Protein AF-A0A8S1NQS6-F1 (afdb_monomer_lite)

Structure (mmCIF, N/CA/C/O backbone):
data_AF-A0A8S1NQS6-F1
#
_entry.id   AF-A0A8S1NQS6-F1
#
loop_
_atom_site.group_PDB
_atom_site.id
_atom_site.type_symbol
_atom_site.label_atom_id
_atom_site.label_alt_id
_atom_site.label_comp_id
_atom_site.label_asym_id
_atom_site.label_entity_id
_atom_site.label_seq_id
_atom_site.pdbx_PDB_ins_code
_atom_site.Cartn_x
_atom_site.Cartn_y
_atom_site.Cartn_z
_atom_site.occupancy
_atom_site.B_iso_or_equiv
_atom_site.auth_seq_id
_atom_site.auth_comp_id
_atom_site.auth_asym_id
_atom_site.auth_atom_id
_atom_site.pdbx_PDB_model_num
ATOM 1 N N . MET A 1 1 ? -3.445 24.512 11.047 1.00 51.16 1 MET A N 1
ATOM 2 C CA . MET A 1 1 ? -3.676 23.359 11.941 1.00 51.16 1 MET A CA 1
ATOM 3 C C . MET A 1 1 ? -3.426 22.106 11.127 1.00 51.16 1 MET A C 1
ATOM 5 O O . MET A 1 1 ? -4.069 21.961 10.096 1.00 51.16 1 MET A O 1
ATOM 9 N N . GLN A 1 2 ? -2.456 21.276 11.514 1.00 58.16 2 GLN A N 1
ATOM 10 C CA . GLN A 1 2 ? -2.314 19.937 10.933 1.00 58.16 2 GLN A CA 1
ATOM 11 C C . GLN A 1 2 ? -3.456 19.075 11.474 1.00 58.16 2 GLN A C 1
ATOM 13 O O . GLN A 1 2 ? -3.671 19.050 12.680 1.00 58.16 2 GLN A O 1
ATOM 18 N N . GLN A 1 3 ? -4.219 18.439 10.588 1.00 77.38 3 GLN A N 1
ATOM 19 C CA . GLN A 1 3 ? -5.251 17.484 10.983 1.00 77.38 3 GLN A CA 1
ATOM 20 C C . GLN A 1 3 ? -4.590 16.130 11.262 1.00 77.38 3 GLN A C 1
ATOM 22 O O . GLN A 1 3 ? -3.810 15.653 10.440 1.00 77.38 3 GLN A O 1
ATOM 27 N N . ASN A 1 4 ? -4.904 15.526 12.410 1.00 88.19 4 ASN A N 1
ATOM 28 C CA . ASN A 1 4 ? -4.458 14.186 12.800 1.00 88.19 4 ASN A CA 1
ATOM 29 C C . ASN A 1 4 ? -5.649 13.205 12.783 1.00 88.19 4 ASN A C 1
ATOM 31 O O . ASN A 1 4 ? -6.770 13.566 13.165 1.00 88.19 4 ASN A O 1
ATOM 35 N N . TYR A 1 5 ? -5.408 11.960 12.362 1.00 89.25 5 TYR A N 1
ATOM 36 C CA . TYR A 1 5 ? -6.349 10.840 12.426 1.00 89.25 5 TYR A CA 1
ATOM 37 C C . TYR A 1 5 ? -6.937 10.645 13.827 1.00 89.25 5 TYR A C 1
ATOM 39 O O . TYR A 1 5 ? -8.148 10.484 13.957 1.00 89.25 5 TYR A O 1
ATOM 47 N N . ALA A 1 6 ? -6.123 10.709 14.879 1.00 87.44 6 ALA A N 1
ATOM 48 C CA . ALA A 1 6 ? -6.578 10.555 16.256 1.00 87.44 6 ALA A CA 1
ATOM 49 C C . ALA A 1 6 ? -7.594 11.625 16.686 1.00 87.44 6 ALA A C 1
ATOM 51 O O . ALA A 1 6 ? -8.517 11.326 17.440 1.00 87.44 6 ALA A O 1
ATOM 52 N N . GLU A 1 7 ? -7.457 12.857 16.193 1.00 84.50 7 GLU A N 1
ATOM 53 C CA . GLU A 1 7 ? -8.350 13.968 16.544 1.00 84.50 7 GLU A CA 1
ATOM 54 C C . GLU A 1 7 ? -9.615 13.988 15.681 1.00 84.50 7 GLU A C 1
ATOM 56 O O . GLU A 1 7 ? -10.697 14.316 16.163 1.00 84.50 7 GLU A O 1
ATOM 61 N N . SER A 1 8 ? -9.488 13.626 14.401 1.00 85.06 8 SER A N 1
ATOM 62 C CA . SER A 1 8 ? -10.548 13.832 13.403 1.00 85.06 8 SER A CA 1
ATOM 63 C C . SER A 1 8 ? -11.331 12.563 13.064 1.00 85.06 8 SER A C 1
ATOM 65 O O . SER A 1 8 ? -12.480 12.643 12.634 1.00 85.06 8 SER A O 1
ATOM 67 N N . LEU A 1 9 ? -10.724 11.385 13.238 1.00 88.19 9 LEU A N 1
ATOM 68 C CA . LEU A 1 9 ? -11.237 10.106 12.731 1.00 88.19 9 LEU A CA 1
ATOM 69 C C . LEU A 1 9 ? -11.443 9.051 13.822 1.00 88.19 9 LEU A C 1
ATOM 71 O O . LEU A 1 9 ? -11.680 7.887 13.506 1.00 88.19 9 LEU A O 1
ATOM 75 N N . PHE A 1 10 ? -11.439 9.447 15.097 1.00 84.31 10 PHE A N 1
ATOM 76 C CA . PHE A 1 10 ? -11.618 8.533 16.230 1.00 84.31 10 PHE A CA 1
ATOM 77 C C . PHE A 1 10 ? -12.867 7.639 16.103 1.00 84.31 10 PHE A C 1
ATOM 79 O O . PHE A 1 10 ? -12.816 6.444 16.375 1.00 84.31 10 PHE A O 1
ATOM 86 N N . SER A 1 11 ? -13.988 8.196 15.629 1.00 83.75 11 SER A N 1
ATOM 87 C CA . SER A 1 11 ? -15.249 7.451 15.429 1.00 83.75 11 SER A CA 1
ATOM 88 C C . SER A 1 11 ? -15.320 6.676 14.106 1.00 83.75 11 SER A C 1
ATOM 90 O O . SER A 1 11 ? -16.282 5.951 13.865 1.00 83.75 11 SER A O 1
ATOM 92 N N . TYR A 1 12 ? -14.320 6.825 13.238 1.00 88.00 12 TYR A N 1
ATOM 93 C CA . TYR A 1 12 ? -14.300 6.293 11.875 1.00 88.00 12 TYR A CA 1
ATOM 94 C C . TYR A 1 12 ? -13.198 5.246 11.674 1.00 88.00 12 TYR A C 1
ATOM 96 O O . TYR A 1 12 ? -12.777 4.991 10.545 1.00 88.00 12 TYR A O 1
ATOM 104 N N . PHE A 1 13 ? -12.759 4.588 12.752 1.00 88.62 13 PHE A N 1
ATOM 105 C CA . PHE A 1 13 ? -11.689 3.587 12.722 1.00 88.62 13 PHE A CA 1
ATOM 106 C C . PHE A 1 13 ? -11.869 2.531 11.619 1.00 88.62 13 PHE A C 1
ATOM 108 O O . PHE A 1 13 ? -10.928 2.233 10.890 1.00 88.62 13 PHE A O 1
ATOM 115 N N . SER A 1 14 ? -13.086 2.011 11.427 1.00 87.62 14 SER A N 1
ATOM 116 C CA . SER A 1 14 ? -13.368 1.021 10.375 1.00 87.62 14 SER A CA 1
ATOM 117 C C . SER A 1 14 ? -13.043 1.530 8.964 1.00 87.62 14 SER A C 1
ATOM 119 O O . SER A 1 14 ? -12.574 0.768 8.123 1.00 87.62 14 SER A O 1
ATOM 121 N N . GLN A 1 15 ? -13.265 2.819 8.695 1.00 89.00 15 GLN A N 1
ATOM 122 C CA . GLN A 1 15 ? -12.946 3.428 7.402 1.00 89.00 15 GLN A CA 1
ATOM 123 C C . GLN A 1 15 ? -11.433 3.579 7.235 1.00 89.00 15 GLN A C 1
ATOM 125 O O . GLN A 1 15 ? -10.905 3.225 6.184 1.00 89.00 15 GLN A O 1
ATOM 130 N N . VAL A 1 16 ? -10.736 4.015 8.291 1.00 89.38 16 VAL A N 1
ATOM 131 C CA . VAL A 1 16 ? -9.267 4.104 8.316 1.00 89.38 16 VAL A CA 1
ATOM 132 C C . VAL A 1 16 ? -8.646 2.725 8.089 1.00 89.38 16 VAL A C 1
ATOM 134 O O . VAL A 1 16 ? -7.800 2.567 7.216 1.00 89.38 16 VAL A O 1
ATOM 137 N N . ALA A 1 17 ? -9.122 1.700 8.796 1.00 88.94 17 ALA A N 1
ATOM 138 C CA . ALA A 1 17 ? -8.660 0.324 8.649 1.00 88.94 17 ALA A CA 1
ATOM 139 C C . ALA A 1 17 ? -8.848 -0.210 7.217 1.00 88.94 17 ALA A C 1
ATOM 141 O O . ALA A 1 17 ? -7.932 -0.821 6.664 1.00 88.94 17 ALA A O 1
ATOM 142 N N . ASN A 1 18 ? -10.004 0.050 6.597 1.00 87.88 18 ASN A N 1
ATOM 143 C CA . ASN A 1 18 ? -10.276 -0.358 5.216 1.00 87.88 18 ASN A CA 1
ATOM 144 C C . ASN A 1 18 ? -9.366 0.364 4.214 1.00 87.88 18 ASN A C 1
ATOM 146 O O . ASN A 1 18 ? -8.806 -0.279 3.327 1.00 87.88 18 ASN A O 1
ATOM 150 N N . GLN A 1 19 ? -9.182 1.678 4.372 1.00 86.75 19 GLN A N 1
ATOM 151 C CA . GLN A 1 19 ? -8.276 2.475 3.541 1.00 86.75 19 GLN A CA 1
ATOM 152 C C . GLN A 1 19 ? -6.847 1.928 3.616 1.00 86.75 19 GLN A C 1
ATOM 154 O O . GLN A 1 19 ? -6.178 1.757 2.597 1.00 86.75 19 GLN A O 1
ATOM 159 N N . LEU A 1 20 ? -6.394 1.590 4.823 1.00 85.69 20 LEU A N 1
ATOM 160 C CA . LEU A 1 20 ? -5.039 1.114 5.058 1.00 85.69 20 LEU A CA 1
ATOM 161 C C . LEU A 1 20 ? -4.792 -0.283 4.473 1.00 85.69 20 LEU A C 1
ATOM 163 O O . LEU A 1 20 ? -3.677 -0.574 4.054 1.00 85.69 20 LEU A O 1
ATOM 167 N N . GLN A 1 21 ? -5.833 -1.118 4.388 1.00 85.19 21 GLN A N 1
ATOM 168 C CA . GLN A 1 21 ? -5.794 -2.409 3.694 1.00 85.19 21 GLN A CA 1
ATOM 169 C C . GLN A 1 21 ? -5.918 -2.287 2.168 1.00 85.19 21 GLN A C 1
ATOM 171 O O . GLN A 1 21 ? -5.406 -3.142 1.446 1.00 85.19 21 GLN A O 1
ATOM 176 N N . ALA A 1 22 ? -6.608 -1.261 1.665 1.00 84.31 22 ALA A N 1
ATOM 177 C CA . ALA A 1 22 ? -6.798 -1.042 0.232 1.00 84.31 22 ALA A CA 1
ATOM 178 C C . ALA A 1 22 ? -5.591 -0.362 -0.428 1.00 84.31 22 ALA A C 1
ATOM 180 O O . ALA A 1 22 ? -5.202 -0.737 -1.529 1.00 84.31 22 ALA A O 1
ATOM 181 N N . GLY A 1 23 ? -4.973 0.606 0.249 1.00 79.31 23 GLY A N 1
ATOM 182 C CA . GLY A 1 23 ? -3.863 1.389 -0.293 1.00 79.31 23 GLY A CA 1
ATOM 183 C C . GLY A 1 23 ? -2.643 0.600 -0.797 1.00 79.31 23 GLY A C 1
ATOM 184 O O . GLY A 1 23 ? -2.103 0.978 -1.834 1.00 79.31 23 GLY A O 1
ATOM 185 N N . PRO A 1 24 ? -2.223 -0.508 -0.156 1.00 82.19 24 PRO A N 1
ATOM 186 C CA . PRO A 1 24 ? -1.184 -1.397 -0.673 1.00 82.19 24 PRO A CA 1
ATOM 187 C C . PRO A 1 24 ? -1.442 -1.877 -2.102 1.00 82.19 24 PRO A C 1
ATOM 189 O O . PRO A 1 24 ? -0.514 -1.878 -2.902 1.00 82.19 24 PRO A O 1
ATOM 192 N N . LYS A 1 25 ? -2.699 -2.191 -2.446 1.00 84.38 25 LYS A N 1
ATOM 193 C CA . LYS A 1 25 ? -3.064 -2.690 -3.780 1.00 84.38 25 LYS A CA 1
ATOM 194 C C . LYS A 1 25 ? -2.777 -1.674 -4.876 1.00 84.38 25 LYS A C 1
ATOM 196 O O . LYS A 1 25 ? -2.272 -2.038 -5.924 1.00 84.38 25 LYS A O 1
ATOM 201 N N . ILE A 1 26 ? -3.042 -0.394 -4.609 1.00 81.06 26 ILE A N 1
ATOM 202 C CA . ILE A 1 26 ? -2.771 0.686 -5.568 1.00 81.06 26 ILE A CA 1
ATOM 203 C C . ILE A 1 26 ? -1.270 0.758 -5.868 1.00 81.06 26 ILE A C 1
ATOM 205 O O . ILE A 1 26 ? -0.867 0.980 -7.004 1.00 81.06 26 ILE A O 1
ATOM 209 N N . ILE A 1 27 ? -0.424 0.567 -4.854 1.00 80.69 27 ILE A N 1
ATOM 210 C CA . ILE A 1 27 ? 1.027 0.615 -5.051 1.00 80.69 27 ILE A CA 1
ATOM 211 C C . ILE A 1 27 ? 1.532 -0.658 -5.718 1.00 80.69 27 ILE A C 1
ATOM 213 O O . ILE A 1 27 ? 2.402 -0.558 -6.573 1.00 80.69 27 ILE A O 1
ATOM 217 N N . GLU A 1 28 ? 0.986 -1.823 -5.373 1.00 82.81 28 GLU A N 1
ATOM 218 C CA . GLU A 1 28 ? 1.263 -3.081 -6.076 1.00 82.81 28 GLU A CA 1
ATOM 219 C C . GLU A 1 28 ? 0.940 -2.948 -7.572 1.00 82.81 28 GLU A C 1
ATOM 221 O O . GLU A 1 28 ? 1.820 -3.178 -8.393 1.00 82.81 28 GLU A O 1
ATOM 226 N N . GLU A 1 29 ? -0.240 -2.431 -7.929 1.00 84.81 29 GLU A N 1
ATOM 227 C CA . GLU A 1 29 ? -0.625 -2.166 -9.324 1.00 84.81 29 GLU A CA 1
ATOM 228 C C . GLU A 1 29 ? 0.352 -1.212 -10.030 1.00 84.81 29 GLU A C 1
ATOM 230 O O . GLU A 1 29 ? 0.718 -1.421 -11.187 1.00 84.81 29 GLU A O 1
ATOM 235 N N . VAL A 1 30 ? 0.818 -0.163 -9.345 1.00 81.62 30 VAL A N 1
ATOM 236 C CA . VAL A 1 30 ? 1.799 0.766 -9.925 1.00 81.62 30 VAL A CA 1
ATOM 237 C C . VAL A 1 30 ? 3.180 0.119 -10.074 1.00 81.62 30 VAL A C 1
ATOM 239 O O . VAL A 1 30 ? 3.869 0.371 -11.063 1.00 81.62 30 VAL A O 1
ATOM 242 N N . VAL A 1 31 ? 3.599 -0.717 -9.123 1.00 81.50 31 VAL A N 1
ATOM 243 C CA . VAL A 1 31 ? 4.850 -1.481 -9.223 1.00 81.50 31 VAL A CA 1
ATOM 244 C C . VAL A 1 31 ? 4.787 -2.446 -10.405 1.00 81.50 31 VAL A C 1
ATOM 246 O O . VAL A 1 31 ? 5.735 -2.471 -11.192 1.00 81.50 31 VAL A O 1
ATOM 249 N N . ASP A 1 32 ? 3.670 -3.152 -10.579 1.00 83.81 32 ASP A N 1
ATOM 250 C CA . ASP A 1 32 ? 3.443 -4.067 -11.699 1.00 83.81 32 ASP A CA 1
ATOM 251 C C . ASP A 1 32 ? 3.507 -3.318 -13.039 1.00 83.81 32 ASP A C 1
ATOM 253 O O . ASP A 1 32 ? 4.239 -3.720 -13.945 1.00 83.81 32 ASP A O 1
ATOM 257 N N . LEU A 1 33 ? 2.850 -2.155 -13.142 1.00 84.00 33 LEU A N 1
ATOM 258 C CA . LEU A 1 33 ? 2.935 -1.288 -14.325 1.00 84.00 33 LEU A CA 1
ATOM 259 C C . LEU A 1 33 ? 4.377 -0.853 -14.627 1.00 84.00 33 LEU A C 1
ATOM 261 O O . LEU A 1 33 ? 4.798 -0.820 -15.790 1.00 84.00 33 LEU A O 1
ATOM 265 N N . TYR A 1 34 ? 5.163 -0.518 -13.601 1.00 79.88 34 TYR A N 1
ATOM 266 C CA . TYR A 1 34 ? 6.568 -0.162 -13.790 1.00 79.88 34 TYR A CA 1
ATOM 267 C C . TYR A 1 34 ? 7.434 -1.349 -14.200 1.00 79.88 34 TYR A C 1
ATOM 269 O O . TYR A 1 34 ? 8.370 -1.169 -14.983 1.00 79.88 34 TYR A O 1
ATOM 277 N N . GLU A 1 35 ? 7.135 -2.547 -13.709 1.00 81.50 35 GLU A N 1
ATOM 278 C CA . GLU A 1 35 ? 7.819 -3.769 -14.114 1.00 81.50 35 GLU A CA 1
ATOM 279 C C . GLU A 1 35 ? 7.496 -4.138 -15.567 1.00 81.50 35 GLU A C 1
ATOM 281 O O . GLU A 1 35 ? 8.408 -4.417 -16.350 1.00 81.50 35 GLU A O 1
ATOM 286 N N . GLU A 1 36 ? 6.232 -4.036 -15.983 1.00 84.81 36 GLU A N 1
ATOM 287 C CA . GLU A 1 36 ? 5.833 -4.188 -17.384 1.00 84.81 36 GLU A CA 1
ATOM 288 C C . GLU A 1 36 ? 6.558 -3.186 -18.286 1.00 84.81 36 GLU A C 1
ATOM 290 O O . GLU A 1 36 ? 7.142 -3.564 -19.309 1.00 84.81 36 GLU A O 1
ATOM 295 N N . ARG A 1 37 ? 6.595 -1.909 -17.884 1.00 80.12 37 ARG A N 1
ATOM 296 C CA . ARG A 1 37 ? 7.315 -0.863 -18.618 1.00 80.12 37 ARG A CA 1
ATOM 297 C C . ARG A 1 37 ? 8.809 -1.166 -18.712 1.00 80.12 37 ARG A C 1
ATOM 299 O O . ARG A 1 37 ? 9.387 -1.014 -19.787 1.00 80.12 37 ARG A O 1
ATOM 306 N N . ALA A 1 38 ? 9.430 -1.613 -17.622 1.00 78.31 38 ALA A N 1
ATOM 307 C CA . ALA A 1 38 ? 10.837 -2.005 -17.595 1.00 78.31 38 ALA A CA 1
ATOM 308 C C . ALA A 1 38 ? 11.120 -3.183 -18.542 1.00 78.31 38 ALA A C 1
ATOM 310 O O . ALA A 1 38 ? 12.095 -3.153 -19.291 1.00 78.31 38 ALA A O 1
ATOM 311 N N . ASN A 1 39 ? 10.237 -4.183 -18.575 1.00 83.06 39 ASN A N 1
ATOM 312 C CA . ASN A 1 39 ? 10.346 -5.327 -19.478 1.00 83.06 39 ASN A CA 1
ATOM 313 C C . ASN A 1 39 ? 10.202 -4.923 -20.955 1.00 83.06 39 ASN A C 1
ATOM 315 O O . ASN A 1 39 ? 10.874 -5.491 -21.820 1.00 83.06 39 ASN A O 1
ATOM 319 N N . LEU A 1 40 ? 9.339 -3.949 -21.263 1.00 84.38 40 LEU A N 1
ATOM 320 C CA . LEU A 1 40 ? 9.225 -3.384 -22.610 1.00 84.38 40 LEU A CA 1
ATOM 321 C C . LEU A 1 40 ? 10.503 -2.653 -23.027 1.00 84.38 40 LEU A C 1
ATOM 323 O O . LEU A 1 40 ? 10.983 -2.875 -24.138 1.00 84.38 40 LEU A O 1
ATOM 327 N N . GLU A 1 41 ? 11.083 -1.847 -22.137 1.00 78.00 41 GLU A N 1
ATOM 328 C CA . GLU A 1 41 ? 12.357 -1.165 -22.397 1.00 78.00 41 GLU A CA 1
ATOM 329 C C . GLU A 1 41 ? 13.516 -2.149 -22.587 1.00 78.00 41 GLU A C 1
ATOM 331 O O . GLU A 1 41 ? 14.314 -1.999 -23.507 1.00 78.00 41 GLU A O 1
ATOM 336 N N . GLU A 1 42 ? 13.575 -3.225 -21.799 1.00 79.75 42 GLU A N 1
ATOM 337 C CA . GLU A 1 42 ? 14.586 -4.272 -21.975 1.00 79.75 42 GLU A CA 1
ATOM 338 C C . GLU A 1 42 ? 14.455 -4.966 -23.345 1.00 79.75 42 GLU A C 1
ATOM 340 O O . GLU A 1 42 ? 15.449 -5.222 -24.030 1.00 79.75 42 GLU A O 1
ATOM 345 N N . LYS A 1 43 ? 13.221 -5.250 -23.787 1.00 84.94 43 LYS A N 1
ATOM 346 C CA . LYS A 1 43 ? 12.956 -5.807 -25.126 1.00 84.94 43 LYS A CA 1
ATOM 347 C C . LYS A 1 43 ? 13.330 -4.826 -26.236 1.00 84.94 43 LYS A C 1
ATOM 349 O O . LYS A 1 43 ? 13.866 -5.257 -27.262 1.00 84.94 43 LYS A O 1
ATOM 354 N N . TYR A 1 44 ? 13.050 -3.539 -26.045 1.00 80.00 44 TYR A N 1
ATOM 355 C CA . TYR A 1 44 ? 13.410 -2.483 -26.985 1.00 80.00 44 TYR A CA 1
ATOM 356 C C . TYR A 1 44 ? 14.933 -2.357 -27.115 1.00 80.00 44 TYR A C 1
ATOM 358 O O . TYR A 1 44 ? 15.445 -2.477 -28.228 1.00 80.00 44 TYR A O 1
ATOM 366 N N . ALA A 1 45 ? 15.659 -2.266 -25.996 1.00 77.50 45 ALA A N 1
ATOM 367 C CA . ALA A 1 45 ? 17.122 -2.238 -25.958 1.00 77.50 45 ALA A CA 1
ATOM 368 C C . ALA A 1 45 ? 17.734 -3.436 -26.700 1.00 77.50 45 ALA A C 1
ATOM 370 O O . ALA A 1 45 ? 18.489 -3.270 -27.652 1.00 77.50 45 ALA A O 1
ATOM 371 N N . LYS A 1 46 ? 17.297 -4.659 -26.368 1.00 80.06 46 LYS A N 1
ATOM 372 C CA . LYS A 1 46 ? 17.749 -5.887 -27.047 1.00 80.06 46 LYS A CA 1
ATOM 373 C C . LYS A 1 46 ? 17.465 -5.889 -28.553 1.00 80.06 46 LYS A C 1
ATOM 375 O O . LYS A 1 46 ? 18.171 -6.552 -29.313 1.00 80.06 46 LYS A O 1
ATOM 380 N N . SER A 1 47 ? 16.406 -5.214 -28.997 1.00 79.38 47 SER A N 1
ATOM 381 C CA . SER A 1 47 ? 16.060 -5.108 -30.419 1.00 79.38 47 SER A CA 1
ATOM 382 C C . SER A 1 47 ? 16.929 -4.072 -31.134 1.00 79.38 47 SER A C 1
ATOM 384 O O . SER A 1 47 ? 17.402 -4.347 -32.239 1.00 79.38 47 SER A O 1
ATOM 386 N N . LEU A 1 48 ? 17.208 -2.933 -30.488 1.00 73.31 48 LEU A N 1
ATOM 387 C CA . LEU A 1 48 ? 18.189 -1.955 -30.962 1.00 73.31 48 LEU A CA 1
ATOM 388 C C . LEU A 1 48 ? 19.580 -2.579 -31.091 1.00 73.31 48 LEU A C 1
ATOM 390 O O . LEU A 1 48 ? 20.259 -2.333 -32.082 1.00 73.31 48 LEU A O 1
ATOM 394 N N . ASP A 1 49 ? 19.972 -3.457 -30.171 1.00 72.31 49 ASP A N 1
ATOM 395 C CA . ASP A 1 49 ? 21.271 -4.140 -30.220 1.00 72.31 49 ASP A CA 1
ATOM 396 C C . ASP A 1 49 ? 21.397 -5.050 -31.416 1.00 72.31 49 ASP A C 1
ATOM 398 O O . ASP A 1 49 ? 22.418 -5.053 -32.099 1.00 72.31 49 ASP A O 1
ATOM 402 N N . LYS A 1 50 ? 20.337 -5.799 -31.717 1.00 76.50 50 LYS A N 1
ATOM 403 C CA . LYS A 1 50 ? 20.294 -6.640 -32.912 1.00 76.50 50 LYS A CA 1
ATOM 404 C C . LYS A 1 50 ? 20.420 -5.799 -34.178 1.00 76.50 50 LYS A C 1
ATOM 406 O O . LYS A 1 50 ? 21.233 -6.141 -35.035 1.00 76.50 50 LYS A O 1
ATOM 411 N N . LEU A 1 51 ? 19.687 -4.687 -34.272 1.00 68.56 51 LEU A N 1
ATOM 412 C CA . LEU A 1 51 ? 19.824 -3.736 -35.382 1.00 68.56 51 LEU A CA 1
ATOM 413 C C . LEU A 1 51 ? 21.238 -3.160 -35.450 1.00 68.56 51 LEU A C 1
ATOM 415 O O . LEU A 1 51 ? 21.799 -3.017 -36.530 1.00 68.56 51 LEU A O 1
ATOM 419 N N . ASN A 1 52 ? 21.846 -2.893 -34.302 1.00 64.69 52 ASN A N 1
ATOM 420 C CA . ASN A 1 52 ? 23.189 -2.362 -34.204 1.00 64.69 52 ASN A CA 1
ATOM 421 C C . ASN A 1 52 ? 24.296 -3.393 -34.456 1.00 64.69 52 ASN A C 1
ATOM 423 O O . ASN A 1 52 ? 25.429 -3.007 -34.691 1.00 64.69 52 ASN A O 1
ATOM 427 N N . VAL A 1 53 ? 24.014 -4.692 -34.393 1.00 63.62 53 VAL A N 1
ATOM 428 C CA . VAL A 1 53 ? 24.951 -5.757 -34.784 1.00 63.62 53 VAL A CA 1
ATOM 429 C C . VAL A 1 53 ? 24.792 -6.090 -36.271 1.00 63.62 53 VAL A C 1
ATOM 431 O O . VAL A 1 53 ? 25.778 -6.386 -36.943 1.00 63.62 53 VAL A O 1
ATOM 434 N N . GLN A 1 54 ? 23.574 -5.987 -36.810 1.00 58.84 54 GLN A N 1
ATOM 435 C CA . GLN A 1 54 ? 23.279 -6.237 -38.225 1.00 58.84 54 GLN A CA 1
ATOM 436 C C . GLN A 1 54 ? 23.586 -5.028 -39.130 1.00 58.84 54 GLN A C 1
ATOM 438 O O . GLN A 1 54 ? 24.054 -5.201 -40.251 1.00 58.84 54 GLN A O 1
ATOM 443 N N . GLY A 1 55 ? 23.387 -3.803 -38.641 1.00 48.44 55 GLY A N 1
ATOM 444 C CA . GLY A 1 55 ? 23.616 -2.551 -39.371 1.00 48.44 55 GLY A CA 1
ATOM 445 C C . GLY A 1 55 ? 25.083 -2.267 -39.739 1.00 48.44 55 GLY A C 1
ATOM 446 O O . GLY A 1 55 ? 25.340 -1.852 -40.869 1.00 48.44 55 GLY A O 1
ATOM 447 N N . PRO A 1 56 ? 26.077 -2.536 -38.869 1.00 50.06 56 PRO A N 1
ATOM 448 C CA . PRO A 1 56 ? 27.501 -2.412 -39.191 1.00 50.06 56 PRO A CA 1
ATOM 449 C C . PRO A 1 56 ? 27.993 -3.368 -40.269 1.00 50.06 56 PRO A C 1
ATOM 451 O O . PRO A 1 56 ? 29.040 -3.111 -40.854 1.00 50.06 56 PRO A O 1
ATOM 454 N N . TYR A 1 57 ? 27.264 -4.456 -40.537 1.00 44.06 57 TYR A N 1
ATOM 455 C CA . TYR A 1 57 ? 27.558 -5.325 -41.677 1.00 44.06 57 TYR A CA 1
ATOM 456 C C . TYR A 1 57 ? 27.167 -4.678 -43.014 1.00 44.06 57 TYR A C 1
ATOM 458 O O . TYR A 1 57 ? 27.595 -5.151 -44.062 1.00 44.06 57 TYR A O 1
ATOM 466 N N . ILE A 1 58 ? 26.386 -3.591 -42.976 1.00 47.53 58 ILE A N 1
ATOM 467 C CA . ILE A 1 58 ? 25.946 -2.842 -44.153 1.00 47.53 58 ILE A CA 1
ATOM 468 C C . ILE A 1 58 ? 26.587 -1.446 -44.217 1.00 47.53 58 ILE A C 1
ATOM 470 O O . ILE A 1 58 ? 26.878 -1.028 -45.332 1.00 47.53 58 ILE A O 1
ATOM 474 N N . LEU A 1 59 ? 26.876 -0.737 -43.103 1.00 47.34 59 LEU A N 1
ATOM 475 C CA . LEU A 1 59 ? 27.390 0.649 -43.201 1.00 47.34 59 LEU A CA 1
ATOM 476 C C . LEU A 1 59 ? 28.578 1.105 -42.313 1.00 47.34 59 LEU A C 1
ATOM 478 O O . LEU A 1 59 ? 29.485 1.669 -42.900 1.00 47.34 59 LEU A O 1
ATOM 482 N N . PHE A 1 60 ? 28.701 0.921 -40.987 1.00 41.91 60 PHE A N 1
ATOM 483 C CA . PHE A 1 60 ? 29.872 1.480 -40.245 1.00 41.91 60 PHE A CA 1
ATOM 484 C C . PHE A 1 60 ? 30.209 0.768 -38.914 1.00 41.91 60 PHE A C 1
ATOM 486 O O . PHE A 1 60 ? 29.329 0.270 -38.215 1.00 41.91 60 PHE A O 1
ATOM 493 N N . LYS A 1 61 ? 31.505 0.743 -38.544 1.00 43.28 61 LYS A N 1
ATOM 494 C CA . LYS A 1 61 ? 32.086 0.122 -37.327 1.00 43.28 61 LYS A CA 1
ATOM 495 C C . LYS A 1 61 ? 31.637 0.797 -36.012 1.00 43.28 61 LYS A C 1
ATOM 497 O O . LYS A 1 61 ? 31.731 2.010 -35.894 1.00 43.28 61 LYS A O 1
ATOM 502 N N . LYS A 1 62 ? 31.305 -0.049 -35.016 1.00 47.91 62 LYS A N 1
ATOM 503 C CA . LYS A 1 62 ? 31.169 0.181 -33.550 1.00 47.91 62 LYS A CA 1
ATOM 504 C C . LYS A 1 62 ? 30.466 1.484 -33.144 1.00 47.91 62 LYS A C 1
ATOM 506 O O . LYS A 1 62 ? 31.097 2.521 -32.981 1.00 47.91 62 LYS A O 1
ATOM 511 N N . SER A 1 63 ? 29.156 1.394 -32.929 1.00 46.91 63 SER A N 1
ATOM 512 C CA . SER A 1 63 ? 28.303 2.556 -32.702 1.00 46.91 63 SER A CA 1
ATOM 513 C C . SER A 1 63 ? 28.089 2.922 -31.227 1.00 46.91 63 SER A C 1
ATOM 515 O O . SER A 1 63 ? 28.106 2.088 -30.317 1.00 46.91 63 SER A O 1
ATOM 517 N N . HIS A 1 64 ? 27.772 4.200 -31.054 1.00 52.81 64 HIS A N 1
ATOM 518 C CA . HIS A 1 64 ? 27.342 4.880 -29.839 1.00 52.81 64 HIS A CA 1
ATOM 519 C C . HIS A 1 64 ? 26.073 4.289 -29.192 1.00 52.81 64 HIS A C 1
ATOM 521 O O . HIS A 1 64 ? 25.834 4.528 -28.011 1.00 52.81 64 HIS A O 1
ATOM 527 N N . ASN A 1 65 ? 25.333 3.412 -29.886 1.00 53.69 65 ASN A N 1
ATOM 528 C CA . ASN A 1 65 ? 24.200 2.682 -29.303 1.00 53.69 65 ASN A CA 1
ATOM 529 C C . ASN A 1 65 ? 24.619 1.839 -28.088 1.00 53.69 65 ASN A C 1
ATOM 531 O O . ASN A 1 65 ? 23.808 1.584 -27.209 1.00 53.69 65 ASN A O 1
ATOM 535 N N . GLN A 1 66 ? 25.899 1.465 -27.977 1.00 56.22 66 GLN A N 1
ATOM 536 C CA . GLN A 1 66 ? 26.399 0.711 -26.828 1.00 56.22 66 GLN A CA 1
ATOM 537 C C . GLN A 1 66 ? 26.306 1.482 -25.498 1.00 56.22 66 GLN A C 1
ATOM 539 O O . GLN A 1 66 ? 26.121 0.876 -24.444 1.00 56.22 66 GLN A O 1
ATOM 544 N N . GLN A 1 67 ? 26.376 2.818 -25.537 1.00 55.59 67 GLN A N 1
ATOM 545 C CA . GLN A 1 67 ? 26.172 3.655 -24.350 1.00 55.59 67 GLN A CA 1
ATOM 546 C C . GLN A 1 67 ? 24.694 3.714 -23.944 1.00 55.59 67 GLN A C 1
ATOM 548 O O . GLN A 1 67 ? 24.402 3.714 -22.748 1.00 55.59 67 GLN A O 1
ATOM 553 N N . ILE A 1 68 ? 23.765 3.677 -24.907 1.00 54.44 68 ILE A N 1
ATOM 554 C CA . ILE A 1 68 ? 22.316 3.615 -24.650 1.00 54.44 68 ILE A CA 1
ATOM 555 C C . ILE A 1 68 ? 21.974 2.323 -23.899 1.00 54.44 68 ILE A C 1
ATOM 557 O O . ILE A 1 68 ? 21.283 2.373 -22.884 1.00 54.44 68 ILE A O 1
ATOM 561 N N . ILE A 1 69 ? 22.527 1.184 -24.326 1.00 55.47 69 ILE A N 1
ATOM 562 C CA . ILE A 1 69 ? 22.320 -0.122 -23.675 1.00 55.47 69 ILE A CA 1
ATOM 563 C C . ILE A 1 69 ? 22.807 -0.102 -22.234 1.00 55.47 69 ILE A C 1
ATOM 565 O O . ILE A 1 69 ? 22.045 -0.410 -21.326 1.00 55.47 69 ILE A O 1
ATOM 569 N N . LEU A 1 70 ? 24.064 0.299 -22.014 1.00 55.78 70 LEU A N 1
ATOM 570 C CA . LEU A 1 70 ? 24.667 0.315 -20.680 1.00 55.78 70 LEU A CA 1
ATOM 571 C C . LEU A 1 70 ? 23.917 1.269 -19.738 1.00 55.78 70 LEU A C 1
ATOM 573 O O . LEU A 1 70 ? 23.745 0.969 -18.556 1.00 55.78 70 LEU A O 1
ATOM 577 N N . SER A 1 71 ? 23.415 2.388 -20.270 1.00 53.31 71 SER A N 1
ATOM 578 C CA . SER A 1 71 ? 22.556 3.319 -19.531 1.00 53.31 71 SER A CA 1
ATOM 579 C C . SER A 1 71 ? 21.214 2.682 -19.157 1.00 53.31 71 SER A C 1
ATOM 581 O O . SER A 1 71 ? 20.750 2.847 -18.030 1.00 53.31 71 SER A O 1
ATOM 583 N N . LEU A 1 72 ? 20.595 1.928 -20.070 1.00 55.50 72 LEU A N 1
ATOM 584 C CA . LEU A 1 72 ? 19.344 1.212 -19.812 1.00 55.50 72 LEU A CA 1
ATOM 585 C C . LEU A 1 72 ? 19.549 0.066 -18.804 1.00 55.50 72 LEU A C 1
ATOM 587 O O . LEU A 1 72 ? 18.765 -0.052 -17.867 1.00 55.50 72 LEU A O 1
ATOM 591 N N . GLU A 1 73 ? 20.623 -0.720 -18.909 1.00 55.56 73 GLU A N 1
ATOM 592 C CA . GLU A 1 73 ? 20.933 -1.846 -18.009 1.00 55.56 73 GLU A CA 1
ATOM 593 C C . GLU A 1 73 ? 21.256 -1.411 -16.570 1.00 55.56 73 GLU A C 1
ATOM 595 O O . GLU A 1 73 ? 20.718 -1.976 -15.607 1.00 55.56 73 GLU A O 1
ATOM 600 N N . PHE A 1 74 ? 22.097 -0.382 -16.401 1.00 56.66 74 PHE A N 1
ATOM 601 C CA . PHE A 1 74 ? 22.403 0.186 -15.084 1.00 56.66 74 PHE A CA 1
ATOM 602 C C . PHE A 1 74 ? 21.131 0.706 -14.398 1.00 56.66 74 PHE A C 1
ATOM 604 O O . PHE A 1 74 ? 20.921 0.509 -13.198 1.00 56.66 74 PHE A O 1
ATOM 611 N N . MET A 1 75 ? 20.228 1.317 -15.165 1.00 55.97 75 MET A N 1
ATOM 612 C CA . MET A 1 75 ? 18.992 1.876 -14.624 1.00 55.97 75 MET A CA 1
ATOM 613 C C . MET A 1 75 ? 17.897 0.834 -14.382 1.00 55.97 75 MET A C 1
ATOM 615 O O . MET A 1 75 ? 17.194 0.943 -13.378 1.00 55.97 75 MET A O 1
ATOM 619 N N . LEU A 1 76 ? 17.778 -0.206 -15.214 1.00 58.88 76 LEU A N 1
ATOM 620 C CA . LEU A 1 76 ? 16.910 -1.360 -14.946 1.00 58.88 76 LEU A CA 1
ATOM 621 C C . LEU A 1 76 ? 17.308 -2.054 -13.634 1.00 58.88 76 LEU A C 1
ATOM 623 O O . LEU A 1 76 ? 16.436 -2.423 -12.845 1.00 58.88 76 LEU A O 1
ATOM 627 N N . SER A 1 77 ? 18.611 -2.152 -13.352 1.00 58.78 77 SER A N 1
ATOM 628 C CA . SER A 1 77 ? 19.114 -2.684 -12.077 1.00 58.78 77 SER A CA 1
ATOM 629 C C . SER A 1 77 ? 18.730 -1.799 -10.883 1.00 58.78 77 SER A C 1
ATOM 631 O O . SER A 1 77 ? 18.256 -2.313 -9.868 1.00 58.78 77 SER A O 1
ATOM 633 N N . ASN A 1 78 ? 18.826 -0.469 -11.014 1.00 57.22 78 ASN A N 1
ATOM 634 C CA . ASN A 1 78 ? 18.387 0.463 -9.967 1.00 57.22 78 ASN A CA 1
ATOM 635 C C . ASN A 1 78 ? 16.858 0.451 -9.757 1.00 57.22 78 ASN A C 1
ATOM 637 O O . ASN A 1 78 ? 16.402 0.506 -8.613 1.00 57.22 78 ASN A O 1
ATOM 641 N N . LYS A 1 79 ? 16.056 0.321 -10.827 1.00 58.41 79 LYS A N 1
ATOM 642 C CA . LYS A 1 79 ? 14.587 0.186 -10.737 1.00 58.41 79 LYS A CA 1
ATOM 643 C C . LYS A 1 79 ? 14.180 -1.093 -10.009 1.00 58.41 79 LYS A C 1
ATOM 645 O O . LYS A 1 79 ? 13.355 -1.035 -9.101 1.00 58.41 79 LYS A O 1
ATOM 650 N N . ARG A 1 80 ? 14.802 -2.231 -10.338 1.00 62.53 80 ARG A N 1
ATOM 651 C CA . ARG A 1 80 ? 14.549 -3.514 -9.656 1.00 62.53 80 ARG A CA 1
ATOM 652 C C . ARG A 1 80 ? 14.891 -3.446 -8.162 1.00 62.53 80 ARG A C 1
ATOM 654 O O . ARG A 1 80 ? 14.113 -3.926 -7.342 1.00 62.53 80 ARG A O 1
ATOM 661 N N . GLY A 1 81 ? 15.991 -2.781 -7.795 1.00 60.19 81 GLY A N 1
ATOM 662 C CA . GLY A 1 81 ? 16.351 -2.547 -6.390 1.00 60.19 81 GLY A CA 1
ATOM 663 C C . GLY A 1 81 ? 15.350 -1.661 -5.635 1.00 60.19 81 GLY A C 1
ATOM 664 O O . GLY A 1 81 ? 14.989 -1.966 -4.499 1.00 60.19 81 GLY A O 1
ATOM 665 N N . SER A 1 82 ? 14.850 -0.599 -6.277 1.00 61.81 82 SER A N 1
ATOM 666 C CA . SER A 1 82 ? 13.829 0.286 -5.696 1.00 61.81 82 SER A CA 1
ATOM 667 C C . SER A 1 82 ? 12.484 -0.424 -5.511 1.00 61.81 82 SER A C 1
ATOM 669 O O . SER A 1 82 ? 11.858 -0.279 -4.464 1.00 61.81 82 SER A O 1
ATOM 671 N N . ASN A 1 83 ? 12.058 -1.233 -6.487 1.00 67.81 83 ASN A N 1
ATOM 672 C CA . ASN A 1 83 ? 10.805 -1.990 -6.408 1.00 67.81 83 ASN A CA 1
ATOM 673 C C . ASN A 1 83 ? 10.837 -3.029 -5.280 1.00 67.81 83 ASN A C 1
ATOM 675 O O . ASN A 1 83 ? 9.860 -3.164 -4.547 1.00 67.81 83 ASN A O 1
ATOM 679 N N . TYR A 1 84 ? 11.976 -3.699 -5.079 1.00 71.31 84 TYR A N 1
ATOM 680 C CA . TYR A 1 84 ? 12.151 -4.650 -3.981 1.00 71.31 84 TYR A CA 1
ATOM 681 C C . TYR A 1 84 ? 12.011 -3.986 -2.601 1.00 71.31 84 TYR A C 1
ATOM 683 O O . TYR A 1 84 ? 11.326 -4.511 -1.723 1.00 71.31 84 TYR A O 1
ATOM 691 N N . LEU A 1 85 ? 12.604 -2.800 -2.416 1.00 69.81 85 LEU A N 1
ATOM 692 C CA . LEU A 1 85 ? 12.476 -2.040 -1.170 1.00 69.81 85 LEU A CA 1
ATOM 693 C C . LEU A 1 85 ? 11.019 -1.615 -0.917 1.00 69.81 85 LEU A C 1
ATOM 695 O O . LEU A 1 85 ? 10.522 -1.746 0.202 1.00 69.81 85 LEU A O 1
ATOM 699 N N . THR A 1 86 ? 10.316 -1.157 -1.955 1.00 72.75 86 THR A N 1
ATOM 700 C CA . THR A 1 86 ? 8.894 -0.792 -1.871 1.00 72.75 86 THR A CA 1
ATOM 701 C C . THR A 1 86 ? 8.024 -1.994 -1.498 1.00 72.75 86 THR A C 1
ATOM 703 O O . THR A 1 86 ? 7.216 -1.894 -0.575 1.00 72.75 86 THR A O 1
ATOM 706 N N . GLN A 1 87 ? 8.238 -3.155 -2.124 1.00 78.88 87 GLN A N 1
ATOM 707 C CA . GLN A 1 87 ? 7.519 -4.393 -1.800 1.00 78.88 87 GLN A CA 1
ATOM 708 C C . GLN A 1 87 ? 7.768 -4.857 -0.356 1.00 78.88 87 GLN A C 1
ATOM 710 O O . GLN A 1 87 ? 6.822 -5.230 0.340 1.00 78.88 87 GLN A O 1
ATOM 715 N N . GLN A 1 88 ? 9.011 -4.790 0.137 1.00 81.50 88 GLN A N 1
ATOM 716 C CA . GLN A 1 88 ? 9.316 -5.124 1.533 1.00 81.50 88 GLN A CA 1
ATOM 717 C C . GLN A 1 88 ? 8.588 -4.208 2.522 1.00 81.50 88 GLN A C 1
ATOM 719 O O . GLN A 1 88 ? 8.020 -4.688 3.507 1.00 81.50 88 GLN A O 1
ATOM 724 N N . VAL A 1 89 ? 8.567 -2.897 2.258 1.00 78.88 89 VAL A N 1
ATOM 725 C CA . VAL A 1 89 ? 7.853 -1.947 3.121 1.00 78.88 89 VAL A CA 1
ATOM 726 C C . VAL A 1 89 ? 6.350 -2.217 3.099 1.00 78.88 89 VAL A C 1
ATOM 728 O O . VAL A 1 89 ? 5.736 -2.224 4.165 1.00 78.88 89 VAL A O 1
ATOM 731 N N . ILE A 1 90 ? 5.764 -2.515 1.936 1.00 82.38 90 ILE A N 1
ATOM 732 C CA . ILE A 1 90 ? 4.342 -2.877 1.821 1.00 82.38 90 ILE A CA 1
ATOM 733 C C . ILE A 1 90 ? 4.022 -4.128 2.649 1.00 82.38 90 ILE A C 1
ATOM 735 O O . ILE A 1 90 ? 3.057 -4.135 3.416 1.00 82.38 90 ILE A O 1
ATOM 739 N N . GLN A 1 91 ? 4.843 -5.177 2.562 1.00 86.00 91 GLN A N 1
ATOM 740 C CA . GLN A 1 91 ? 4.645 -6.403 3.344 1.00 86.00 91 GLN A CA 1
ATOM 741 C C . GLN A 1 91 ? 4.741 -6.148 4.856 1.00 86.00 91 GLN A C 1
ATOM 743 O O . GLN A 1 91 ? 3.920 -6.651 5.636 1.00 86.00 91 GLN A O 1
ATOM 748 N N . GLN A 1 92 ? 5.714 -5.339 5.282 1.00 85.88 92 GLN A N 1
ATOM 749 C CA . GLN A 1 92 ? 5.871 -4.952 6.682 1.00 85.88 92 GLN A CA 1
ATOM 750 C C . GLN A 1 92 ? 4.679 -4.123 7.176 1.00 85.88 92 GLN A C 1
ATOM 752 O O . GLN A 1 92 ? 4.171 -4.375 8.275 1.00 85.88 92 GLN A O 1
ATOM 757 N N . GLN A 1 93 ? 4.208 -3.170 6.366 1.00 86.06 93 GLN A N 1
ATOM 758 C CA . GLN A 1 93 ? 3.018 -2.378 6.665 1.00 86.06 93 GLN A CA 1
ATOM 759 C C . GLN A 1 93 ? 1.805 -3.292 6.810 1.00 86.06 93 GLN A C 1
ATOM 761 O O . GLN A 1 93 ? 1.248 -3.348 7.897 1.00 86.06 93 GLN A O 1
ATOM 766 N N . ASN A 1 94 ? 1.496 -4.129 5.815 1.00 86.81 94 ASN A N 1
ATOM 767 C CA . ASN A 1 94 ? 0.378 -5.078 5.852 1.00 86.81 94 ASN A CA 1
ATOM 768 C C . ASN A 1 94 ? 0.352 -5.942 7.121 1.00 86.81 94 ASN A C 1
ATOM 770 O O . ASN A 1 94 ? -0.701 -6.156 7.727 1.00 86.81 94 ASN A O 1
ATOM 774 N N . THR A 1 95 ? 1.516 -6.439 7.539 1.00 89.12 95 THR A N 1
ATOM 775 C CA . THR A 1 95 ? 1.643 -7.248 8.758 1.00 89.12 95 THR A CA 1
ATOM 776 C C . THR A 1 95 ? 1.346 -6.424 10.009 1.00 89.12 95 THR A C 1
ATOM 778 O O . THR A 1 95 ? 0.645 -6.887 10.909 1.00 89.12 95 THR A O 1
ATOM 781 N N . THR A 1 96 ? 1.857 -5.196 10.066 1.00 89.19 96 THR A N 1
ATOM 782 C CA . THR A 1 96 ? 1.656 -4.288 11.200 1.00 89.19 96 THR A CA 1
ATOM 783 C C . THR A 1 96 ? 0.203 -3.820 11.278 1.00 89.19 96 THR A C 1
ATOM 785 O O . THR A 1 96 ? -0.406 -3.885 12.342 1.00 89.19 96 THR A O 1
ATOM 788 N N . SER A 1 97 ? -0.399 -3.446 10.151 1.00 88.81 97 SER A N 1
ATOM 789 C CA . SER A 1 97 ? -1.792 -3.004 10.061 1.00 88.81 97 SER A CA 1
ATOM 790 C C . SER A 1 97 ? -2.767 -4.091 10.501 1.00 88.81 97 SER A C 1
ATOM 792 O O . SER A 1 97 ? -3.704 -3.802 11.238 1.00 88.81 97 SER A O 1
ATOM 794 N N . LYS A 1 98 ? -2.533 -5.357 10.122 1.00 91.00 98 LYS A N 1
ATOM 795 C CA . LYS A 1 98 ? -3.347 -6.487 10.603 1.00 91.00 98 LYS A CA 1
ATOM 796 C C . LYS A 1 98 ? -3.330 -6.594 12.129 1.00 91.00 98 LYS A C 1
ATOM 798 O O . LYS A 1 98 ? -4.397 -6.699 12.724 1.00 91.00 98 LYS A O 1
ATOM 803 N N . LYS A 1 99 ? -2.150 -6.492 12.752 1.00 93.12 99 LYS A N 1
ATOM 804 C CA . LYS A 1 99 ? -2.011 -6.532 14.218 1.00 93.12 99 LYS A CA 1
ATOM 805 C C . LYS A 1 99 ? -2.760 -5.385 14.895 1.00 93.12 99 LYS A C 1
ATOM 807 O O . LYS A 1 99 ? -3.519 -5.629 15.826 1.00 93.12 99 LYS A O 1
ATOM 812 N N . LEU A 1 100 ? -2.602 -4.160 14.390 1.00 92.38 100 LEU A N 1
ATOM 813 C CA . LEU A 1 100 ? -3.295 -2.983 14.927 1.00 92.38 100 LEU A CA 1
ATOM 814 C C . LEU A 1 100 ? -4.823 -3.112 14.805 1.00 92.38 100 LEU A C 1
ATOM 816 O O . LEU A 1 100 ? -5.556 -2.761 15.726 1.00 92.38 100 LEU A O 1
ATOM 820 N N . ILE A 1 101 ? -5.314 -3.658 13.688 1.00 92.56 101 ILE A N 1
ATOM 821 C CA . ILE A 1 101 ? -6.749 -3.894 13.474 1.00 92.56 101 ILE A CA 1
ATOM 822 C C . ILE A 1 101 ? -7.292 -4.963 14.425 1.00 92.56 101 ILE A C 1
ATOM 824 O O . ILE A 1 101 ? -8.392 -4.811 14.956 1.00 92.56 101 ILE A O 1
ATOM 828 N N . GLU A 1 102 ? -6.551 -6.046 14.648 1.00 93.94 102 GLU A N 1
ATOM 829 C CA . GLU A 1 102 ? -6.933 -7.080 15.613 1.00 93.94 102 GLU A CA 1
ATOM 830 C C . GLU A 1 102 ? -6.966 -6.539 17.046 1.00 93.94 102 GLU A C 1
ATOM 832 O O . GLU A 1 102 ? -7.914 -6.821 17.783 1.00 93.94 102 GLU A O 1
ATOM 837 N N . GLU A 1 103 ? -5.985 -5.718 17.423 1.00 93.12 103 GLU A N 1
ATOM 838 C CA . GLU A 1 103 ? -5.944 -5.065 18.731 1.00 93.12 103 GLU A CA 1
ATOM 839 C C . GLU A 1 103 ? -7.132 -4.115 18.933 1.00 93.12 103 GLU A C 1
ATOM 841 O O . GLU A 1 103 ? -7.828 -4.206 19.945 1.00 93.12 103 GLU A O 1
ATOM 846 N N . ALA A 1 104 ? -7.439 -3.274 17.942 1.00 91.94 104 ALA A N 1
ATOM 847 C CA . ALA A 1 104 ? -8.602 -2.391 17.977 1.00 91.94 104 ALA A CA 1
ATOM 848 C C . ALA A 1 104 ? -9.922 -3.166 18.125 1.00 91.94 104 ALA A C 1
ATOM 850 O O . ALA A 1 104 ? -10.737 -2.842 18.989 1.00 91.94 104 ALA A O 1
ATOM 851 N N . LYS A 1 105 ? -10.108 -4.247 17.356 1.00 92.38 105 LYS A N 1
ATOM 852 C CA . LYS A 1 105 ? -11.299 -5.111 17.462 1.00 92.38 105 LYS A CA 1
ATOM 853 C C . LYS A 1 105 ? -11.419 -5.771 18.832 1.00 92.38 105 LYS A C 1
ATOM 855 O O . LYS A 1 105 ? -12.527 -5.926 19.349 1.00 92.38 105 LYS A O 1
ATOM 860 N N . LYS A 1 106 ? -10.295 -6.181 19.424 1.00 93.50 106 LYS A N 1
ATOM 861 C CA . LYS A 1 106 ? -10.274 -6.744 20.776 1.00 93.50 106 LYS A CA 1
ATOM 862 C C . LYS A 1 106 ? -10.745 -5.706 21.799 1.00 93.50 106 LYS A C 1
ATOM 864 O O . LYS A 1 106 ? -11.623 -6.023 22.598 1.00 93.50 106 LYS A O 1
ATOM 869 N N . MET A 1 107 ? -10.247 -4.473 21.714 1.00 92.88 107 MET A N 1
ATOM 870 C CA . MET A 1 107 ? -10.672 -3.378 22.595 1.00 92.88 107 MET A CA 1
ATOM 871 C C . MET A 1 107 ? -12.148 -3.005 22.413 1.00 92.88 107 MET A C 1
ATOM 873 O O . MET A 1 107 ? -12.856 -2.798 23.396 1.00 92.88 107 MET A O 1
ATOM 877 N N . GLU A 1 108 ? -12.651 -2.948 21.177 1.00 90.44 108 GLU A N 1
ATOM 878 C CA . GLU A 1 108 ? -14.079 -2.710 20.914 1.00 90.44 108 GLU A CA 1
ATOM 879 C C . GLU A 1 108 ? -14.957 -3.798 21.542 1.00 90.44 108 GLU A C 1
ATOM 881 O O . GLU A 1 108 ? -15.988 -3.499 22.148 1.00 90.44 108 GLU A O 1
ATOM 886 N N . LYS A 1 109 ? -14.529 -5.063 21.453 1.00 93.56 109 LYS A N 1
ATOM 887 C CA . LYS A 1 109 ? -15.233 -6.189 22.072 1.00 93.56 109 LYS A CA 1
ATOM 888 C C . LYS A 1 109 ? -15.236 -6.089 23.599 1.00 93.56 109 LYS A C 1
ATOM 890 O O . LYS A 1 109 ? -16.281 -6.304 24.205 1.00 93.56 109 LYS A O 1
ATOM 895 N N . GLU A 1 110 ? -14.103 -5.757 24.212 1.00 94.06 110 GLU A N 1
ATOM 896 C CA . GLU A 1 110 ? -13.990 -5.560 25.666 1.00 94.06 110 GLU A CA 1
ATOM 897 C C . GLU A 1 110 ? -14.881 -4.402 26.147 1.00 94.06 110 GLU A C 1
ATOM 899 O O . GLU A 1 110 ? -15.672 -4.577 27.076 1.00 94.06 110 GLU A O 1
ATOM 904 N N . ASN A 1 111 ? -14.862 -3.262 25.446 1.00 92.50 111 ASN A N 1
ATOM 905 C CA . ASN A 1 111 ? -15.763 -2.137 25.721 1.00 92.50 111 ASN A CA 1
ATOM 906 C C . ASN A 1 111 ? -17.238 -2.523 25.605 1.00 92.50 111 ASN A C 1
ATOM 908 O O . ASN A 1 111 ? -18.053 -2.102 26.426 1.00 92.50 111 ASN A O 1
ATOM 912 N N . LEU A 1 112 ? -17.601 -3.312 24.590 1.00 94.12 112 LEU A N 1
ATOM 913 C CA . LEU A 1 112 ? -18.978 -3.752 24.398 1.00 94.12 112 LEU A CA 1
ATOM 914 C C . LEU A 1 112 ? -19.458 -4.623 25.565 1.00 94.12 112 LEU A C 1
ATOM 916 O O . LEU A 1 112 ? -20.580 -4.428 26.032 1.00 94.12 112 LEU A O 1
ATOM 920 N N . VAL A 1 113 ? -18.618 -5.545 26.045 1.00 96.31 113 VAL A N 1
ATOM 921 C CA . VAL A 1 113 ? -18.933 -6.411 27.193 1.00 96.31 113 VAL A CA 1
ATOM 922 C C . VAL A 1 113 ? -19.145 -5.576 28.456 1.00 96.31 113 VAL A C 1
ATOM 924 O O . VAL A 1 113 ? -20.195 -5.695 29.087 1.00 96.31 113 VAL A O 1
ATOM 927 N N . LEU A 1 114 ? -18.219 -4.668 28.775 1.00 95.06 114 LEU A N 1
ATOM 928 C CA . LEU A 1 114 ? -18.338 -3.811 29.959 1.00 95.06 114 LEU A CA 1
ATOM 929 C C . LEU A 1 114 ? -19.540 -2.861 29.873 1.00 95.06 114 LEU A C 1
ATOM 931 O O . LEU A 1 114 ? -20.239 -2.663 30.861 1.00 95.06 114 LEU A O 1
ATOM 935 N N . ASN A 1 115 ? -19.848 -2.324 28.689 1.00 95.62 115 ASN A N 1
ATOM 936 C CA . ASN A 1 115 ? -21.042 -1.499 28.474 1.00 95.62 115 ASN A CA 1
ATOM 937 C C . ASN A 1 115 ? -22.336 -2.296 28.713 1.00 95.62 115 ASN A C 1
ATOM 939 O O . ASN A 1 115 ? -23.294 -1.784 29.295 1.00 95.62 115 ASN A O 1
ATOM 943 N N . GLN A 1 116 ? -22.386 -3.553 28.259 1.00 96.88 116 GLN A N 1
ATOM 944 C CA . GLN A 1 116 ? -23.528 -4.438 28.502 1.00 96.88 116 GLN A CA 1
ATOM 945 C C . GLN A 1 116 ? -23.686 -4.756 29.993 1.00 96.88 116 GLN A C 1
ATOM 947 O O . GLN A 1 116 ? -24.806 -4.696 30.503 1.00 96.88 116 GLN A O 1
ATOM 952 N N . GLU A 1 117 ? -22.588 -5.035 30.695 1.00 96.12 117 GLU A N 1
ATOM 953 C CA . GLU A 1 117 ? -22.586 -5.295 32.137 1.00 96.12 117 GLU A CA 1
ATOM 954 C C . GLU A 1 117 ? -23.024 -4.066 32.944 1.00 96.12 117 GLU A C 1
ATOM 956 O O . GLU A 1 117 ? -23.952 -4.157 33.749 1.00 96.12 117 GLU A O 1
ATOM 961 N N . PHE A 1 118 ? -22.455 -2.894 32.650 1.00 95.81 118 PHE A N 1
ATOM 962 C CA . PHE A 1 118 ? -22.872 -1.609 33.216 1.00 95.81 118 PHE A CA 1
ATOM 963 C C . PHE A 1 118 ? -24.377 -1.363 33.019 1.00 95.81 118 PHE A C 1
ATOM 965 O O . PHE A 1 118 ? -25.095 -1.053 33.975 1.00 95.81 118 PHE A O 1
ATOM 972 N N . LYS A 1 119 ? -24.892 -1.543 31.794 1.00 96.62 119 LYS A N 1
ATOM 973 C CA . LYS A 1 119 ? -26.320 -1.351 31.487 1.00 96.62 119 LYS A CA 1
ATOM 974 C C . LYS A 1 119 ? -27.211 -2.336 32.236 1.00 96.62 119 LYS A C 1
ATOM 976 O O . LYS A 1 119 ? -28.281 -1.940 32.697 1.00 96.62 119 LYS A O 1
ATOM 981 N N . LYS A 1 120 ? -26.784 -3.594 32.359 1.00 97.69 120 LYS A N 1
ATOM 982 C CA . LYS A 1 120 ? -27.502 -4.626 33.111 1.00 97.69 120 LYS A CA 1
ATOM 983 C C . LYS A 1 120 ? -27.569 -4.267 34.597 1.00 97.69 120 LYS A C 1
ATOM 985 O O . LYS A 1 120 ? -28.668 -4.174 35.142 1.00 97.69 120 LYS A O 1
ATOM 990 N N . ASN A 1 121 ? -26.429 -3.973 35.221 1.00 96.94 121 ASN A N 1
ATOM 991 C CA . ASN A 1 121 ? -26.357 -3.619 36.641 1.00 96.94 121 ASN A CA 1
ATOM 992 C C . ASN A 1 121 ? -27.159 -2.346 36.946 1.00 96.94 121 ASN A C 1
ATOM 994 O O . ASN A 1 121 ? -27.854 -2.275 37.959 1.00 9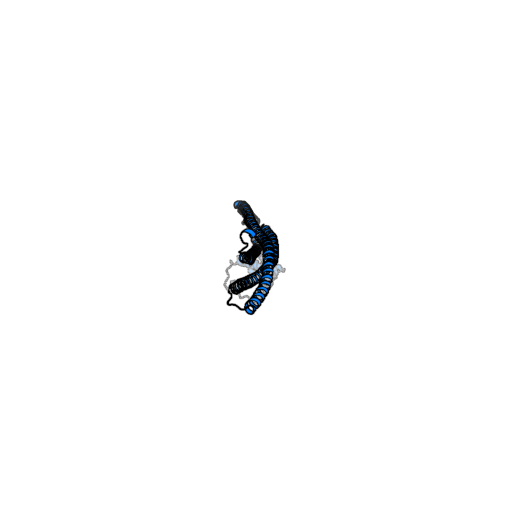6.94 121 ASN A O 1
ATOM 998 N N . PHE A 1 122 ? -27.143 -1.364 36.037 1.00 97.88 122 PHE A N 1
ATOM 999 C CA . PHE A 1 122 ? -27.976 -0.167 36.144 1.00 97.88 122 PHE A CA 1
ATOM 1000 C C . PHE A 1 122 ? -29.477 -0.489 36.149 1.00 97.88 122 PHE A C 1
ATOM 1002 O O . PHE A 1 122 ? -30.230 0.079 36.944 1.00 97.88 122 PHE A O 1
ATOM 1009 N N . GLN A 1 123 ? -29.933 -1.388 35.270 1.00 97.75 123 GLN A N 1
ATOM 1010 C CA . GLN A 1 123 ? -31.340 -1.791 35.205 1.00 97.75 123 GLN A CA 1
ATOM 1011 C C . GLN A 1 123 ? -31.779 -2.545 36.465 1.00 97.75 123 GLN A C 1
ATOM 1013 O O . GLN A 1 123 ? -32.828 -2.214 37.021 1.00 97.75 123 GLN A O 1
ATOM 1018 N N . GLU A 1 124 ? -30.969 -3.494 36.941 1.00 97.38 124 GLU A N 1
ATOM 1019 C CA . GLU A 1 124 ? -31.240 -4.266 38.161 1.00 97.38 124 GLU A CA 1
ATOM 1020 C C . GLU A 1 124 ? -31.308 -3.359 39.399 1.00 97.38 124 GLU A C 1
ATOM 1022 O O . GLU A 1 124 ? -32.299 -3.390 40.135 1.00 97.38 124 GLU A O 1
ATOM 1027 N N . TYR A 1 125 ? -30.317 -2.474 39.578 1.00 97.69 125 TYR A N 1
ATOM 1028 C CA . TYR A 1 125 ? -30.317 -1.462 40.641 1.00 97.69 125 TYR A CA 1
ATOM 1029 C C . TYR A 1 125 ? -31.570 -0.584 40.580 1.00 97.69 125 TYR A C 1
ATOM 1031 O O . TYR A 1 125 ? -32.282 -0.422 41.574 1.00 97.69 125 TYR A O 1
ATOM 1039 N N . LYS A 1 126 ? -31.884 -0.038 39.400 1.00 97.69 126 LYS A N 1
ATOM 1040 C CA . LYS A 1 126 ? -33.031 0.858 39.213 1.00 97.69 126 LYS A CA 1
ATOM 1041 C C . LYS A 1 126 ? -34.355 0.165 39.524 1.00 97.69 126 LYS A C 1
ATOM 1043 O O . LYS A 1 126 ? -35.246 0.792 40.099 1.00 97.69 126 LYS A O 1
ATOM 1048 N N . GLN A 1 127 ? -34.503 -1.103 39.141 1.00 97.69 127 GLN A N 1
ATOM 1049 C CA . GLN A 1 127 ? -35.689 -1.888 39.464 1.00 97.69 127 GLN A CA 1
ATOM 1050 C C . GLN A 1 127 ? -35.799 -2.110 40.974 1.00 97.69 127 GLN A C 1
ATOM 1052 O O . GLN A 1 127 ? -36.842 -1.801 41.553 1.00 97.69 127 GLN A O 1
ATOM 1057 N N . LYS A 1 128 ? -34.727 -2.569 41.631 1.00 97.56 128 LYS A N 1
ATOM 1058 C CA . LYS A 1 128 ? -34.769 -2.838 43.073 1.00 97.56 128 LYS A CA 1
ATOM 1059 C C . LYS A 1 128 ? -34.940 -1.597 43.929 1.00 97.56 128 LYS A C 1
ATOM 1061 O O . LYS A 1 128 ? -35.673 -1.643 44.913 1.00 97.56 128 LYS A O 1
ATOM 1066 N N . LYS A 1 129 ? -34.374 -0.466 43.515 1.00 97.31 129 LYS A N 1
ATOM 1067 C CA . LYS A 1 129 ? -34.621 0.828 44.156 1.00 97.31 129 LYS A CA 1
ATOM 1068 C C . LYS A 1 129 ? -36.100 1.223 44.113 1.00 97.31 129 LYS A C 1
ATOM 1070 O O . LYS A 1 129 ? -36.645 1.645 45.127 1.00 97.31 129 LYS A O 1
ATOM 1075 N N . ARG A 1 130 ? -36.779 1.025 42.977 1.00 97.44 130 ARG A N 1
ATOM 1076 C CA . ARG A 1 130 ? -38.230 1.268 42.874 1.00 97.44 130 ARG A CA 1
ATOM 1077 C C . ARG A 1 130 ? -39.036 0.325 43.761 1.00 97.44 130 ARG A C 1
ATOM 1079 O O . ARG A 1 130 ? -39.990 0.763 44.396 1.00 97.44 130 ARG A O 1
ATOM 1086 N N . GLU A 1 131 ? -38.665 -0.955 43.817 1.00 97.06 131 GLU A N 1
ATOM 1087 C CA . GLU A 1 131 ? -39.306 -1.912 44.728 1.00 97.06 131 GLU A CA 1
ATOM 1088 C C . GLU A 1 131 ? -39.144 -1.467 46.189 1.00 97.06 131 GLU A C 1
ATOM 1090 O O . GLU A 1 131 ? -40.126 -1.436 46.930 1.00 97.06 131 GLU A O 1
ATOM 1095 N N . TYR A 1 132 ? -37.939 -1.050 46.592 1.00 97.69 132 TYR A N 1
ATOM 1096 C CA . TYR A 1 132 ? -37.681 -0.489 47.919 1.00 97.69 132 TYR A CA 1
ATOM 1097 C C . TYR A 1 132 ? -38.589 0.713 48.214 1.00 97.69 132 TYR A C 1
ATOM 1099 O O . TYR A 1 132 ? -39.286 0.710 49.227 1.00 97.69 132 TYR A O 1
ATOM 1107 N N . GLU A 1 133 ? -38.640 1.701 47.316 1.00 96.25 133 GLU A N 1
ATOM 1108 C CA . GLU A 1 133 ? -39.476 2.901 47.466 1.00 96.25 133 GLU A CA 1
ATOM 1109 C C . GLU A 1 133 ? -40.965 2.544 47.638 1.00 96.25 133 GLU A C 1
ATOM 1111 O O . GLU A 1 133 ? -41.651 3.103 48.501 1.00 96.25 133 GLU A O 1
ATOM 1116 N N . GLN A 1 134 ? -41.462 1.560 46.881 1.00 97.19 134 GLN A N 1
ATOM 1117 C CA . GLN A 1 134 ? -42.840 1.073 46.987 1.00 97.19 134 GLN A CA 1
ATOM 1118 C C . GLN A 1 134 ? -43.112 0.412 48.345 1.00 97.19 134 GLN A C 1
ATOM 1120 O O . GLN A 1 134 ? -44.077 0.764 49.026 1.00 97.19 134 GLN A O 1
ATOM 1125 N N . TYR A 1 135 ? -42.262 -0.525 48.775 1.00 96.44 135 TYR A N 1
ATOM 1126 C CA . TYR A 1 135 ? -42.453 -1.231 50.045 1.00 96.44 135 TYR A CA 1
ATOM 1127 C C . TYR A 1 135 ? -42.224 -0.337 51.268 1.00 96.44 135 TYR A C 1
ATOM 1129 O O . TYR A 1 135 ? -42.924 -0.505 52.272 1.00 96.44 135 TYR A O 1
ATOM 1137 N N . ALA A 1 136 ? -41.300 0.622 51.189 1.00 95.75 136 ALA A N 1
ATOM 1138 C CA . ALA A 1 136 ? -41.093 1.637 52.217 1.00 95.75 136 ALA A CA 1
ATOM 1139 C C . ALA A 1 136 ? -42.335 2.530 52.357 1.00 95.75 136 ALA A C 1
ATOM 1141 O O . ALA A 1 136 ? -42.806 2.760 53.470 1.00 95.75 136 ALA A O 1
ATOM 1142 N N . THR A 1 137 ? -42.937 2.944 51.238 1.00 96.38 137 THR A N 1
ATOM 1143 C CA . THR A 1 137 ? -44.198 3.704 51.243 1.00 96.38 137 THR A CA 1
ATOM 1144 C C . THR A 1 137 ? -45.333 2.908 51.896 1.00 96.38 137 THR A C 1
ATOM 1146 O O . THR A 1 137 ? -46.033 3.428 52.764 1.00 96.38 137 THR A O 1
ATOM 1149 N N . ILE A 1 138 ? -45.488 1.623 51.552 1.00 95.12 138 ILE A N 1
ATOM 1150 C CA . ILE A 1 138 ? -46.494 0.743 52.177 1.00 95.12 138 ILE A CA 1
ATOM 1151 C C . ILE A 1 138 ? -46.262 0.618 53.689 1.00 95.12 138 ILE A C 1
ATOM 1153 O O . ILE A 1 138 ? -47.221 0.654 54.459 1.00 95.12 138 ILE A O 1
ATOM 1157 N N . LEU A 1 139 ? -45.006 0.498 54.134 1.00 95.50 139 LEU A N 1
ATOM 1158 C CA . LEU A 1 139 ? -44.675 0.433 55.559 1.00 95.50 139 LEU A CA 1
ATOM 1159 C C . LEU A 1 139 ? -45.099 1.710 56.299 1.00 95.50 139 LEU A C 1
ATOM 1161 O O . LEU A 1 139 ? -45.682 1.619 57.380 1.00 95.50 139 LEU A O 1
ATOM 1165 N N . VAL A 1 140 ? -44.857 2.885 55.709 1.00 95.31 140 VAL A N 1
ATOM 1166 C CA . VAL A 1 140 ? -45.320 4.170 56.258 1.00 95.31 140 VAL A CA 1
ATOM 1167 C C . VAL A 1 140 ? -46.844 4.173 56.398 1.00 95.31 140 VAL A C 1
ATOM 1169 O O . VAL A 1 140 ? -47.355 4.470 57.476 1.00 95.31 140 VAL A O 1
ATOM 1172 N N . VAL A 1 141 ? -47.576 3.754 55.360 1.00 94.62 141 VAL A N 1
ATOM 1173 C CA . VAL A 1 141 ? -49.048 3.657 55.395 1.00 94.62 141 VAL A CA 1
ATOM 1174 C C . VAL A 1 141 ? -49.527 2.705 56.498 1.00 94.62 141 VAL A C 1
ATOM 1176 O O . VAL A 1 141 ? -50.425 3.051 57.265 1.00 94.62 141 VAL A O 1
ATOM 1179 N N . TYR A 1 142 ? -48.910 1.528 56.630 1.00 94.31 142 TYR A N 1
ATOM 1180 C CA . TYR A 1 142 ? -49.264 0.547 57.663 1.00 94.31 142 TYR A CA 1
ATOM 1181 C C . TYR A 1 142 ? -49.025 1.064 59.083 1.00 94.31 142 TYR A C 1
ATOM 1183 O O . TYR A 1 142 ? -49.766 0.688 59.993 1.00 94.31 142 TYR A O 1
ATOM 1191 N N . ASN A 1 143 ? -48.008 1.906 59.280 1.00 91.56 143 ASN A N 1
ATOM 1192 C CA . ASN A 1 143 ? -47.708 2.520 60.571 1.00 91.56 143 ASN A CA 1
ATOM 1193 C C . ASN A 1 143 ? -48.658 3.679 60.911 1.00 91.56 143 ASN A C 1
ATOM 1195 O O . ASN A 1 143 ? -48.953 3.876 62.088 1.00 91.56 143 ASN A O 1
ATOM 1199 N N . LEU A 1 144 ? -49.156 4.411 59.908 1.00 94.06 144 LEU A N 1
ATOM 1200 C CA . LEU A 1 144 ? -50.079 5.536 60.097 1.00 94.06 144 LEU A CA 1
ATOM 1201 C C . LEU A 1 144 ? -51.532 5.098 60.333 1.00 94.06 144 LEU A C 1
ATOM 1203 O O . LEU A 1 144 ? -52.251 5.749 61.086 1.00 94.06 144 LEU A O 1
ATOM 1207 N N . LEU A 1 145 ? -51.975 4.004 59.708 1.00 92.25 145 LEU A N 1
ATOM 1208 C CA . LEU A 1 145 ? -53.364 3.543 59.783 1.00 92.25 145 LEU A CA 1
ATOM 1209 C C . LEU A 1 145 ? -53.550 2.473 60.873 1.00 92.25 145 LEU A C 1
ATOM 1211 O O . LEU A 1 145 ? -52.883 1.433 60.882 1.00 92.25 145 LEU A O 1
ATOM 1215 N N . SER A 1 146 ? -54.486 2.709 61.797 1.00 86.62 146 SER A N 1
ATOM 1216 C CA . SER A 1 146 ? -54.801 1.821 62.933 1.00 86.62 146 SER A CA 1
ATOM 1217 C C . SER A 1 146 ? -55.470 0.502 62.528 1.00 86.62 146 SER A C 1
ATOM 1219 O O . SER A 1 146 ? -55.449 -0.457 63.293 1.00 86.62 146 SER A O 1
ATOM 1221 N N . GLU A 1 147 ? -56.012 0.434 61.314 1.00 91.81 147 GLU A N 1
ATOM 1222 C CA . GLU A 1 147 ? -56.735 -0.719 60.763 1.00 91.81 147 GLU A CA 1
ATOM 1223 C C . GLU A 1 147 ? -55.830 -1.935 60.481 1.00 91.81 147 GLU A C 1
ATOM 1225 O O . GLU A 1 147 ? -56.303 -3.067 60.357 1.00 91.81 147 GLU A O 1
ATOM 1230 N N . TYR A 1 148 ? -54.512 -1.734 60.386 1.00 91.00 148 TYR A N 1
ATOM 1231 C CA . TYR A 1 148 ? -53.559 -2.811 60.118 1.00 91.00 148 TYR A CA 1
ATOM 1232 C C . TYR A 1 148 ? -53.037 -3.449 61.404 1.00 91.00 148 TYR A C 1
ATOM 1234 O O . TYR A 1 148 ? -52.514 -2.778 62.293 1.00 91.00 148 TYR A O 1
ATOM 1242 N N . SER A 1 149 ? -53.092 -4.783 61.466 1.00 92.94 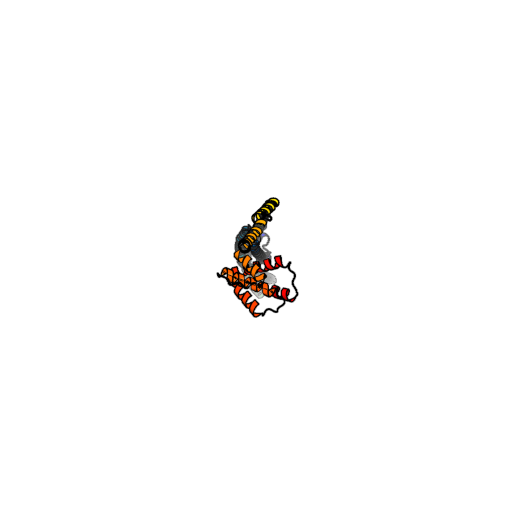149 SER A N 1
ATOM 1243 C CA . SER A 1 149 ? -52.584 -5.537 62.612 1.00 92.94 149 SER A CA 1
ATOM 1244 C C . SER A 1 149 ? -51.068 -5.402 62.784 1.00 92.94 149 SER A C 1
ATOM 1246 O O . SER A 1 149 ? -50.305 -5.305 61.818 1.00 92.94 149 SER A O 1
ATOM 1248 N N . GLN A 1 150 ? -50.606 -5.499 64.031 1.00 91.62 150 GLN A N 1
ATOM 1249 C CA . GLN A 1 150 ? -49.183 -5.414 64.371 1.00 91.62 150 GLN A CA 1
ATOM 1250 C C . GLN A 1 150 ? -48.338 -6.487 63.664 1.00 91.62 150 GLN A C 1
ATOM 1252 O O . GLN A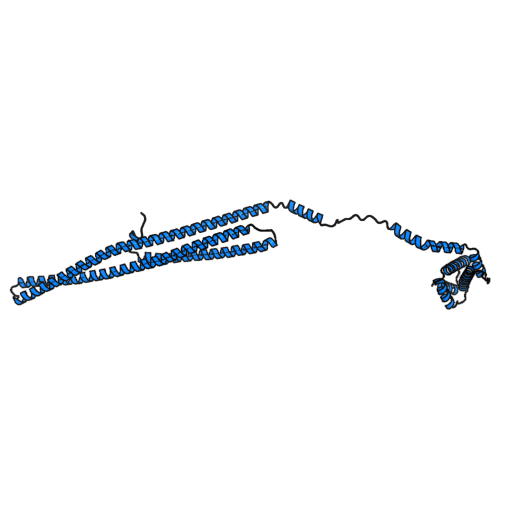 1 150 ? -47.228 -6.209 63.219 1.00 91.62 150 GLN A O 1
ATOM 1257 N N . LYS A 1 151 ? -48.902 -7.682 63.442 1.00 93.88 151 LYS A N 1
ATOM 1258 C CA . LYS A 1 151 ? -48.269 -8.745 62.646 1.00 93.88 151 LYS A CA 1
ATOM 1259 C C . LYS A 1 151 ? -48.005 -8.315 61.194 1.00 93.88 151 LYS A C 1
ATOM 1261 O O . LYS A 1 151 ? -46.927 -8.591 60.675 1.00 93.88 151 LYS A O 1
ATOM 1266 N N . LYS A 1 152 ? -48.948 -7.618 60.539 1.00 93.00 152 LYS A N 1
ATOM 1267 C CA . LYS A 1 152 ? -48.751 -7.096 59.170 1.00 93.00 152 LYS A CA 1
ATOM 1268 C C . LYS A 1 152 ? -47.652 -6.029 59.127 1.00 93.00 152 LYS A C 1
ATOM 1270 O O . LYS A 1 152 ? -46.842 -6.051 58.206 1.00 93.00 152 LYS A O 1
ATOM 1275 N N . ARG A 1 153 ? -47.587 -5.153 60.138 1.00 92.69 153 ARG A N 1
ATOM 1276 C CA . ARG A 1 153 ? -46.534 -4.125 60.265 1.00 92.69 153 ARG A CA 1
ATOM 1277 C C . ARG A 1 153 ? -45.145 -4.747 60.401 1.00 92.69 153 ARG A C 1
ATOM 1279 O O . ARG A 1 153 ? -44.247 -4.394 59.647 1.00 92.69 153 ARG A O 1
ATOM 1286 N N . ILE A 1 154 ? -44.996 -5.719 61.303 1.00 94.19 154 ILE A N 1
ATOM 1287 C CA . ILE A 1 154 ? -43.726 -6.424 61.537 1.00 94.19 154 ILE A CA 1
ATOM 1288 C C . ILE A 1 154 ? -43.266 -7.164 60.270 1.00 94.19 154 ILE A C 1
ATOM 1290 O O . ILE A 1 154 ? -42.115 -7.029 59.864 1.00 94.19 154 ILE A O 1
ATOM 1294 N N . ASN A 1 155 ? -44.162 -7.892 59.595 1.00 95.06 155 ASN A N 1
ATOM 1295 C CA . ASN A 1 155 ? -43.818 -8.590 58.350 1.00 95.06 155 ASN A CA 1
ATOM 1296 C C . ASN A 1 155 ? -43.369 -7.621 57.247 1.00 95.06 155 ASN A C 1
ATOM 1298 O O . ASN A 1 155 ? -42.404 -7.894 56.534 1.00 95.06 155 ASN A O 1
ATOM 1302 N N . GLN A 1 156 ? -44.058 -6.486 57.114 1.00 95.31 156 GLN A N 1
ATOM 1303 C CA . GLN A 1 156 ? -43.702 -5.464 56.136 1.00 95.31 156 GLN A CA 1
ATOM 1304 C C . GLN A 1 156 ? -42.355 -4.806 56.471 1.00 95.31 156 GLN A C 1
ATOM 1306 O O . GLN A 1 156 ? -41.562 -4.569 55.565 1.00 95.31 156 GLN A O 1
ATOM 1311 N N . TYR A 1 157 ? -42.062 -4.578 57.754 1.00 96.31 157 TYR A N 1
ATOM 1312 C CA . TYR A 1 157 ? -40.766 -4.076 58.218 1.00 96.31 157 TYR A CA 1
ATOM 1313 C C . TYR A 1 157 ? -39.612 -5.010 57.824 1.00 96.31 157 TYR A C 1
ATOM 1315 O O . TYR A 1 157 ? -38.643 -4.561 57.215 1.00 96.31 157 TYR A O 1
ATOM 1323 N N . TYR A 1 158 ? -39.740 -6.319 58.075 1.00 96.75 158 TYR A N 1
ATOM 1324 C CA . TYR A 1 158 ? -38.722 -7.291 57.655 1.00 96.75 158 TYR A CA 1
ATOM 1325 C C . TYR A 1 158 ? -38.525 -7.315 56.136 1.00 96.75 158 TYR A C 1
ATOM 1327 O O . TYR A 1 158 ? -37.390 -7.382 55.669 1.00 96.75 158 TYR A O 1
ATOM 1335 N N . LYS A 1 159 ? -39.610 -7.195 55.361 1.00 96.44 159 LYS A N 1
ATOM 1336 C CA . LYS A 1 159 ? -39.539 -7.140 53.897 1.00 96.44 159 LYS A CA 1
ATOM 1337 C C . LYS A 1 159 ? -38.823 -5.885 53.390 1.00 96.44 159 LYS A C 1
ATOM 1339 O O . LYS A 1 159 ? -38.026 -5.981 52.462 1.00 96.44 159 LYS A O 1
ATOM 1344 N N . VAL A 1 160 ? -39.078 -4.725 53.999 1.00 97.06 160 VAL A N 1
ATOM 1345 C CA . VAL A 1 160 ? -38.367 -3.477 53.671 1.00 97.06 160 VAL A CA 1
ATOM 1346 C C . VAL A 1 160 ? -36.880 -3.606 53.982 1.00 97.06 160 VAL A C 1
ATOM 1348 O O . VAL A 1 160 ? -36.075 -3.294 53.113 1.00 97.06 160 VAL A O 1
ATOM 1351 N N . ASN A 1 161 ? -36.511 -4.127 55.155 1.00 96.25 161 ASN A N 1
ATOM 1352 C CA . ASN A 1 161 ? -35.103 -4.321 55.518 1.00 96.25 161 ASN A CA 1
ATOM 1353 C C . ASN A 1 161 ? -34.380 -5.301 54.581 1.00 96.25 161 ASN A C 1
ATOM 1355 O O . ASN A 1 161 ? -33.234 -5.059 54.214 1.00 96.25 161 ASN A O 1
ATOM 1359 N N . GLN A 1 162 ? -35.042 -6.385 54.165 1.00 96.81 162 GLN A N 1
ATOM 1360 C CA . GLN A 1 162 ? -34.470 -7.324 53.198 1.00 96.81 162 GLN A CA 1
ATOM 1361 C C . GLN A 1 162 ? -34.199 -6.634 51.853 1.00 96.81 162 GLN A C 1
ATOM 1363 O O . GLN A 1 162 ? -33.090 -6.698 51.331 1.00 96.81 162 GLN A O 1
ATOM 1368 N N . ILE A 1 163 ? -35.194 -5.929 51.306 1.00 96.50 163 ILE A N 1
ATOM 1369 C CA . ILE A 1 163 ? -35.047 -5.230 50.021 1.00 96.50 163 ILE A CA 1
ATOM 1370 C C . ILE A 1 163 ? -34.049 -4.069 50.139 1.00 96.50 163 ILE A C 1
ATOM 1372 O O . ILE A 1 163 ? -33.365 -3.754 49.170 1.00 96.50 163 ILE A O 1
ATOM 1376 N N . GLN A 1 164 ? -33.928 -3.456 51.320 1.00 96.69 164 GLN A N 1
ATOM 1377 C CA . GLN A 1 164 ? -32.912 -2.449 51.610 1.00 96.69 164 GLN A CA 1
ATOM 1378 C C . GLN A 1 164 ? -31.494 -3.000 51.435 1.00 96.69 164 GLN A C 1
ATOM 1380 O O . GLN A 1 164 ? -30.669 -2.371 50.778 1.00 96.69 164 GLN A O 1
ATOM 1385 N N . GLN A 1 165 ? -31.227 -4.184 51.986 1.00 96.69 165 GLN A N 1
ATOM 1386 C CA . GLN A 1 165 ? -29.943 -4.862 51.808 1.00 96.69 165 GLN A CA 1
ATOM 1387 C C . GLN A 1 165 ? -29.720 -5.243 50.338 1.00 96.69 165 GLN A C 1
ATOM 1389 O O . GLN A 1 165 ? -28.689 -4.897 49.771 1.00 96.69 165 GLN A O 1
ATOM 1394 N N . GLU A 1 166 ? -30.720 -5.851 49.687 1.00 95.94 166 GLU A N 1
ATOM 1395 C CA . GLU A 1 166 ? -30.636 -6.233 48.268 1.00 95.94 166 GLU A CA 1
ATOM 1396 C C . GLU A 1 166 ? -30.362 -5.031 47.343 1.00 95.94 166 GLU A C 1
ATOM 1398 O O . GLU A 1 166 ? -29.551 -5.142 46.421 1.00 95.94 166 GLU A O 1
ATOM 1403 N N . TYR A 1 167 ? -31.018 -3.877 47.558 1.00 94.94 167 TYR A N 1
ATOM 1404 C CA . TYR A 1 167 ? -30.757 -2.695 46.728 1.00 94.94 167 TYR A CA 1
ATOM 1405 C C . TYR A 1 167 ? -29.359 -2.133 46.990 1.00 94.94 167 TYR A C 1
ATOM 1407 O O . TYR A 1 167 ? -28.723 -1.686 46.039 1.00 94.94 167 TYR A O 1
ATOM 1415 N N . PHE A 1 168 ? -28.887 -2.132 48.241 1.00 96.62 168 PHE A N 1
ATOM 1416 C CA . PHE A 1 168 ? -27.572 -1.592 48.591 1.00 96.62 168 PHE A CA 1
ATOM 1417 C C . PHE A 1 168 ? -26.446 -2.431 47.974 1.00 96.62 168 PHE A C 1
ATOM 1419 O O . PHE A 1 168 ? -25.509 -1.882 47.396 1.00 96.62 168 PHE A O 1
ATOM 1426 N N . ASP A 1 169 ? -26.588 -3.758 47.980 1.00 96.94 169 ASP A N 1
ATOM 1427 C CA . ASP A 1 169 ? -25.654 -4.663 47.303 1.00 96.94 169 ASP A CA 1
ATOM 1428 C C . ASP A 1 169 ? -25.624 -4.418 45.783 1.00 96.94 169 ASP A C 1
ATOM 1430 O O . ASP A 1 169 ? -24.560 -4.415 45.157 1.00 96.94 169 ASP A O 1
ATOM 1434 N N . LEU A 1 170 ? -26.788 -4.181 45.163 1.00 97.75 170 LEU A N 1
ATOM 1435 C CA . LEU A 1 170 ? -26.875 -3.832 43.740 1.00 97.75 170 LEU A CA 1
ATOM 1436 C C . LEU A 1 170 ? -26.324 -2.433 43.437 1.00 97.75 170 LEU A C 1
ATOM 1438 O O . LEU A 1 170 ? -25.751 -2.229 42.369 1.00 97.75 170 LEU A O 1
ATOM 1442 N N . GLU A 1 171 ? -26.465 -1.481 44.359 1.00 97.31 171 GLU A N 1
ATOM 1443 C CA . GLU A 1 171 ? -25.882 -0.143 44.241 1.00 97.31 171 GLU A CA 1
ATOM 1444 C C . GLU A 1 171 ? -24.356 -0.212 44.201 1.00 97.31 171 GLU A C 1
ATOM 1446 O O . GLU A 1 171 ? -23.744 0.392 43.320 1.00 97.31 171 GLU A O 1
ATOM 1451 N N . GLN A 1 172 ? -23.745 -1.012 45.080 1.00 97.44 172 GLN A N 1
ATOM 1452 C CA . GLN A 1 172 ? -22.299 -1.240 45.064 1.00 97.44 172 GLN A CA 1
ATOM 1453 C C . GLN A 1 172 ? -21.839 -1.911 43.764 1.00 97.44 172 GLN A C 1
ATOM 1455 O O . GLN A 1 172 ? -20.870 -1.462 43.152 1.00 97.44 172 GLN A O 1
ATOM 1460 N N . LYS A 1 173 ? -22.555 -2.940 43.287 1.00 96.69 173 LYS A N 1
ATOM 1461 C CA . LYS A 1 173 ? -22.250 -3.593 41.998 1.00 96.69 173 LYS A CA 1
ATOM 1462 C C . LYS A 1 173 ? -22.354 -2.629 40.820 1.00 96.69 173 LYS A C 1
ATOM 1464 O O . LYS A 1 173 ? -21.497 -2.634 39.938 1.00 96.69 173 LYS A O 1
ATOM 1469 N N . TYR A 1 174 ? -23.384 -1.786 40.806 1.00 97.75 174 TYR A N 1
ATOM 1470 C CA . TYR A 1 174 ? -23.540 -0.751 39.793 1.00 97.75 174 TYR A CA 1
ATOM 1471 C C . TYR A 1 174 ? -22.372 0.242 39.834 1.00 97.75 174 TYR A C 1
ATOM 1473 O O . TYR A 1 174 ? -21.741 0.462 38.801 1.00 97.75 174 TYR A O 1
ATOM 1481 N N . GLN A 1 175 ? -22.029 0.775 41.011 1.00 97.44 175 GLN A N 1
ATOM 1482 C CA . GLN A 1 175 ? -20.895 1.689 41.184 1.00 97.44 175 GLN A CA 1
ATOM 1483 C C . GLN A 1 175 ? -19.575 1.067 40.714 1.00 97.44 175 GLN A C 1
ATOM 1485 O O . GLN A 1 175 ? -18.822 1.719 39.992 1.00 97.44 175 GLN A O 1
ATOM 1490 N N . GLN A 1 176 ? -19.327 -0.201 41.050 1.00 97.31 176 GLN A N 1
ATOM 1491 C CA . GLN A 1 176 ? -18.150 -0.923 40.576 1.00 97.31 176 GLN A CA 1
ATOM 1492 C C . GLN A 1 176 ? -18.138 -1.028 39.046 1.00 97.31 176 GLN A C 1
ATOM 1494 O O . GLN A 1 176 ? -17.161 -0.632 38.420 1.00 97.31 176 GLN A O 1
ATOM 1499 N N . SER A 1 177 ? -19.251 -1.438 38.426 1.00 96.94 177 SER A N 1
ATOM 1500 C CA . SER A 1 177 ? -19.328 -1.540 36.960 1.00 96.94 177 SER A CA 1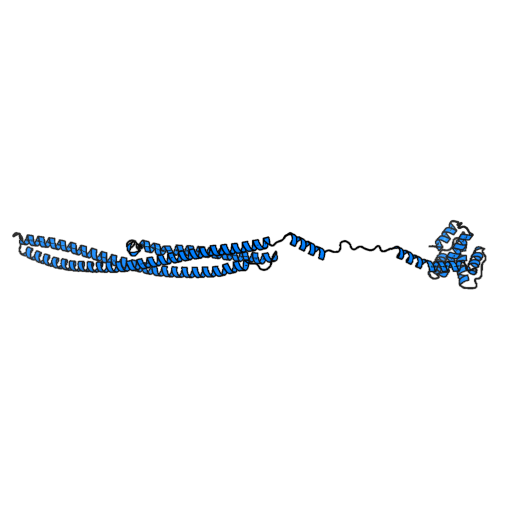
ATOM 1501 C C . SER A 1 177 ? -19.178 -0.199 36.234 1.00 96.94 177 SER A C 1
ATOM 1503 O O . SER A 1 177 ? -18.647 -0.160 35.128 1.00 96.94 177 SER A O 1
ATOM 1505 N N . VAL A 1 178 ? -19.602 0.913 36.851 1.00 97.25 178 VAL A N 1
ATOM 1506 C CA . VAL A 1 178 ? -19.353 2.269 36.331 1.00 97.25 178 VAL A CA 1
ATOM 1507 C C . VAL A 1 178 ? -17.863 2.590 36.366 1.00 97.25 178 VAL A C 1
ATOM 1509 O O . VAL A 1 178 ? -17.329 3.098 35.381 1.00 97.25 178 VAL A O 1
ATOM 1512 N N . ASN A 1 179 ? -17.190 2.290 37.479 1.00 96.81 179 ASN A N 1
ATOM 1513 C CA . ASN A 1 179 ? -15.753 2.514 37.615 1.00 96.81 179 ASN A CA 1
ATOM 1514 C C . ASN A 1 179 ? -14.968 1.683 36.596 1.00 96.81 179 ASN A C 1
ATOM 1516 O O . ASN A 1 179 ? -14.132 2.242 35.887 1.00 96.81 179 ASN A O 1
ATOM 1520 N N . ASP A 1 180 ? -15.288 0.395 36.469 1.00 95.88 180 ASP A N 1
ATOM 1521 C CA . ASP A 1 180 ? -14.630 -0.518 35.531 1.00 95.88 180 ASP A CA 1
ATOM 1522 C C . ASP A 1 180 ? -14.841 -0.067 34.076 1.00 95.88 180 ASP A C 1
ATOM 1524 O O . ASP A 1 180 ? -13.890 0.016 33.296 1.00 95.88 180 ASP A O 1
ATOM 1528 N N . TYR A 1 181 ? -16.075 0.309 33.712 1.00 96.56 181 TYR A N 1
ATOM 1529 C CA . TYR A 1 181 ? -16.385 0.819 32.376 1.00 96.56 181 TYR A CA 1
ATOM 1530 C C . TYR A 1 181 ? -15.642 2.127 32.064 1.00 96.56 181 TYR A C 1
ATOM 1532 O O . TYR A 1 181 ? -15.045 2.250 30.993 1.00 96.56 181 TYR A O 1
ATOM 1540 N N . ASN A 1 182 ? -15.632 3.090 32.991 1.00 95.62 182 ASN A N 1
ATOM 1541 C CA . ASN A 1 182 ? -14.953 4.374 32.799 1.00 95.62 182 ASN A CA 1
ATOM 1542 C C . ASN A 1 182 ? -13.430 4.217 32.696 1.00 95.62 182 ASN A C 1
ATOM 1544 O O . ASN A 1 182 ? -12.815 4.815 31.814 1.00 95.62 182 ASN A O 1
ATOM 1548 N N . GLN A 1 183 ? -12.822 3.386 33.549 1.00 95.88 183 GLN A N 1
ATOM 1549 C CA . GLN A 1 183 ? -11.392 3.076 33.459 1.00 95.88 183 GLN A CA 1
ATOM 1550 C C . GLN A 1 183 ? -11.055 2.447 32.105 1.00 95.88 183 GLN A C 1
ATOM 1552 O O . GLN A 1 183 ? -10.094 2.859 31.451 1.00 95.88 183 GLN A O 1
ATOM 1557 N N . ASN A 1 184 ? -11.876 1.503 31.637 1.00 94.75 184 ASN A N 1
ATOM 1558 C CA . ASN A 1 184 ? -11.656 0.876 30.340 1.00 94.75 184 ASN A CA 1
ATOM 1559 C C . ASN A 1 184 ? -11.853 1.846 29.168 1.00 94.75 184 ASN A C 1
ATOM 1561 O O . ASN A 1 184 ? -11.133 1.743 28.174 1.00 94.75 184 ASN A O 1
ATOM 1565 N N . CYS A 1 185 ? -12.777 2.805 29.276 1.00 92.88 185 CYS A N 1
ATOM 1566 C CA . CYS A 1 185 ? -12.967 3.849 28.269 1.00 92.88 185 CYS A CA 1
ATOM 1567 C C . CYS A 1 185 ? -11.714 4.723 28.118 1.00 92.88 185 CYS A C 1
ATOM 1569 O O . CYS A 1 185 ? -11.278 4.955 26.992 1.00 92.88 185 CYS A O 1
ATOM 1571 N N . GLU A 1 186 ? -11.097 5.155 29.220 1.00 94.44 186 GLU A N 1
ATOM 1572 C CA . GLU A 1 186 ? -9.866 5.961 29.184 1.00 94.44 186 GLU A CA 1
ATOM 1573 C C . GLU A 1 186 ? -8.668 5.179 28.622 1.00 94.44 186 GLU A C 1
ATOM 1575 O O . GLU A 1 186 ? -7.922 5.689 27.776 1.00 94.44 186 GLU A O 1
ATOM 1580 N N . ILE A 1 187 ? -8.522 3.908 29.018 1.00 93.62 187 ILE A N 1
ATOM 1581 C CA . ILE A 1 187 ? -7.487 3.017 28.470 1.00 93.62 187 ILE A CA 1
ATOM 1582 C C . ILE A 1 187 ? -7.698 2.825 26.965 1.00 93.62 187 ILE A C 1
ATOM 1584 O O . ILE A 1 187 ? -6.767 2.990 26.175 1.00 93.62 187 ILE A O 1
ATOM 1588 N N . SER A 1 188 ? -8.929 2.513 26.556 1.00 92.56 188 SER A N 1
ATOM 1589 C CA . SER A 1 188 ? -9.277 2.283 25.151 1.00 92.56 188 SER A CA 1
ATOM 1590 C C . SER A 1 188 ? -9.081 3.533 24.305 1.00 92.56 188 SER A C 1
ATOM 1592 O O . SER A 1 188 ? -8.613 3.438 23.175 1.00 92.56 188 SER A O 1
ATOM 1594 N N . LYS A 1 189 ? -9.405 4.711 24.847 1.00 92.06 189 LYS A N 1
ATOM 1595 C CA . LYS A 1 189 ? -9.215 5.993 24.170 1.00 92.06 189 LYS A CA 1
ATOM 1596 C C . LYS A 1 189 ? -7.741 6.273 23.906 1.00 92.06 189 LYS A C 1
ATOM 1598 O O . LYS A 1 189 ? -7.386 6.568 22.768 1.00 92.06 189 LYS A O 1
ATOM 1603 N N . THR A 1 190 ? -6.900 6.122 24.927 1.00 93.50 190 THR A N 1
ATOM 1604 C CA . THR A 1 190 ? -5.447 6.312 24.805 1.00 93.50 190 THR A CA 1
ATOM 1605 C C . THR A 1 190 ? -4.858 5.362 23.763 1.00 93.50 190 THR A C 1
ATOM 1607 O O . THR A 1 190 ? -4.199 5.798 22.822 1.00 93.50 190 THR A O 1
ATOM 1610 N N . LYS A 1 191 ? -5.181 4.068 23.851 1.00 92.81 191 LYS A N 1
ATOM 1611 C CA . LYS A 1 191 ? -4.689 3.069 22.894 1.00 92.81 191 LYS A CA 1
ATOM 1612 C C . LYS A 1 191 ? -5.198 3.287 21.474 1.00 92.81 191 LYS A C 1
ATOM 1614 O O . LYS A 1 191 ? -4.442 3.149 20.521 1.00 92.81 191 LYS A O 1
ATOM 1619 N N . MET A 1 192 ? -6.472 3.637 21.302 1.00 93.06 192 MET A N 1
ATOM 1620 C CA . MET A 1 192 ? -7.023 3.926 19.976 1.00 93.06 192 MET A CA 1
ATOM 1621 C C . MET A 1 192 ? -6.334 5.140 19.342 1.00 93.06 192 MET A C 1
ATOM 1623 O O . MET A 1 192 ? -6.058 5.135 18.146 1.00 93.06 192 MET A O 1
ATOM 1627 N N . GLN A 1 193 ? -6.002 6.157 20.139 1.00 93.50 193 GLN A N 1
ATOM 1628 C CA . GLN A 1 193 ? -5.216 7.300 19.681 1.00 93.50 193 GLN A CA 1
ATOM 1629 C C . GLN A 1 193 ? -3.807 6.882 19.229 1.00 93.50 193 GLN A C 1
ATOM 1631 O O . GLN A 1 193 ? -3.375 7.297 18.155 1.00 93.50 193 GLN A O 1
ATOM 1636 N N . GLU A 1 194 ? -3.119 6.019 19.978 1.00 94.06 194 GLU A N 1
ATOM 1637 C CA . GLU A 1 194 ? -1.821 5.455 19.568 1.00 94.06 194 GLU A CA 1
ATOM 1638 C C . GLU A 1 194 ? -1.922 4.658 18.257 1.00 94.06 194 GLU A C 1
ATOM 1640 O O . GLU A 1 194 ? -1.104 4.839 17.349 1.00 94.06 194 GLU A O 1
ATOM 1645 N N . ILE A 1 195 ? -2.958 3.821 18.119 1.00 93.69 195 ILE A N 1
ATOM 1646 C CA . ILE A 1 195 ? -3.229 3.055 16.896 1.00 93.69 195 ILE A CA 1
ATOM 1647 C C . ILE A 1 195 ? -3.449 3.994 15.706 1.00 93.69 195 ILE A C 1
ATOM 1649 O O . ILE A 1 195 ? -2.841 3.793 14.655 1.00 93.69 195 ILE A O 1
ATOM 1653 N N . LEU A 1 196 ? -4.288 5.022 15.858 1.00 93.31 196 LEU A N 1
ATOM 1654 C CA . LEU A 1 196 ? -4.596 5.970 14.785 1.00 93.31 196 LEU A CA 1
ATOM 1655 C C . LEU A 1 196 ? -3.376 6.799 14.374 1.00 93.31 196 LEU A C 1
ATOM 1657 O O . LEU A 1 196 ? -3.161 6.978 13.177 1.00 93.31 196 LEU A O 1
ATOM 1661 N N . ASN A 1 197 ? -2.550 7.233 15.328 1.00 93.62 197 ASN A N 1
ATOM 1662 C CA . ASN A 1 197 ? -1.283 7.909 15.034 1.00 93.62 197 ASN A CA 1
ATOM 1663 C C . ASN A 1 197 ? -0.344 6.992 14.239 1.00 93.62 197 ASN A C 1
ATOM 1665 O O . ASN A 1 197 ? 0.174 7.383 13.197 1.00 93.62 197 ASN A O 1
ATOM 1669 N N . THR A 1 198 ? -0.193 5.738 14.673 1.00 93.06 198 THR A N 1
ATOM 1670 C CA . THR A 1 198 ? 0.645 4.752 13.971 1.00 93.06 198 THR A CA 1
ATOM 1671 C C . THR A 1 198 ? 0.127 4.485 12.554 1.00 93.06 198 THR A C 1
ATOM 1673 O O . THR A 1 198 ? 0.904 4.346 11.610 1.00 93.06 198 THR A O 1
ATOM 1676 N N . MET A 1 199 ? -1.196 4.417 12.382 1.00 92.31 199 MET A N 1
ATOM 1677 C CA . MET A 1 199 ? -1.828 4.266 11.071 1.00 92.31 199 MET A CA 1
ATOM 1678 C C . MET A 1 199 ? -1.577 5.482 10.171 1.00 92.31 199 MET A C 1
ATOM 1680 O O . MET A 1 199 ? -1.260 5.304 8.996 1.00 92.31 199 MET A O 1
ATOM 1684 N N . GLN A 1 200 ? -1.658 6.699 10.711 1.00 92.81 200 GLN A N 1
ATOM 1685 C CA . GLN A 1 200 ? -1.328 7.914 9.970 1.00 92.81 200 GLN A CA 1
ATOM 1686 C C . GLN A 1 200 ? 0.140 7.928 9.532 1.00 92.81 200 GLN A C 1
ATOM 1688 O O . GLN A 1 200 ? 0.417 8.156 8.359 1.00 92.81 200 GLN A O 1
ATOM 1693 N N . GLU A 1 201 ? 1.079 7.620 10.428 1.00 91.81 201 GLU A N 1
ATOM 1694 C CA . GLU A 1 201 ? 2.509 7.559 10.094 1.00 91.81 201 GLU A CA 1
ATOM 1695 C C . GLU A 1 201 ? 2.796 6.540 8.979 1.00 91.81 201 GLU A C 1
ATOM 1697 O O . GLU A 1 201 ? 3.613 6.783 8.086 1.00 91.81 201 GLU A O 1
ATOM 1702 N N . GLN A 1 202 ? 2.108 5.393 8.995 1.00 89.38 202 GLN A N 1
ATOM 1703 C CA . GLN A 1 202 ? 2.212 4.394 7.929 1.00 89.38 202 GLN A CA 1
ATOM 1704 C C . GLN A 1 202 ? 1.698 4.931 6.591 1.00 89.38 202 GLN A C 1
ATOM 1706 O O . GLN A 1 202 ? 2.346 4.708 5.564 1.00 89.38 202 GLN A O 1
ATOM 1711 N N . GLU A 1 203 ? 0.571 5.640 6.603 1.00 87.94 203 GLU A N 1
ATOM 1712 C CA . GLU A 1 203 ? -0.013 6.266 5.419 1.00 87.94 203 GLU A CA 1
ATOM 1713 C C . GLU A 1 203 ? 0.909 7.347 4.842 1.00 87.94 203 GLU A C 1
ATOM 1715 O O . GLU A 1 203 ? 1.233 7.319 3.656 1.00 87.94 203 GLU A O 1
ATOM 1720 N N . GLU A 1 204 ? 1.396 8.259 5.681 1.00 90.50 204 GLU A N 1
ATOM 1721 C CA . GLU A 1 204 ? 2.302 9.340 5.285 1.00 90.50 204 GLU A CA 1
ATOM 1722 C C . GLU A 1 204 ? 3.609 8.792 4.713 1.00 90.50 204 GLU A C 1
ATOM 1724 O O . GLU A 1 204 ? 4.048 9.215 3.641 1.00 90.50 204 GLU A O 1
ATOM 1729 N N . LYS A 1 205 ? 4.202 7.788 5.372 1.00 88.00 205 LYS A N 1
ATOM 1730 C CA . LYS A 1 205 ? 5.397 7.105 4.866 1.00 88.00 205 LYS A CA 1
ATOM 1731 C C . LYS A 1 205 ? 5.135 6.465 3.506 1.00 88.00 205 LYS A C 1
ATOM 1733 O O . LYS A 1 205 ? 5.973 6.558 2.610 1.00 88.00 205 LYS A O 1
ATOM 1738 N N . ARG A 1 206 ? 3.977 5.824 3.343 1.00 84.69 206 ARG A N 1
ATOM 1739 C CA . ARG A 1 206 ? 3.588 5.166 2.096 1.00 84.69 206 ARG A CA 1
ATOM 1740 C C . ARG A 1 206 ? 3.424 6.176 0.958 1.00 84.69 206 ARG A C 1
ATOM 1742 O O . ARG A 1 206 ? 4.004 5.983 -0.109 1.00 84.69 206 ARG A O 1
ATOM 1749 N N . ILE A 1 207 ? 2.687 7.261 1.194 1.00 86.38 207 ILE A N 1
ATOM 1750 C CA . ILE A 1 207 ? 2.499 8.349 0.224 1.00 86.38 207 ILE A CA 1
ATOM 1751 C C . ILE A 1 207 ? 3.846 8.992 -0.126 1.00 86.38 207 ILE A C 1
ATOM 1753 O O . ILE A 1 207 ? 4.134 9.198 -1.303 1.00 86.38 207 ILE A O 1
ATOM 1757 N N . GLY A 1 208 ? 4.703 9.247 0.866 1.00 86.62 208 GLY A N 1
ATOM 1758 C CA . GLY A 1 208 ? 6.034 9.816 0.649 1.00 86.62 208 GLY A CA 1
ATOM 1759 C C . GLY A 1 208 ? 6.926 8.930 -0.225 1.00 86.62 208 GLY A C 1
ATOM 1760 O O . GLY A 1 208 ? 7.559 9.420 -1.158 1.00 86.62 208 GLY A O 1
ATOM 1761 N N . MET A 1 209 ? 6.933 7.615 0.013 1.00 83.31 209 MET A N 1
ATOM 1762 C CA . MET A 1 209 ? 7.662 6.659 -0.833 1.00 83.31 209 MET A CA 1
ATOM 1763 C C . MET A 1 209 ? 7.119 6.612 -2.263 1.00 83.31 209 MET A C 1
ATOM 1765 O O . MET A 1 209 ? 7.892 6.526 -3.221 1.00 83.31 209 MET A O 1
ATOM 1769 N N . PHE A 1 210 ? 5.797 6.679 -2.414 1.00 82.25 210 PHE A N 1
ATOM 1770 C CA . PHE A 1 210 ? 5.159 6.728 -3.722 1.00 82.25 210 PHE A CA 1
ATOM 1771 C C . PHE A 1 210 ? 5.559 7.996 -4.487 1.00 82.25 210 PHE A C 1
ATOM 1773 O O . PHE A 1 210 ? 5.997 7.917 -5.633 1.00 82.25 210 PHE A O 1
ATOM 1780 N N . GLN A 1 211 ? 5.507 9.155 -3.829 1.00 86.62 211 GLN A N 1
ATOM 1781 C CA . GLN A 1 211 ? 5.924 10.432 -4.401 1.00 86.62 211 GLN A CA 1
ATOM 1782 C C . GLN A 1 211 ? 7.400 10.424 -4.830 1.00 86.62 211 GLN A C 1
ATOM 1784 O O . GLN A 1 211 ? 7.710 10.834 -5.948 1.00 86.62 211 GLN A O 1
ATOM 1789 N N . ASP A 1 212 ? 8.306 9.935 -3.980 1.00 83.38 212 ASP A N 1
ATOM 1790 C CA . ASP A 1 212 ? 9.735 9.819 -4.303 1.00 83.38 212 ASP A CA 1
ATOM 1791 C C . ASP A 1 212 ? 9.973 8.896 -5.513 1.00 83.38 212 ASP A C 1
ATOM 1793 O O . ASP A 1 212 ? 10.758 9.214 -6.409 1.00 83.38 212 ASP A O 1
ATOM 1797 N N . SER A 1 213 ? 9.226 7.792 -5.599 1.00 79.88 213 SER A N 1
ATOM 1798 C CA . SER A 1 213 ? 9.285 6.868 -6.739 1.00 79.88 213 SER A CA 1
ATOM 1799 C C . SER A 1 213 ? 8.837 7.536 -8.046 1.00 79.88 213 SER A C 1
ATOM 1801 O O . SER A 1 213 ? 9.518 7.407 -9.066 1.00 79.88 213 SER A O 1
ATOM 1803 N N . LEU A 1 214 ? 7.746 8.312 -8.016 1.00 80.56 214 LEU A N 1
ATOM 1804 C CA . LEU A 1 214 ? 7.279 9.083 -9.175 1.00 80.56 214 LEU A CA 1
ATOM 1805 C C . LEU A 1 214 ? 8.308 10.132 -9.619 1.00 80.56 214 LEU A C 1
ATOM 1807 O O . LEU A 1 214 ? 8.586 10.262 -10.811 1.00 80.56 214 LEU A O 1
ATOM 1811 N N . ILE A 1 215 ? 8.910 10.862 -8.674 1.00 81.56 215 ILE A N 1
ATOM 1812 C CA . ILE A 1 215 ? 9.936 11.872 -8.974 1.00 81.56 215 ILE A CA 1
ATOM 1813 C C . ILE A 1 215 ? 11.154 11.221 -9.633 1.00 81.56 215 ILE A C 1
ATOM 1815 O O . ILE A 1 215 ? 11.619 11.699 -10.670 1.00 81.56 215 ILE A O 1
ATOM 1819 N N . LYS A 1 216 ? 11.646 10.105 -9.083 1.00 80.31 216 LYS A N 1
ATOM 1820 C CA . LYS A 1 216 ? 12.755 9.339 -9.672 1.00 80.31 216 LYS A CA 1
ATOM 1821 C C . LYS A 1 216 ? 12.443 8.888 -11.097 1.00 80.31 216 LYS A C 1
ATOM 1823 O O . LYS A 1 216 ? 13.313 8.968 -11.963 1.00 80.31 216 LYS A O 1
ATOM 1828 N N . GLN A 1 217 ? 11.204 8.474 -11.360 1.00 77.00 217 GLN A N 1
ATOM 1829 C CA . GLN A 1 217 ? 10.767 8.101 -12.701 1.00 77.00 217 GLN A CA 1
ATOM 1830 C C . GLN A 1 217 ? 10.747 9.300 -13.663 1.00 77.00 217 GLN A C 1
ATOM 1832 O O . GLN A 1 217 ? 11.204 9.174 -14.795 1.00 77.00 217 GLN A O 1
ATOM 1837 N N . ILE A 1 218 ? 10.285 10.474 -13.232 1.00 78.06 218 ILE A N 1
ATOM 1838 C CA . ILE A 1 218 ? 10.327 11.688 -14.066 1.00 78.06 218 ILE A CA 1
ATOM 1839 C C . ILE A 1 218 ? 11.777 12.077 -14.382 1.00 78.06 218 ILE A C 1
ATOM 1841 O O . ILE A 1 218 ? 12.106 12.349 -15.536 1.00 78.06 218 ILE A O 1
ATOM 1845 N N . ILE A 1 219 ? 12.660 12.065 -13.378 1.00 76.31 219 ILE A N 1
ATOM 1846 C CA . ILE A 1 219 ? 14.092 12.352 -13.561 1.00 76.31 219 ILE A CA 1
ATOM 1847 C C . ILE A 1 219 ? 14.707 11.383 -14.578 1.00 76.31 219 ILE A C 1
ATOM 1849 O O . ILE A 1 219 ? 15.491 11.807 -15.430 1.00 76.31 219 ILE A O 1
ATOM 1853 N N . PHE A 1 220 ? 14.324 10.105 -14.525 1.00 76.12 220 PHE A N 1
ATOM 1854 C CA . PHE A 1 220 ? 14.736 9.098 -15.497 1.00 76.12 220 PHE A CA 1
ATOM 1855 C C . PHE A 1 220 ? 14.308 9.466 -16.924 1.00 76.12 220 PHE A C 1
ATOM 1857 O O . PHE A 1 220 ? 15.163 9.524 -17.804 1.00 76.12 220 PHE A O 1
ATOM 1864 N N . GLU A 1 221 ? 13.024 9.752 -17.156 1.00 75.75 221 GLU A N 1
ATOM 1865 C CA . GLU A 1 221 ? 12.511 10.054 -18.504 1.00 75.75 221 GLU A CA 1
ATOM 1866 C C . GLU A 1 221 ? 13.164 11.318 -19.089 1.00 75.75 221 GLU A C 1
ATOM 1868 O O . GLU A 1 221 ? 13.530 11.362 -20.266 1.00 75.75 221 GLU A O 1
ATOM 1873 N N . VAL A 1 222 ? 13.392 12.334 -18.249 1.00 77.50 222 VAL A N 1
ATOM 1874 C CA . VAL A 1 222 ? 14.098 13.562 -18.646 1.00 77.50 222 VAL A CA 1
ATOM 1875 C C . VAL A 1 222 ? 15.559 13.273 -18.993 1.00 77.50 222 VAL A C 1
ATOM 1877 O O . VAL A 1 222 ? 16.055 13.759 -20.009 1.00 77.50 222 VAL A O 1
ATOM 1880 N N . SER A 1 223 ? 16.258 12.490 -18.169 1.00 76.00 223 SER A N 1
ATOM 1881 C CA . SER A 1 223 ? 17.653 12.104 -18.415 1.00 76.00 223 SER A CA 1
ATOM 1882 C C . SER A 1 223 ? 17.792 11.295 -19.707 1.00 76.00 223 SER A C 1
ATOM 1884 O O . SER A 1 223 ? 18.636 11.601 -20.549 1.00 76.00 223 SER A O 1
ATOM 1886 N N . HIS A 1 224 ? 16.906 10.318 -19.915 1.00 76.12 224 HIS A N 1
ATOM 1887 C CA . HIS A 1 224 ? 16.863 9.518 -21.134 1.00 76.12 224 HIS A CA 1
ATOM 1888 C C . HIS A 1 224 ? 16.626 10.389 -22.376 1.00 76.12 224 HIS A C 1
ATOM 1890 O O . HIS A 1 224 ? 17.377 10.287 -23.345 1.00 76.12 224 HIS A O 1
ATOM 1896 N N . SER A 1 225 ? 15.657 11.308 -22.318 1.00 75.94 225 SER A N 1
ATOM 1897 C CA . SER A 1 225 ? 15.360 12.233 -23.421 1.00 75.94 225 SER A CA 1
ATOM 1898 C C . SER A 1 225 ? 16.558 13.116 -23.782 1.00 75.94 225 SER A C 1
ATOM 1900 O O . SER A 1 225 ? 16.841 13.318 -24.961 1.00 75.94 225 SER A O 1
ATOM 1902 N N . LYS A 1 226 ? 17.306 13.604 -22.781 1.00 75.25 226 LYS A N 1
ATOM 1903 C CA . LYS A 1 226 ? 18.536 14.381 -23.011 1.00 75.25 226 LYS A CA 1
ATOM 1904 C C . LYS A 1 226 ? 19.624 13.559 -23.693 1.00 75.25 226 LYS A C 1
ATOM 1906 O O . LYS A 1 226 ? 20.267 14.061 -24.605 1.00 75.25 226 LYS A O 1
ATOM 1911 N N . ASN A 1 227 ? 19.818 12.306 -23.284 1.00 73.81 227 ASN A N 1
ATOM 1912 C CA . ASN A 1 227 ? 20.800 11.428 -23.926 1.00 73.81 227 ASN A CA 1
ATOM 1913 C C . ASN A 1 227 ? 20.456 11.194 -25.402 1.00 73.81 227 ASN A C 1
ATOM 1915 O O . ASN A 1 227 ? 21.323 11.345 -26.257 1.00 73.81 227 ASN A O 1
ATOM 1919 N N . VAL A 1 228 ? 19.180 10.932 -25.708 1.00 74.38 228 VAL A N 1
ATOM 1920 C CA . VAL A 1 228 ? 18.709 10.802 -27.097 1.00 74.38 228 VAL A CA 1
ATOM 1921 C C . VAL A 1 228 ? 18.949 12.090 -27.887 1.00 74.38 228 VAL A C 1
ATOM 1923 O O . VAL A 1 228 ? 19.401 12.031 -29.027 1.00 74.38 228 VAL A O 1
ATOM 1926 N N . GLN A 1 229 ? 18.692 13.257 -27.289 1.00 74.81 229 GLN A N 1
ATOM 1927 C CA . GLN A 1 229 ? 18.976 14.541 -27.929 1.00 74.81 229 GLN A CA 1
ATOM 1928 C C . GLN A 1 229 ? 20.469 14.699 -28.258 1.00 74.81 229 GLN A C 1
ATOM 1930 O O . GLN A 1 229 ? 20.797 15.040 -29.393 1.00 74.81 229 GLN A O 1
ATOM 1935 N N . TYR A 1 230 ? 21.369 14.403 -27.314 1.00 74.25 230 TYR A N 1
ATOM 1936 C CA . TYR A 1 230 ? 22.814 14.470 -27.556 1.00 74.25 230 TYR A CA 1
ATOM 1937 C C . TYR A 1 230 ? 23.271 13.525 -28.675 1.00 74.25 230 TYR A C 1
ATOM 1939 O O . TYR A 1 230 ? 24.144 13.880 -29.467 1.00 74.25 230 TYR A O 1
ATOM 1947 N N . ASP A 1 231 ? 22.685 12.331 -28.767 1.00 69.50 231 ASP A N 1
ATOM 1948 C CA . ASP A 1 231 ? 23.003 11.389 -29.841 1.00 69.50 231 ASP A CA 1
ATOM 1949 C C . ASP A 1 231 ? 22.513 11.896 -31.208 1.00 69.50 231 ASP A C 1
ATOM 1951 O O . ASP A 1 231 ? 23.237 11.789 -32.200 1.00 69.50 231 ASP A O 1
ATOM 1955 N N . LEU A 1 232 ? 21.325 12.511 -31.270 1.00 69.88 232 LEU A N 1
ATOM 1956 C CA . LEU A 1 232 ? 20.806 13.139 -32.492 1.00 69.88 232 LEU A CA 1
ATOM 1957 C C . LEU A 1 232 ? 21.662 14.327 -32.948 1.00 69.88 232 LEU A C 1
ATOM 1959 O O . LEU A 1 232 ? 21.912 14.476 -34.147 1.00 69.88 232 LEU A O 1
ATOM 1963 N N . GLU A 1 233 ? 22.127 15.155 -32.013 1.00 74.06 233 GLU A N 1
ATOM 1964 C CA . GLU A 1 233 ? 23.031 16.275 -32.298 1.00 74.06 233 GLU A CA 1
ATOM 1965 C C . GLU A 1 233 ? 24.344 15.767 -32.914 1.00 74.06 233 GLU A C 1
ATOM 1967 O O . GLU A 1 233 ? 24.728 16.226 -33.988 1.00 74.06 233 GLU A O 1
ATOM 1972 N N . LYS A 1 234 ? 24.959 14.723 -32.342 1.00 71.25 234 LYS A N 1
ATOM 1973 C CA . LYS A 1 234 ? 26.165 14.091 -32.911 1.00 71.25 234 LYS A CA 1
ATOM 1974 C C . LYS A 1 234 ? 25.938 13.469 -34.288 1.00 71.25 234 LYS A C 1
ATOM 1976 O O . LYS A 1 234 ? 26.792 13.585 -35.162 1.00 71.25 234 LYS A O 1
ATOM 1981 N N . ILE A 1 235 ? 24.807 12.791 -34.508 1.00 68.31 235 ILE A N 1
ATOM 1982 C CA . ILE A 1 235 ? 24.467 12.253 -35.838 1.00 68.31 235 ILE A CA 1
ATOM 1983 C C . ILE A 1 235 ? 24.357 13.398 -36.849 1.00 68.31 235 ILE A C 1
ATOM 1985 O O . ILE A 1 235 ? 24.842 13.278 -37.972 1.00 68.31 235 ILE A O 1
ATOM 1989 N N . THR A 1 236 ? 23.753 14.514 -36.443 1.00 68.69 236 THR A N 1
ATOM 1990 C CA . THR A 1 236 ? 23.615 15.709 -37.280 1.00 68.69 236 THR A CA 1
ATOM 1991 C C . THR A 1 236 ? 24.977 16.318 -37.614 1.00 68.69 236 THR A C 1
ATOM 1993 O O . THR A 1 236 ? 25.207 16.660 -38.771 1.00 68.69 236 THR A O 1
ATOM 1996 N N . GLU A 1 237 ? 25.899 16.397 -36.649 1.00 71.81 237 GLU A N 1
ATOM 1997 C CA . GLU A 1 237 ? 27.291 16.813 -36.887 1.00 71.81 237 GLU A CA 1
ATOM 1998 C C . GLU A 1 237 ? 27.969 15.918 -37.934 1.00 71.81 237 GLU A C 1
ATOM 2000 O O . GLU A 1 237 ? 28.448 16.420 -38.947 1.00 71.81 237 GLU A O 1
ATOM 2005 N N . VAL A 1 238 ? 27.905 14.591 -37.766 1.00 71.94 238 VAL A N 1
ATOM 2006 C CA . VAL A 1 238 ? 28.501 13.634 -38.717 1.00 71.94 238 VAL A CA 1
ATOM 2007 C C . VAL A 1 238 ? 27.895 13.760 -40.116 1.00 71.94 238 VAL A C 1
ATOM 2009 O O . VAL A 1 238 ? 28.620 13.665 -41.101 1.00 71.94 238 VAL A O 1
ATOM 2012 N N . ILE A 1 239 ? 26.580 13.966 -40.228 1.00 67.75 239 ILE A N 1
ATOM 2013 C CA . ILE A 1 239 ? 25.914 14.173 -41.524 1.00 67.75 239 ILE A CA 1
ATOM 2014 C C . ILE A 1 239 ? 26.388 15.476 -42.173 1.00 67.75 239 ILE A C 1
ATOM 2016 O O . ILE A 1 239 ? 26.644 15.499 -43.377 1.00 67.75 239 ILE A O 1
ATOM 2020 N N . ASN A 1 240 ? 26.513 16.548 -41.390 1.00 73.50 240 ASN A N 1
ATOM 2021 C CA . ASN A 1 240 ? 26.951 17.851 -41.883 1.00 73.50 240 ASN A CA 1
ATOM 2022 C C . ASN A 1 240 ? 28.425 17.854 -42.319 1.00 73.50 240 ASN A C 1
ATOM 2024 O O . ASN A 1 240 ? 28.780 18.609 -43.224 1.00 73.50 240 ASN A O 1
ATOM 2028 N N . ASP A 1 241 ? 29.256 16.983 -41.743 1.00 74.94 241 ASP A N 1
ATOM 2029 C CA . ASP A 1 241 ? 30.654 16.789 -42.146 1.00 74.94 241 ASP A CA 1
ATOM 2030 C C . ASP A 1 241 ? 30.805 16.068 -43.505 1.00 74.94 241 ASP A C 1
ATOM 2032 O O . ASP A 1 241 ? 31.898 16.038 -44.080 1.00 74.94 241 ASP A O 1
ATOM 2036 N N . ILE A 1 242 ? 29.729 15.499 -44.069 1.00 72.69 242 ILE A N 1
ATOM 2037 C CA . ILE A 1 242 ? 29.770 14.832 -45.379 1.00 72.69 242 ILE A CA 1
ATOM 2038 C C . ILE A 1 242 ? 29.825 15.876 -46.501 1.00 72.69 242 ILE A C 1
ATOM 2040 O O . ILE A 1 242 ? 28.812 16.389 -46.985 1.00 72.69 242 ILE A O 1
ATOM 2044 N N . ILE A 1 243 ? 31.031 16.128 -47.006 1.00 79.50 243 ILE A N 1
ATOM 2045 C CA . ILE A 1 243 ? 31.254 16.972 -48.183 1.00 79.50 243 ILE A CA 1
ATOM 2046 C C . ILE A 1 243 ? 31.100 16.121 -49.449 1.00 79.50 243 ILE A C 1
ATOM 2048 O O . ILE A 1 243 ? 32.020 15.442 -49.901 1.00 79.50 243 ILE A O 1
ATOM 2052 N N . THR A 1 244 ? 29.924 16.189 -50.075 1.00 76.31 244 THR A N 1
ATOM 2053 C CA . THR A 1 244 ? 29.575 15.390 -51.270 1.00 76.31 244 THR A CA 1
ATOM 2054 C C . THR A 1 244 ? 30.575 15.526 -52.421 1.00 76.31 244 THR A C 1
ATOM 2056 O O . THR A 1 244 ? 30.848 14.549 -53.116 1.00 76.31 244 THR A O 1
ATOM 2059 N N . LYS A 1 245 ? 31.143 16.720 -52.632 1.00 78.88 245 LYS A N 1
ATOM 2060 C CA . LYS A 1 245 ? 32.141 16.952 -53.691 1.00 78.88 245 LYS A CA 1
ATOM 2061 C C . LYS A 1 245 ? 33.430 16.158 -53.464 1.00 78.88 245 LYS A C 1
ATOM 2063 O O . LYS A 1 245 ? 33.987 15.638 -54.430 1.00 78.88 245 LYS A O 1
ATOM 2068 N N . ASP A 1 246 ? 33.864 16.035 -52.213 1.00 78.00 246 ASP A N 1
ATOM 2069 C CA . ASP A 1 246 ? 35.094 15.329 -51.856 1.00 78.00 246 ASP A CA 1
ATOM 2070 C C . ASP A 1 246 ? 34.921 13.820 -52.029 1.00 78.00 246 ASP A C 1
ATOM 2072 O O . ASP A 1 246 ? 35.806 13.153 -52.560 1.00 78.00 246 ASP A O 1
ATOM 2076 N N . GLU A 1 247 ? 33.754 13.284 -51.673 1.00 72.94 247 GLU A N 1
ATOM 2077 C CA . GLU A 1 247 ? 33.437 11.866 -51.876 1.00 72.94 247 GLU A CA 1
ATOM 2078 C C . GLU A 1 247 ? 33.388 11.488 -53.366 1.00 72.94 247 GLU A C 1
ATOM 2080 O O . GLU A 1 247 ? 33.963 10.476 -53.772 1.00 72.94 247 GLU A O 1
ATOM 2085 N N . VAL A 1 248 ? 32.801 12.336 -54.219 1.00 76.31 248 VAL A N 1
ATOM 2086 C CA . VAL A 1 248 ? 32.812 12.125 -55.680 1.00 76.31 248 VAL A CA 1
ATOM 2087 C C . VAL A 1 248 ? 34.237 12.192 -56.241 1.00 76.31 248 VAL A C 1
ATOM 2089 O O . VAL A 1 248 ? 34.609 11.372 -57.083 1.00 76.31 248 VAL A O 1
ATOM 2092 N N . ALA A 1 249 ? 35.063 13.128 -55.766 1.00 75.75 249 ALA A N 1
ATOM 2093 C CA . ALA A 1 249 ? 36.467 13.218 -56.163 1.00 75.75 249 ALA A CA 1
ATOM 2094 C C . ALA A 1 249 ? 37.272 11.971 -55.755 1.00 75.75 249 ALA A C 1
ATOM 2096 O O . ALA A 1 249 ? 38.012 11.436 -56.585 1.00 75.75 249 ALA A O 1
ATOM 2097 N N . LYS A 1 250 ? 37.092 11.468 -54.524 1.00 77.50 250 LYS A N 1
ATOM 2098 C CA . LYS A 1 250 ? 37.709 10.214 -54.052 1.00 77.50 250 LYS A CA 1
ATOM 2099 C C . LYS A 1 250 ? 37.282 9.021 -54.904 1.00 77.50 250 LYS A C 1
ATOM 2101 O O . LYS A 1 250 ? 38.124 8.222 -55.306 1.00 77.50 250 LYS A O 1
ATOM 2106 N N . PHE A 1 251 ? 35.996 8.926 -55.238 1.00 76.25 251 PHE A N 1
ATOM 2107 C CA . PHE A 1 251 ? 35.475 7.868 -56.102 1.00 76.25 251 PHE A CA 1
ATOM 2108 C C . PHE A 1 251 ? 36.107 7.890 -57.503 1.00 76.25 251 PHE A C 1
ATOM 2110 O O . PHE A 1 251 ? 36.595 6.865 -57.979 1.00 76.25 251 PHE A O 1
ATOM 2117 N N . ILE A 1 252 ? 36.170 9.063 -58.147 1.00 78.06 252 ILE A N 1
ATOM 2118 C CA . ILE A 1 252 ? 36.820 9.227 -59.459 1.00 78.06 252 ILE A CA 1
ATOM 2119 C C . ILE A 1 252 ? 38.307 8.861 -59.382 1.00 78.06 252 ILE A C 1
ATOM 2121 O O . ILE A 1 252 ? 38.825 8.223 -60.300 1.00 78.06 252 ILE A O 1
ATOM 2125 N N . ALA A 1 253 ? 38.998 9.264 -58.313 1.00 77.00 253 ALA A N 1
ATOM 2126 C CA . ALA A 1 253 ? 40.409 8.950 -58.114 1.00 77.00 253 ALA A CA 1
ATOM 2127 C C . ALA A 1 253 ? 40.649 7.436 -57.993 1.00 77.00 253 ALA A C 1
ATOM 2129 O O . ALA A 1 253 ? 41.539 6.921 -58.667 1.00 77.00 253 ALA A O 1
ATOM 2130 N N . ASN A 1 254 ? 39.820 6.723 -57.224 1.00 75.56 254 ASN A N 1
ATOM 2131 C CA . ASN A 1 254 ? 39.921 5.268 -57.076 1.00 75.56 254 ASN A CA 1
ATOM 2132 C C . ASN A 1 254 ? 39.671 4.535 -58.405 1.00 75.56 254 ASN A C 1
ATOM 2134 O O . ASN A 1 254 ? 40.453 3.669 -58.784 1.00 75.56 254 ASN A O 1
ATOM 2138 N N . ILE A 1 255 ? 38.657 4.937 -59.180 1.00 73.25 255 ILE A N 1
ATOM 2139 C CA . ILE A 1 255 ? 38.389 4.327 -60.497 1.00 73.25 255 ILE A CA 1
ATOM 2140 C C . ILE A 1 255 ? 39.513 4.611 -61.499 1.00 73.25 255 ILE A C 1
ATOM 2142 O O . ILE A 1 255 ? 39.867 3.744 -62.296 1.00 73.25 255 ILE A O 1
ATOM 2146 N N . LYS A 1 256 ? 40.106 5.810 -61.471 1.00 67.06 256 LYS A N 1
ATOM 2147 C CA . LYS A 1 256 ? 41.247 6.145 -62.337 1.00 67.06 256 LYS A CA 1
ATOM 2148 C C . LYS A 1 256 ? 42.518 5.365 -61.993 1.00 67.06 256 LYS A C 1
ATOM 2150 O O . LYS A 1 256 ? 43.361 5.226 -62.871 1.00 67.06 256 LYS A O 1
ATOM 2155 N N . GLN A 1 257 ? 42.670 4.891 -60.756 1.00 62.25 257 GLN A N 1
ATOM 2156 C CA . GLN A 1 257 ? 43.806 4.054 -60.356 1.00 62.25 257 GLN A CA 1
ATOM 2157 C C . GLN A 1 257 ? 43.652 2.589 -60.794 1.00 62.25 257 GLN A C 1
ATOM 2159 O O . GLN A 1 257 ? 44.661 1.934 -61.035 1.00 62.25 257 GLN A O 1
ATOM 2164 N N . GLU A 1 258 ? 42.421 2.085 -60.930 1.00 57.72 258 GLU A N 1
ATOM 2165 C CA . GLU A 1 258 ? 42.143 0.681 -61.283 1.00 57.72 258 GLU A CA 1
ATOM 2166 C C . GLU A 1 258 ? 41.737 0.462 -62.753 1.00 57.72 258 GLU A C 1
ATOM 2168 O O . GLU A 1 258 ? 41.732 -0.670 -63.238 1.00 57.72 258 GLU A O 1
ATOM 2173 N N . GLY A 1 259 ? 41.389 1.521 -63.487 1.00 55.78 259 GLY A N 1
ATOM 2174 C CA . GLY A 1 259 ? 40.976 1.417 -64.886 1.00 55.78 259 GLY A CA 1
ATOM 2175 C C . GLY A 1 259 ? 42.148 1.108 -65.833 1.00 55.78 259 GLY A C 1
ATOM 2176 O O . GLY A 1 259 ? 43.192 1.755 -65.731 1.00 55.78 259 GLY A O 1
ATOM 2177 N N . PRO A 1 260 ? 42.002 0.181 -66.802 1.00 60.28 260 PRO A N 1
ATOM 2178 C CA . PRO A 1 260 ? 43.011 -0.007 -67.840 1.00 60.28 260 PRO A CA 1
ATOM 2179 C C . PRO A 1 260 ? 43.147 1.274 -68.671 1.00 60.28 260 PRO A C 1
ATOM 2181 O O . PRO A 1 260 ? 42.152 1.950 -68.953 1.00 60.28 260 PRO A O 1
ATOM 2184 N N . ASN A 1 261 ? 44.370 1.598 -69.101 1.00 60.84 261 ASN A N 1
ATOM 2185 C CA . ASN A 1 261 ? 44.598 2.671 -70.064 1.00 60.84 261 ASN A CA 1
ATOM 2186 C C . ASN A 1 261 ? 43.783 2.367 -71.331 1.00 60.84 261 ASN A C 1
ATOM 2188 O O . ASN A 1 261 ? 44.134 1.485 -72.108 1.00 60.84 261 ASN A O 1
ATOM 2192 N N . LEU A 1 262 ? 42.680 3.095 -71.530 1.00 60.16 262 LEU A N 1
ATOM 2193 C CA . LEU A 1 262 ? 41.728 2.869 -72.628 1.00 60.16 262 LEU A CA 1
ATOM 2194 C C . LEU A 1 262 ? 42.367 3.013 -74.021 1.00 60.16 262 LEU A C 1
ATOM 2196 O O . LEU A 1 262 ? 41.808 2.533 -75.003 1.00 60.16 262 LEU A O 1
ATOM 2200 N N . PHE A 1 263 ? 43.535 3.657 -74.106 1.00 58.25 263 PHE A N 1
ATOM 2201 C CA . PHE A 1 263 ? 44.274 3.867 -75.343 1.00 58.25 263 PHE A CA 1
ATOM 2202 C C . PHE A 1 263 ? 45.780 3.723 -75.095 1.00 58.25 263 PHE A C 1
ATOM 2204 O O . PHE A 1 263 ? 46.465 4.702 -74.799 1.00 58.25 263 PHE A O 1
ATOM 2211 N N . GLU A 1 264 ? 46.317 2.513 -75.245 1.00 59.31 264 GLU A N 1
ATOM 2212 C CA . GLU A 1 264 ? 47.745 2.356 -75.527 1.00 59.31 264 GLU A CA 1
ATOM 2213 C C . GLU A 1 264 ? 47.968 2.574 -77.022 1.00 59.31 264 GLU A C 1
ATOM 2215 O O . GLU A 1 264 ? 47.418 1.877 -77.879 1.00 59.31 264 GLU A O 1
ATOM 2220 N N . LYS A 1 265 ? 48.749 3.603 -77.346 1.00 54.22 265 LYS A N 1
ATOM 2221 C CA . LYS A 1 265 ? 49.112 3.933 -78.720 1.00 54.22 265 LYS A CA 1
ATOM 2222 C C . LYS A 1 265 ? 49.981 2.794 -79.261 1.00 54.22 265 LYS A C 1
ATOM 2224 O O . LYS A 1 265 ? 51.147 2.685 -78.905 1.00 54.22 265 LYS A O 1
ATOM 2229 N N . SER A 1 266 ? 49.397 1.926 -80.080 1.00 56.06 266 SER A N 1
ATOM 2230 C CA . SER A 1 266 ? 50.145 0.879 -80.776 1.00 56.06 266 SER A CA 1
ATOM 2231 C C . SER A 1 266 ? 50.887 1.506 -81.953 1.00 56.06 266 SER A C 1
ATOM 2233 O O . SER A 1 266 ? 50.259 2.088 -82.841 1.00 56.06 266 SER A O 1
ATOM 2235 N N . ASP A 1 267 ? 52.214 1.416 -81.951 1.00 57.59 267 ASP A N 1
ATOM 2236 C CA . ASP A 1 267 ? 53.028 1.884 -83.069 1.00 57.59 267 ASP A CA 1
ATOM 2237 C C . ASP A 1 267 ? 52.758 1.046 -84.327 1.00 57.59 267 ASP A C 1
ATOM 2239 O O . ASP A 1 267 ? 52.530 -0.165 -84.273 1.00 57.59 267 ASP A O 1
ATOM 2243 N N . VAL A 1 268 ? 52.780 1.703 -85.489 1.00 53.69 268 VAL A N 1
ATOM 2244 C CA . VAL A 1 268 ? 52.577 1.048 -86.784 1.00 53.69 268 VAL A CA 1
ATOM 2245 C C . VAL A 1 268 ? 53.753 0.108 -87.057 1.00 53.69 268 VAL A C 1
ATOM 2247 O O . VAL A 1 268 ? 54.848 0.545 -87.407 1.00 53.69 268 VAL A O 1
ATOM 2250 N N . ILE A 1 269 ? 53.523 -1.201 -86.943 1.00 56.53 269 ILE A N 1
ATOM 2251 C CA . ILE A 1 269 ? 54.480 -2.214 -87.395 1.00 56.53 269 ILE A CA 1
ATOM 2252 C C . ILE A 1 269 ? 54.477 -2.211 -88.931 1.00 56.53 269 ILE A C 1
ATOM 2254 O O . ILE A 1 269 ? 53.517 -2.645 -89.570 1.00 56.53 269 ILE A O 1
ATOM 2258 N N . HIS A 1 270 ? 55.556 -1.721 -89.542 1.00 48.38 270 HIS A N 1
ATOM 2259 C CA . HIS A 1 270 ? 55.755 -1.768 -90.993 1.00 48.38 270 HIS A CA 1
ATOM 2260 C C . HIS A 1 270 ? 55.925 -3.226 -91.475 1.00 48.38 270 HIS A C 1
ATOM 2262 O O . HIS A 1 270 ? 57.018 -3.790 -91.455 1.00 48.38 270 HIS A O 1
ATOM 2268 N N . LEU A 1 271 ? 54.834 -3.836 -91.951 1.00 48.66 271 LEU A N 1
ATOM 2269 C CA . LEU A 1 271 ? 54.766 -5.209 -92.489 1.00 48.66 271 LEU A CA 1
ATOM 2270 C C . LEU A 1 271 ? 55.537 -5.428 -93.811 1.00 48.66 271 LEU A C 1
ATOM 2272 O O . LEU A 1 271 ? 55.624 -6.553 -94.304 1.00 48.66 271 LEU A O 1
ATOM 2276 N N . THR A 1 272 ? 56.134 -4.384 -94.390 1.00 49.12 272 THR A N 1
ATOM 2277 C CA . THR A 1 272 ? 56.878 -4.443 -95.660 1.00 49.12 272 THR A CA 1
ATOM 2278 C C . THR A 1 272 ? 58.195 -5.228 -95.584 1.00 49.12 272 THR A C 1
ATOM 2280 O O . THR A 1 272 ? 58.698 -5.655 -96.621 1.00 49.12 272 THR A O 1
ATOM 2283 N N . SER A 1 273 ? 58.757 -5.478 -94.395 1.00 50.00 273 SER A N 1
ATOM 2284 C CA . SER A 1 273 ? 60.059 -6.158 -94.263 1.00 50.00 273 SER A CA 1
ATOM 2285 C C . SER A 1 273 ? 59.983 -7.692 -94.222 1.00 50.00 273 SER A C 1
ATOM 2287 O O . SER A 1 273 ? 60.981 -8.361 -94.500 1.00 50.00 273 SER A O 1
ATOM 2289 N N . PHE A 1 274 ? 58.819 -8.277 -93.916 1.00 48.00 274 PHE A N 1
ATOM 2290 C CA . PHE A 1 274 ? 58.706 -9.723 -93.678 1.00 48.00 274 PHE A CA 1
ATOM 2291 C C . PHE A 1 274 ? 58.448 -10.532 -94.960 1.00 48.00 274 PHE A C 1
ATOM 2293 O O . PHE A 1 274 ? 59.051 -11.587 -95.172 1.00 48.00 274 PHE A O 1
ATOM 2300 N N . ILE A 1 275 ? 57.603 -10.015 -95.858 1.00 53.16 275 ILE A N 1
ATOM 2301 C CA . ILE A 1 275 ? 57.272 -10.681 -97.131 1.00 53.16 275 ILE A CA 1
ATOM 2302 C C . ILE A 1 275 ? 58.458 -10.611 -98.104 1.00 53.16 275 ILE A C 1
ATOM 2304 O O . ILE A 1 275 ? 58.802 -11.611 -98.734 1.00 53.16 275 ILE A O 1
ATOM 2308 N N . SER A 1 276 ? 59.140 -9.461 -98.160 1.00 52.06 276 SER A N 1
ATOM 2309 C CA . SER A 1 276 ? 60.275 -9.247 -99.067 1.00 52.06 276 SER A CA 1
ATOM 2310 C C . SER A 1 276 ? 61.464 -10.162 -98.735 1.00 52.06 276 SER A C 1
ATOM 2312 O O . SER A 1 276 ? 62.012 -10.822 -99.614 1.00 52.06 276 SER A O 1
ATOM 2314 N N . ASN A 1 277 ? 61.798 -10.310 -97.448 1.00 54.09 277 ASN A N 1
ATOM 2315 C CA . ASN A 1 277 ? 62.912 -11.162 -97.015 1.00 54.09 277 ASN A CA 1
ATOM 2316 C C . ASN A 1 277 ? 62.636 -12.669 -97.143 1.00 54.09 277 ASN A C 1
ATOM 2318 O O . ASN A 1 277 ? 63.578 -13.456 -97.253 1.00 54.09 277 ASN A O 1
ATOM 2322 N N . SER A 1 278 ? 61.366 -13.081 -97.132 1.00 53.47 278 SER A N 1
ATOM 2323 C CA . SER A 1 278 ? 60.990 -14.498 -97.228 1.00 53.47 278 SER A CA 1
ATOM 2324 C C . SER A 1 278 ? 60.946 -14.987 -98.680 1.00 53.47 278 SER A C 1
ATOM 2326 O O . SER A 1 278 ? 61.409 -16.088 -98.965 1.00 53.47 278 SER A O 1
ATOM 2328 N N . LEU A 1 279 ? 60.465 -14.158 -99.616 1.00 53.72 279 LEU A N 1
ATOM 2329 C CA . LEU A 1 279 ? 60.424 -14.503 -101.044 1.00 53.72 279 LEU A CA 1
ATOM 2330 C C . LEU A 1 279 ? 61.813 -14.481 -101.694 1.00 53.72 279 LEU A C 1
ATOM 2332 O O . LEU A 1 279 ? 62.124 -15.343 -102.513 1.00 53.72 279 LEU A O 1
ATOM 2336 N N . GLN A 1 280 ? 62.683 -13.554 -101.292 1.00 55.81 280 GLN A N 1
ATOM 2337 C CA . GLN A 1 280 ? 64.023 -13.427 -101.871 1.00 55.81 280 GLN A CA 1
ATOM 2338 C C . GLN A 1 280 ? 64.938 -14.613 -101.515 1.00 55.81 280 GLN A C 1
ATOM 2340 O O . GLN A 1 280 ? 65.746 -15.035 -102.334 1.00 55.81 280 GLN A O 1
ATOM 2345 N N . LYS A 1 281 ? 64.760 -15.227 -100.337 1.00 56.81 281 LYS A N 1
ATOM 2346 C CA . LYS A 1 281 ? 65.530 -16.414 -99.925 1.00 56.81 281 LYS A CA 1
ATOM 2347 C C . LYS A 1 281 ? 65.091 -17.716 -100.600 1.00 56.81 281 LYS A C 1
ATOM 2349 O O . LYS A 1 281 ? 65.905 -18.629 -100.692 1.00 56.81 281 LYS A O 1
ATOM 2354 N N . PHE A 1 282 ? 63.842 -17.817 -101.061 1.00 55.25 282 PHE A N 1
ATOM 2355 C CA . PHE A 1 282 ? 63.315 -19.061 -101.636 1.00 55.25 282 PHE A CA 1
ATOM 2356 C C . PHE A 1 282 ? 63.714 -19.270 -103.107 1.00 55.25 282 PHE A C 1
ATOM 2358 O O . PHE A 1 282 ? 63.916 -20.408 -103.510 1.00 55.25 282 PHE A O 1
ATOM 2365 N N . PHE A 1 283 ? 63.886 -18.203 -103.898 1.00 61.81 283 PHE A N 1
ATOM 2366 C CA . PHE A 1 283 ? 64.086 -18.320 -105.355 1.00 61.81 283 PHE A CA 1
ATOM 2367 C C . PHE A 1 283 ? 65.531 -18.142 -105.848 1.00 61.81 283 PHE A C 1
ATOM 2369 O O . PHE A 1 283 ? 65.812 -18.411 -107.012 1.00 61.81 283 PHE A O 1
ATOM 2376 N N . GLN A 1 284 ? 66.463 -17.700 -105.001 1.00 63.31 284 GLN A N 1
ATOM 2377 C CA . GLN A 1 284 ? 67.786 -17.265 -105.469 1.00 63.31 284 GLN A CA 1
ATOM 2378 C C . GLN A 1 284 ? 68.722 -18.434 -105.827 1.00 63.31 284 GLN A C 1
ATOM 2380 O O . GLN A 1 284 ? 69.372 -18.404 -106.865 1.00 63.31 284 GLN A O 1
ATOM 2385 N N . LYS A 1 285 ? 68.728 -19.515 -105.034 1.00 67.88 285 LYS A N 1
ATOM 2386 C CA . LYS A 1 285 ? 69.597 -20.679 -105.288 1.00 67.88 285 LYS A CA 1
ATOM 2387 C C . LYS A 1 285 ? 69.165 -21.490 -106.516 1.00 67.88 285 LYS A C 1
ATOM 2389 O O . LYS A 1 285 ? 70.005 -21.944 -107.284 1.00 67.88 285 LYS A O 1
ATOM 2394 N N . GLU A 1 286 ? 67.859 -21.665 -106.706 1.00 69.38 286 GLU A N 1
ATOM 2395 C CA . GLU A 1 286 ? 67.330 -22.446 -107.830 1.00 69.38 286 GLU A CA 1
ATOM 2396 C C . GLU A 1 286 ? 67.520 -21.708 -109.164 1.00 69.38 286 GLU A C 1
ATOM 2398 O O . GLU A 1 286 ? 67.841 -22.319 -110.181 1.00 69.38 286 GLU A O 1
ATOM 2403 N N . PHE A 1 287 ? 67.388 -20.380 -109.164 1.00 71.25 287 PHE A N 1
ATOM 2404 C CA . PHE A 1 287 ? 67.560 -19.579 -110.373 1.00 71.25 287 PHE A CA 1
ATOM 2405 C C . PHE A 1 287 ? 69.014 -19.564 -110.873 1.00 71.25 287 PHE A C 1
ATOM 2407 O O . PHE A 1 287 ? 69.248 -19.736 -112.071 1.00 71.25 287 PHE A O 1
ATOM 2414 N N . ASP A 1 288 ? 69.990 -19.433 -109.968 1.00 75.31 288 ASP A N 1
ATOM 2415 C CA . ASP A 1 288 ? 71.414 -19.385 -110.327 1.00 75.31 288 ASP A CA 1
ATOM 2416 C C . ASP A 1 288 ? 71.907 -20.707 -110.954 1.00 75.31 288 ASP A C 1
ATOM 2418 O O . ASP A 1 288 ? 72.689 -20.692 -111.912 1.00 75.31 288 ASP A O 1
ATOM 2422 N N . GLU A 1 289 ? 71.406 -21.854 -110.476 1.00 77.38 289 GLU A N 1
ATOM 2423 C CA . GLU A 1 289 ? 71.742 -23.185 -111.010 1.00 77.38 289 GLU A CA 1
ATOM 2424 C C . GLU A 1 289 ? 71.120 -23.446 -112.401 1.00 77.38 289 GLU A C 1
ATOM 2426 O O . GLU A 1 289 ? 71.766 -24.046 -113.265 1.00 77.38 289 GLU A O 1
ATOM 2431 N N . LEU A 1 290 ? 69.900 -22.949 -112.675 1.00 77.31 290 LEU A N 1
ATOM 2432 C CA . LEU A 1 290 ? 69.326 -22.987 -114.034 1.00 77.31 290 LEU A CA 1
ATOM 2433 C C . LEU A 1 290 ? 70.162 -22.156 -115.007 1.00 77.31 290 LEU A C 1
ATOM 2435 O O . LEU A 1 290 ? 70.425 -22.592 -116.130 1.00 77.31 290 LEU A O 1
ATOM 2439 N N . LEU A 1 291 ? 70.583 -20.963 -114.576 1.00 77.94 291 LEU A N 1
ATOM 2440 C CA . LEU A 1 291 ? 71.363 -20.055 -115.409 1.00 77.94 291 LEU A CA 1
ATOM 2441 C C . LEU A 1 291 ? 72.719 -20.665 -115.787 1.00 77.94 291 LEU A C 1
ATOM 2443 O O . LEU A 1 291 ? 73.164 -20.525 -116.925 1.00 77.94 291 LEU A O 1
ATOM 2447 N N . THR A 1 292 ? 73.361 -21.380 -114.857 1.00 83.19 292 THR A N 1
ATOM 2448 C CA . THR A 1 292 ? 74.640 -22.057 -115.122 1.00 83.19 292 THR A CA 1
ATOM 2449 C C . THR A 1 292 ? 74.491 -23.222 -116.095 1.00 83.19 292 THR A C 1
ATOM 2451 O O . THR A 1 292 ? 75.334 -23.373 -116.974 1.00 83.19 292 THR A O 1
ATOM 2454 N N . LEU A 1 293 ? 73.427 -24.027 -115.989 1.00 82.19 293 LEU A N 1
ATOM 2455 C CA . LEU A 1 293 ? 73.186 -25.138 -116.920 1.00 82.19 293 LEU A CA 1
ATOM 2456 C C . LEU A 1 293 ? 72.812 -24.664 -118.329 1.00 82.19 293 LEU A C 1
ATOM 2458 O O . LEU A 1 293 ? 73.249 -25.272 -119.302 1.00 82.19 293 LEU A O 1
ATOM 2462 N N . ASN A 1 294 ? 72.038 -23.583 -118.448 1.00 80.56 294 ASN A N 1
ATOM 2463 C CA . ASN A 1 294 ? 71.639 -23.028 -119.745 1.00 80.56 294 ASN A CA 1
ATOM 2464 C C . ASN A 1 294 ? 72.816 -22.388 -120.508 1.00 80.56 294 ASN A C 1
ATOM 2466 O O . ASN A 1 294 ? 72.811 -22.342 -121.734 1.00 80.56 294 ASN A O 1
ATOM 2470 N N . ASN A 1 295 ? 73.835 -21.920 -119.783 1.00 81.00 295 ASN A N 1
ATOM 2471 C CA . ASN A 1 295 ? 75.058 -21.354 -120.356 1.00 81.00 295 ASN A CA 1
ATOM 2472 C C . ASN A 1 295 ? 76.184 -22.393 -120.540 1.00 81.00 295 ASN A C 1
ATOM 2474 O O . ASN A 1 295 ? 77.266 -22.039 -121.005 1.00 81.00 295 ASN A O 1
ATOM 2478 N N . ASP A 1 296 ? 75.969 -23.660 -120.170 1.00 85.44 296 ASP A N 1
ATOM 2479 C CA . ASP A 1 296 ? 76.955 -24.727 -120.359 1.00 85.44 296 ASP A CA 1
ATOM 2480 C C . ASP A 1 296 ? 76.919 -25.227 -121.813 1.00 85.44 296 ASP A C 1
ATOM 2482 O O . ASP A 1 296 ? 75.984 -25.912 -122.241 1.00 85.44 296 ASP A O 1
ATOM 2486 N N . GLU A 1 297 ? 77.962 -24.897 -122.578 1.00 82.81 297 GLU A N 1
ATOM 2487 C CA . GLU A 1 297 ? 78.085 -25.259 -123.994 1.00 82.81 297 GLU A CA 1
ATOM 2488 C C . GLU A 1 297 ? 77.951 -26.767 -124.240 1.00 82.81 297 GLU A C 1
ATOM 2490 O O . GLU A 1 297 ? 77.372 -27.176 -125.247 1.00 82.81 297 GLU A O 1
ATOM 2495 N N . LYS A 1 298 ? 78.433 -27.623 -123.326 1.00 84.56 298 LYS A N 1
ATOM 2496 C CA . LYS A 1 298 ? 78.337 -29.082 -123.498 1.00 84.56 298 LYS A CA 1
ATOM 2497 C C . LYS A 1 298 ? 76.895 -29.560 -123.371 1.00 84.56 298 LYS A C 1
ATOM 2499 O O . LYS A 1 298 ? 76.462 -30.415 -124.143 1.00 84.56 298 LYS A O 1
ATOM 2504 N N . VAL A 1 299 ? 76.151 -28.988 -122.423 1.00 85.38 299 VAL A N 1
ATOM 2505 C CA . VAL A 1 299 ? 74.731 -29.297 -122.204 1.00 85.38 299 VAL A CA 1
ATOM 2506 C C . VAL A 1 299 ? 73.912 -28.867 -123.420 1.00 85.38 299 VAL A C 1
ATOM 2508 O O . VAL A 1 299 ? 73.149 -29.662 -123.973 1.00 85.38 299 VAL A O 1
ATOM 2511 N N . MET A 1 300 ? 74.128 -27.640 -123.894 1.00 85.19 300 MET A N 1
ATOM 2512 C CA . MET A 1 300 ? 73.399 -27.091 -125.038 1.00 85.19 300 MET A CA 1
ATOM 2513 C C . MET A 1 300 ? 73.745 -27.795 -126.354 1.00 85.19 300 MET A C 1
ATOM 2515 O O . MET A 1 300 ? 72.847 -28.036 -127.163 1.00 85.19 300 MET A O 1
ATOM 2519 N N . ASN A 1 301 ? 75.001 -28.210 -126.549 1.00 85.81 301 ASN A N 1
ATOM 2520 C CA . ASN A 1 301 ? 75.400 -29.007 -127.711 1.00 85.81 301 ASN A CA 1
ATOM 2521 C C . ASN A 1 301 ? 74.689 -30.364 -127.745 1.00 85.81 301 ASN A C 1
ATOM 2523 O O . ASN A 1 301 ? 74.212 -30.775 -128.802 1.00 85.81 301 ASN A O 1
ATOM 2527 N N . ILE A 1 302 ? 74.565 -31.054 -126.606 1.00 86.12 302 ILE A N 1
ATOM 2528 C CA . ILE A 1 302 ? 73.829 -32.326 -126.540 1.00 86.12 302 ILE A CA 1
ATOM 2529 C C . ILE A 1 302 ? 72.349 -32.108 -126.848 1.00 86.12 302 ILE A C 1
ATOM 2531 O O . ILE A 1 302 ? 71.807 -32.822 -127.689 1.00 86.12 302 ILE A O 1
ATOM 2535 N N . ILE A 1 303 ? 71.709 -31.115 -126.220 1.00 86.19 303 ILE A N 1
ATOM 2536 C CA . ILE A 1 303 ? 70.290 -30.808 -126.461 1.00 86.19 303 ILE A CA 1
ATOM 2537 C C . ILE A 1 303 ? 70.052 -30.518 -127.949 1.00 86.19 303 ILE A C 1
ATOM 2539 O O . ILE A 1 303 ? 69.179 -31.129 -128.561 1.00 86.19 303 ILE A O 1
ATOM 2543 N N . THR A 1 304 ? 70.879 -29.666 -128.558 1.00 84.88 304 THR A N 1
ATOM 2544 C CA . THR A 1 304 ? 70.748 -29.278 -129.972 1.00 84.88 304 THR A CA 1
ATOM 2545 C C . THR A 1 304 ? 70.961 -30.463 -130.920 1.00 84.88 304 THR A C 1
ATOM 2547 O O . THR A 1 304 ? 70.210 -30.640 -131.878 1.00 84.88 304 THR A O 1
ATOM 2550 N N . ASN A 1 305 ? 71.945 -31.322 -130.644 1.00 85.12 305 ASN A N 1
ATOM 2551 C CA . ASN A 1 305 ? 72.218 -32.504 -131.465 1.00 85.12 305 ASN A CA 1
ATOM 2552 C C . ASN A 1 305 ? 71.103 -33.556 -131.369 1.00 85.12 305 ASN A C 1
ATOM 2554 O O . ASN A 1 305 ? 70.711 -34.125 -132.390 1.00 85.12 305 ASN A O 1
ATOM 2558 N N . VAL A 1 306 ? 70.554 -33.775 -130.169 1.00 86.00 306 VAL A N 1
ATOM 2559 C CA . VAL A 1 306 ? 69.390 -34.652 -129.973 1.00 86.00 306 VAL A CA 1
ATOM 2560 C C . VAL A 1 306 ? 68.169 -34.090 -130.700 1.00 86.00 306 VAL A C 1
ATOM 2562 O O . VAL A 1 306 ? 67.438 -34.842 -131.343 1.00 86.00 306 VAL A O 1
ATOM 2565 N N . GLU A 1 307 ? 67.966 -32.770 -130.673 1.00 81.75 307 GLU A N 1
ATOM 2566 C CA . GLU A 1 307 ? 66.889 -32.125 -131.427 1.00 81.75 307 GLU A CA 1
ATOM 2567 C C . GLU A 1 307 ? 67.023 -32.279 -132.944 1.00 81.75 307 GLU A C 1
ATOM 2569 O O . GLU A 1 307 ? 66.004 -32.430 -133.624 1.00 81.75 307 GLU A O 1
ATOM 2574 N N . ALA A 1 308 ? 68.250 -32.277 -133.466 1.00 80.88 308 ALA A N 1
ATOM 2575 C CA . ALA A 1 308 ? 68.543 -32.533 -134.874 1.00 80.88 308 ALA A CA 1
ATOM 2576 C C . ALA A 1 308 ? 68.430 -34.024 -135.263 1.00 80.88 308 ALA A C 1
ATOM 2578 O O . ALA A 1 308 ? 68.547 -34.359 -136.441 1.00 80.88 308 ALA A O 1
ATOM 2579 N N . GLY A 1 309 ? 68.154 -34.914 -134.302 1.00 77.75 309 GLY A N 1
ATOM 2580 C CA . GLY A 1 309 ? 67.937 -36.343 -134.532 1.00 77.75 309 GLY A CA 1
ATOM 2581 C C . GLY A 1 309 ? 69.210 -37.192 -134.533 1.00 77.75 309 GLY A C 1
ATOM 2582 O O . GLY A 1 309 ? 69.152 -38.353 -134.935 1.00 77.75 309 GLY A O 1
ATOM 2583 N N . PHE A 1 310 ? 70.345 -36.649 -134.084 1.00 81.06 310 PHE A N 1
ATOM 2584 C CA . PHE A 1 310 ? 71.584 -37.413 -133.941 1.00 81.06 310 PHE A CA 1
ATOM 2585 C C . PHE A 1 310 ? 71.591 -38.202 -132.625 1.00 81.06 310 PHE A C 1
ATOM 2587 O O . PHE A 1 310 ? 71.331 -37.647 -131.556 1.00 81.06 310 PHE A O 1
ATOM 2594 N N . ASP A 1 311 ? 71.946 -39.487 -132.687 1.00 76.31 311 ASP A N 1
ATOM 2595 C CA . ASP A 1 311 ? 72.232 -40.279 -131.489 1.00 76.31 311 ASP A CA 1
ATOM 2596 C C . ASP A 1 311 ? 73.698 -40.067 -131.080 1.00 76.31 311 ASP A C 1
ATOM 2598 O O . ASP A 1 311 ? 74.633 -40.364 -131.827 1.00 76.31 311 ASP A O 1
ATOM 2602 N N . LEU A 1 312 ? 73.895 -39.541 -129.872 1.00 79.56 312 LEU A N 1
ATOM 2603 C CA . LEU A 1 312 ? 75.208 -39.279 -129.286 1.00 79.56 312 LEU A CA 1
ATOM 2604 C C . LEU A 1 312 ? 75.543 -40.339 -128.234 1.00 79.56 312 LEU A C 1
ATOM 2606 O O . LEU A 1 312 ? 74.664 -40.808 -127.512 1.00 79.56 312 LEU A O 1
ATOM 2610 N N . LYS A 1 313 ? 76.830 -40.685 -128.105 1.00 76.12 313 LYS A N 1
ATOM 2611 C CA . LYS A 1 313 ? 77.343 -41.482 -126.981 1.00 76.12 313 LYS A CA 1
ATOM 2612 C C . LYS A 1 313 ? 77.877 -40.526 -125.908 1.00 76.12 313 LYS A C 1
ATOM 2614 O O . LYS A 1 313 ? 78.903 -39.901 -126.160 1.00 76.12 313 LYS A O 1
ATOM 2619 N N . PRO A 1 314 ? 77.207 -40.376 -124.752 1.00 81.56 314 PRO A N 1
ATOM 2620 C CA . PRO A 1 314 ? 77.637 -39.426 -123.732 1.00 81.56 314 PRO A CA 1
ATOM 2621 C C . PRO A 1 314 ? 78.892 -39.928 -123.002 1.00 81.56 314 PRO A C 1
ATOM 2623 O O . PRO A 1 314 ? 78.975 -41.113 -122.669 1.00 81.56 314 PRO A O 1
ATOM 2626 N N . GLU A 1 315 ? 79.848 -39.036 -122.732 1.00 79.31 315 GLU A N 1
ATOM 2627 C CA . GLU A 1 315 ? 81.160 -39.397 -122.161 1.00 79.31 315 GLU A CA 1
ATOM 2628 C C . GLU A 1 315 ? 81.188 -39.389 -120.624 1.00 79.31 315 GLU A C 1
ATOM 2630 O O . GLU A 1 315 ? 81.975 -40.111 -120.013 1.00 79.31 315 GLU A O 1
ATOM 2635 N N . ASP A 1 316 ? 80.315 -38.603 -119.987 1.00 84.69 316 ASP A N 1
ATOM 2636 C CA . ASP A 1 316 ? 80.236 -38.453 -118.531 1.00 84.69 316 ASP A CA 1
ATOM 2637 C C . ASP A 1 316 ? 78.784 -38.524 -118.016 1.00 84.69 316 ASP A C 1
ATOM 2639 O O . ASP A 1 316 ? 77.825 -38.470 -118.790 1.00 84.69 316 ASP A O 1
ATOM 2643 N N . GLN A 1 317 ? 78.603 -38.649 -116.697 1.00 83.06 317 GLN A N 1
ATOM 2644 C CA . GLN A 1 317 ? 77.276 -38.784 -116.083 1.00 83.06 317 GLN A CA 1
ATOM 2645 C C . GLN A 1 317 ? 76.369 -37.567 -116.349 1.00 83.06 317 GLN A C 1
ATOM 2647 O O . GLN A 1 317 ? 75.177 -37.735 -116.602 1.00 83.06 317 GLN A O 1
ATOM 2652 N N . LYS A 1 318 ? 76.912 -36.342 -116.356 1.00 83.69 318 LYS A N 1
ATOM 2653 C CA . LYS A 1 318 ? 76.135 -35.120 -116.624 1.00 83.69 318 LYS A CA 1
ATOM 2654 C C . LYS A 1 318 ? 75.637 -35.105 -118.069 1.00 83.69 318 LYS A C 1
ATOM 2656 O O . LYS A 1 318 ? 74.494 -34.731 -118.323 1.00 83.69 318 LYS A O 1
ATOM 2661 N N . GLN A 1 319 ? 76.459 -35.551 -119.012 1.00 84.75 319 GLN A N 1
ATOM 2662 C CA . GLN A 1 319 ? 76.096 -35.714 -120.414 1.00 84.75 319 GLN A CA 1
ATOM 2663 C C . GLN A 1 319 ? 75.093 -36.854 -120.610 1.00 84.75 319 GLN A C 1
ATOM 2665 O O . GLN A 1 319 ? 74.184 -36.710 -121.422 1.00 84.75 319 GLN A O 1
ATOM 2670 N N . GLN A 1 320 ? 75.199 -37.955 -119.856 1.00 84.88 320 GLN A N 1
ATOM 2671 C CA . GLN A 1 320 ? 74.205 -39.037 -119.875 1.00 84.88 320 GLN A CA 1
ATOM 2672 C C . GLN A 1 320 ? 72.835 -38.543 -119.407 1.00 84.88 320 GLN A C 1
ATOM 2674 O O . GLN A 1 320 ? 71.829 -38.797 -120.067 1.00 84.88 320 GLN A O 1
ATOM 2679 N N . GLU A 1 321 ? 72.798 -37.792 -118.308 1.00 86.88 321 GLU A N 1
ATOM 2680 C CA . GLU A 1 321 ? 71.568 -37.199 -117.779 1.00 86.88 321 GLU A CA 1
ATOM 2681 C C . GLU A 1 321 ? 71.008 -36.121 -118.715 1.00 86.88 321 GLU A C 1
ATOM 2683 O O . GLU A 1 321 ? 69.798 -36.067 -118.932 1.00 86.88 321 GLU A O 1
ATOM 2688 N N . THR A 1 322 ? 71.877 -35.321 -119.340 1.00 87.50 322 THR A N 1
ATOM 2689 C CA . THR A 1 322 ? 71.478 -34.322 -120.344 1.00 87.50 322 THR A CA 1
ATOM 2690 C C . THR A 1 322 ? 70.901 -34.989 -121.587 1.00 87.50 322 THR A C 1
ATOM 2692 O O . THR A 1 322 ? 69.845 -34.585 -122.061 1.00 87.50 322 THR A O 1
ATOM 2695 N N . TYR A 1 323 ? 71.558 -36.031 -122.099 1.00 88.06 323 TYR A N 1
ATOM 2696 C CA . TYR A 1 323 ? 71.083 -36.793 -123.250 1.00 88.06 323 TYR A CA 1
ATOM 2697 C C . TYR A 1 323 ? 69.741 -37.457 -122.945 1.00 88.06 323 TYR A C 1
ATOM 2699 O O . TYR A 1 323 ? 68.814 -37.348 -123.740 1.00 88.06 323 TYR A O 1
ATOM 2707 N N . TYR A 1 324 ? 69.601 -38.077 -121.770 1.00 88.06 324 TYR A N 1
ATOM 2708 C CA . TYR A 1 324 ? 68.338 -38.658 -121.318 1.00 88.06 324 TYR A CA 1
ATOM 2709 C C . TYR A 1 324 ? 67.221 -37.605 -121.242 1.00 88.06 324 TYR A C 1
ATOM 2711 O O . TYR A 1 324 ? 66.140 -37.825 -121.786 1.00 88.06 324 TYR A O 1
ATOM 2719 N N . ALA A 1 325 ? 67.482 -36.448 -120.623 1.00 87.31 325 ALA A N 1
ATOM 2720 C CA . ALA A 1 325 ? 66.516 -35.355 -120.518 1.00 87.31 325 ALA A CA 1
ATOM 2721 C C . ALA A 1 325 ? 66.123 -34.795 -121.895 1.00 87.31 325 ALA A C 1
ATOM 2723 O O . ALA A 1 325 ? 64.938 -34.649 -122.188 1.00 87.31 325 ALA A O 1
ATOM 2724 N N . ALA A 1 326 ? 67.103 -34.533 -122.762 1.00 87.12 326 ALA A N 1
ATOM 2725 C CA . ALA A 1 326 ? 66.880 -34.027 -124.111 1.00 87.12 326 ALA A CA 1
ATOM 2726 C C . ALA A 1 326 ? 66.111 -35.029 -124.980 1.00 87.12 326 ALA A C 1
ATOM 2728 O O . ALA A 1 326 ? 65.172 -34.641 -125.670 1.00 87.12 326 ALA A O 1
ATOM 2729 N N . LYS A 1 327 ? 66.469 -36.320 -124.921 1.00 86.19 327 LYS A N 1
ATOM 2730 C CA . LYS A 1 327 ? 65.823 -37.385 -125.699 1.00 86.19 327 LYS A CA 1
ATOM 2731 C C . LYS A 1 327 ? 64.381 -37.583 -125.259 1.00 86.19 327 LYS A C 1
ATOM 2733 O O . LYS A 1 327 ? 63.498 -37.626 -126.103 1.00 86.19 327 LYS A O 1
ATOM 2738 N N . LEU A 1 328 ? 64.133 -37.591 -123.950 1.00 86.06 328 LEU A N 1
ATOM 2739 C CA . LEU A 1 328 ? 62.786 -37.646 -123.391 1.00 86.06 328 LEU A CA 1
ATOM 2740 C C . LEU A 1 328 ? 61.917 -36.480 -123.880 1.00 86.06 328 LEU A C 1
ATOM 2742 O O . LEU A 1 328 ? 60.793 -36.697 -124.328 1.00 86.06 328 LEU A O 1
ATOM 2746 N N . VAL A 1 329 ? 62.424 -35.246 -123.790 1.00 85.50 329 VAL A N 1
ATOM 2747 C CA . VAL A 1 329 ? 61.694 -34.051 -124.244 1.00 85.50 329 VAL A CA 1
ATOM 2748 C C . VAL A 1 329 ? 61.463 -34.101 -125.752 1.00 85.50 329 VAL A C 1
ATOM 2750 O O . VAL A 1 329 ? 60.365 -33.796 -126.214 1.00 85.50 329 VAL A O 1
ATOM 2753 N N . TYR A 1 330 ? 62.469 -34.527 -126.516 1.00 85.25 330 TYR A N 1
ATOM 2754 C CA . TYR A 1 330 ? 62.375 -34.707 -127.959 1.00 85.25 330 TYR A CA 1
ATOM 2755 C C . TYR A 1 330 ? 61.306 -35.733 -128.344 1.00 85.25 330 TYR A C 1
ATOM 2757 O O . TYR A 1 330 ? 60.462 -35.435 -129.188 1.00 85.25 330 TYR A O 1
ATOM 2765 N N . ASP A 1 331 ? 61.292 -36.897 -127.694 1.00 83.62 331 ASP A N 1
ATOM 2766 C CA . ASP A 1 331 ? 60.305 -37.944 -127.937 1.00 83.62 331 ASP A CA 1
ATOM 2767 C C . ASP A 1 331 ? 58.902 -37.478 -127.518 1.00 83.62 331 ASP A C 1
ATOM 2769 O O . ASP A 1 331 ? 57.948 -37.696 -128.261 1.00 83.62 331 ASP A O 1
ATOM 2773 N N . CYS A 1 332 ? 58.759 -36.735 -126.408 1.00 82.69 332 CYS A N 1
ATOM 2774 C CA . CYS A 1 332 ? 57.477 -36.126 -126.005 1.00 82.69 332 CYS A CA 1
ATOM 2775 C C . CYS A 1 332 ? 56.931 -35.136 -127.037 1.00 82.69 332 CYS A C 1
ATOM 2777 O O . CYS A 1 332 ? 55.721 -34.920 -127.106 1.00 82.69 332 CYS A O 1
ATOM 2779 N N . TRP A 1 333 ? 57.814 -34.545 -127.841 1.00 83.56 333 TRP A N 1
ATOM 2780 C CA . TRP A 1 333 ? 57.452 -33.651 -128.933 1.00 83.56 333 TRP A CA 1
ATOM 2781 C C . TRP A 1 333 ? 57.063 -34.378 -130.227 1.00 83.56 333 TRP A C 1
ATOM 2783 O O . TRP A 1 333 ? 56.563 -33.722 -131.144 1.00 83.56 333 TRP A O 1
ATOM 2793 N N . LYS A 1 334 ? 57.274 -35.697 -130.328 1.00 78.44 334 LYS A N 1
ATOM 2794 C CA . LYS A 1 334 ? 56.816 -36.501 -131.469 1.00 78.44 334 LYS A CA 1
ATOM 2795 C C . LYS A 1 334 ? 55.326 -36.828 -131.355 1.00 78.44 334 LYS A C 1
ATOM 2797 O O . LYS A 1 334 ? 54.754 -36.894 -130.270 1.00 78.44 334 LYS A O 1
ATOM 2802 N N . GLU A 1 335 ? 54.694 -37.070 -132.499 1.00 69.94 335 GLU A N 1
ATOM 2803 C CA . GLU A 1 335 ? 53.290 -37.507 -132.611 1.00 69.94 335 GLU A CA 1
ATOM 2804 C C . GLU A 1 335 ? 53.121 -39.015 -132.373 1.00 69.94 335 GLU A C 1
ATOM 2806 O O . GLU A 1 335 ? 52.320 -39.676 -133.027 1.00 69.94 335 GLU A O 1
ATOM 2811 N N . GLU A 1 336 ? 53.886 -39.566 -131.438 1.00 77.69 336 GLU A N 1
ATOM 2812 C CA . GLU A 1 336 ? 53.827 -40.972 -131.059 1.00 77.69 336 GLU A CA 1
ATOM 2813 C C . GLU A 1 336 ? 53.371 -41.075 -129.602 1.00 77.69 336 GLU A C 1
ATOM 2815 O O . GLU A 1 336 ? 53.716 -40.244 -128.755 1.00 77.69 336 GLU A O 1
ATOM 2820 N N . ASP A 1 337 ? 52.545 -42.078 -129.306 1.00 71.31 337 ASP A N 1
ATOM 2821 C CA . ASP A 1 337 ? 52.070 -42.308 -127.946 1.00 71.31 337 ASP A CA 1
ATOM 2822 C C . ASP A 1 337 ? 53.211 -42.871 -127.094 1.00 71.31 337 ASP A C 1
ATOM 2824 O O . ASP A 1 337 ? 53.723 -43.968 -127.335 1.00 71.31 337 ASP A O 1
ATOM 2828 N N . ILE A 1 338 ? 53.610 -42.118 -126.072 1.00 78.06 338 ILE A N 1
ATOM 2829 C CA . ILE A 1 338 ? 54.653 -42.546 -125.144 1.00 78.06 338 ILE A CA 1
ATOM 2830 C C . ILE A 1 338 ? 54.029 -43.405 -124.048 1.00 78.06 338 ILE A C 1
ATOM 2832 O O . ILE A 1 338 ? 53.051 -43.020 -123.399 1.00 78.06 338 ILE A O 1
ATOM 2836 N N . GLN A 1 339 ? 54.632 -44.569 -123.801 1.00 79.06 339 GLN A N 1
ATOM 2837 C CA . GLN A 1 339 ? 54.183 -45.500 -122.769 1.00 79.06 339 GLN A CA 1
ATOM 2838 C C . GLN A 1 339 ? 54.180 -44.838 -121.380 1.00 79.06 339 GLN A C 1
ATOM 2840 O O . GLN A 1 339 ? 55.170 -44.240 -120.958 1.00 79.06 339 GLN A O 1
ATOM 2845 N N . GLN A 1 340 ? 53.090 -45.008 -120.619 1.00 77.56 340 GLN A N 1
ATOM 2846 C CA . GLN A 1 340 ? 52.941 -44.456 -119.259 1.00 77.56 340 GLN A CA 1
ATOM 2847 C C . GLN A 1 340 ? 54.097 -44.816 -118.309 1.00 77.56 340 GLN A C 1
ATOM 2849 O O . GLN A 1 340 ? 54.422 -44.029 -117.420 1.00 77.56 340 GLN A O 1
ATOM 2854 N N . GLN A 1 341 ? 54.733 -45.976 -118.501 1.00 79.94 341 GLN A N 1
ATOM 2855 C CA . GLN A 1 341 ? 55.877 -46.421 -117.700 1.00 79.94 341 GLN A CA 1
ATOM 2856 C C . GLN A 1 341 ? 57.068 -45.456 -117.793 1.00 79.94 341 GLN A C 1
ATOM 2858 O O . GLN A 1 341 ? 57.720 -45.206 -116.782 1.00 79.94 341 GLN A O 1
ATOM 2863 N N . MET A 1 342 ? 57.292 -44.838 -118.958 1.00 79.94 342 MET A N 1
ATOM 2864 C CA . MET A 1 342 ? 58.366 -43.861 -119.148 1.00 79.94 342 MET A CA 1
ATOM 2865 C C . MET A 1 342 ? 58.141 -42.617 -118.273 1.00 79.94 342 MET A C 1
ATOM 2867 O O . MET A 1 342 ? 59.051 -42.173 -117.579 1.00 79.94 342 MET A O 1
ATOM 2871 N N . PHE A 1 343 ? 56.909 -42.097 -118.210 1.00 81.00 343 PHE A N 1
ATOM 2872 C CA . PHE A 1 343 ? 56.575 -40.949 -117.355 1.00 81.00 343 PHE A CA 1
ATOM 2873 C C . PHE A 1 343 ? 56.689 -41.277 -115.860 1.00 81.00 343 PHE A C 1
ATOM 2875 O O . PHE A 1 343 ? 57.150 -40.446 -115.078 1.00 81.00 343 PHE A O 1
ATOM 2882 N N . GLN A 1 344 ? 56.325 -42.496 -115.448 1.00 81.31 344 GLN A N 1
ATOM 2883 C CA . GLN A 1 344 ? 56.520 -42.948 -114.065 1.00 81.31 344 GLN A CA 1
ATOM 2884 C C . GLN A 1 344 ? 58.007 -43.057 -113.702 1.00 81.31 344 GLN A C 1
ATOM 2886 O O . GLN A 1 344 ? 58.403 -42.660 -112.604 1.00 81.31 344 GLN A O 1
ATOM 2891 N N . GLU A 1 345 ? 58.839 -43.547 -114.623 1.00 81.88 345 GLU A N 1
ATOM 2892 C CA . GLU A 1 345 ? 60.287 -43.625 -114.434 1.00 81.88 345 GLU A CA 1
ATOM 2893 C C . GLU A 1 345 ? 60.917 -42.232 -114.333 1.00 81.88 345 GLU A C 1
ATOM 2895 O O . GLU A 1 345 ? 61.720 -41.982 -113.433 1.00 81.88 345 GLU A O 1
ATOM 2900 N N . VAL A 1 346 ? 60.499 -41.294 -115.187 1.00 82.38 346 VAL A N 1
ATOM 2901 C CA . VAL A 1 346 ? 60.920 -39.888 -115.122 1.00 82.38 346 VAL A CA 1
ATOM 2902 C C . VAL A 1 346 ? 60.514 -39.267 -113.796 1.00 82.38 346 VAL A C 1
ATOM 2904 O O . VAL A 1 346 ? 61.362 -38.688 -113.126 1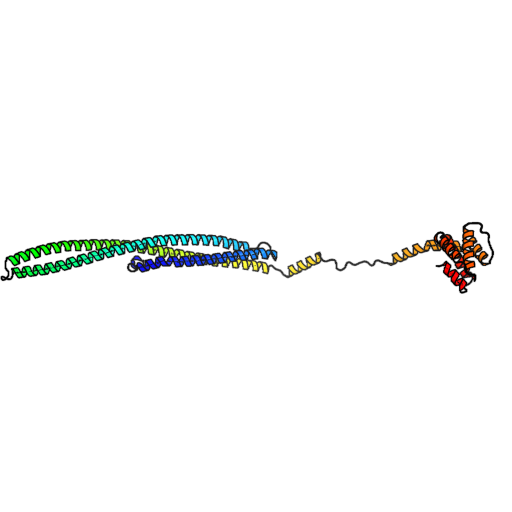.00 82.38 346 VAL A O 1
ATOM 2907 N N . LYS A 1 347 ? 59.257 -39.434 -113.369 1.00 81.00 347 LYS A N 1
ATOM 2908 C CA . LYS A 1 347 ? 58.759 -38.918 -112.086 1.00 81.00 347 LYS A CA 1
ATOM 2909 C C . LYS A 1 347 ? 59.541 -39.476 -110.898 1.00 81.00 347 LYS A C 1
ATOM 2911 O O . LYS A 1 347 ? 59.808 -38.748 -109.947 1.00 81.00 347 LYS A O 1
ATOM 2916 N N . LYS A 1 348 ? 59.946 -40.749 -110.952 1.00 82.88 348 LYS A N 1
ATOM 2917 C CA . LYS A 1 348 ? 60.808 -41.362 -109.934 1.00 82.88 348 LYS A CA 1
ATOM 2918 C C . LYS A 1 348 ? 62.220 -40.769 -109.967 1.00 82.88 348 LYS A C 1
ATOM 2920 O O . LYS A 1 348 ? 62.717 -40.344 -108.931 1.00 82.88 348 LYS A O 1
ATOM 2925 N N . LYS A 1 349 ? 62.846 -40.687 -111.146 1.00 82.12 349 LYS A N 1
ATOM 2926 C CA . LYS A 1 349 ? 64.213 -40.166 -111.309 1.00 82.12 349 LYS A CA 1
ATOM 2927 C C . LYS A 1 349 ? 64.326 -38.683 -110.940 1.00 82.12 349 LYS A C 1
ATOM 2929 O O . LYS A 1 349 ? 65.291 -38.298 -110.293 1.00 82.12 349 LYS A O 1
ATOM 2934 N N . THR A 1 350 ? 63.343 -37.853 -111.287 1.00 81.19 350 THR A N 1
ATOM 2935 C CA . THR A 1 350 ? 63.356 -36.405 -111.000 1.00 81.19 350 THR A CA 1
ATOM 2936 C C . THR A 1 350 ? 62.937 -36.055 -109.578 1.00 81.19 350 THR A C 1
ATOM 2938 O O . THR A 1 350 ? 63.190 -34.932 -109.135 1.00 81.19 350 THR A O 1
ATOM 2941 N N . LYS A 1 351 ? 62.294 -36.975 -108.844 1.00 79.50 351 LYS A N 1
ATOM 2942 C CA . LYS A 1 351 ? 61.981 -36.783 -107.422 1.00 79.50 351 LYS A CA 1
ATOM 2943 C C . LYS A 1 351 ? 63.258 -36.713 -106.584 1.00 79.50 351 LYS A C 1
ATOM 2945 O O . LYS A 1 351 ? 63.362 -35.819 -105.749 1.00 79.50 351 LYS A O 1
ATOM 2950 N N . ASP A 1 352 ? 64.213 -37.594 -106.879 1.00 76.19 352 ASP A N 1
ATOM 2951 C CA . ASP A 1 352 ? 65.423 -37.786 -106.075 1.00 76.19 352 ASP A CA 1
ATOM 2952 C C . ASP A 1 352 ? 66.688 -37.181 -106.726 1.00 76.19 352 ASP A C 1
ATOM 2954 O O . ASP A 1 352 ? 67.665 -36.919 -106.028 1.00 76.19 352 ASP A O 1
ATOM 2958 N N . ASN A 1 353 ? 66.676 -36.896 -108.038 1.00 83.00 353 ASN A N 1
ATOM 2959 C CA . ASN A 1 353 ? 67.754 -36.188 -108.740 1.00 83.00 353 ASN A CA 1
ATOM 2960 C C . ASN A 1 353 ? 67.302 -34.774 -109.155 1.00 83.00 353 ASN A C 1
ATOM 2962 O O . ASN A 1 353 ? 66.636 -34.573 -110.177 1.00 83.00 353 ASN A O 1
ATOM 2966 N N . TYR A 1 354 ? 67.688 -33.786 -108.342 1.00 82.00 354 TYR A N 1
ATOM 2967 C CA . TYR A 1 354 ? 67.394 -32.371 -108.574 1.00 82.00 354 TYR A CA 1
ATOM 2968 C C . TYR A 1 354 ? 68.034 -31.843 -109.870 1.00 82.00 354 TYR A C 1
ATOM 2970 O O . TYR A 1 354 ? 67.378 -31.146 -110.641 1.00 82.00 354 TYR A O 1
ATOM 2978 N N . GLN A 1 355 ? 69.274 -32.233 -110.169 1.00 83.00 355 GLN A N 1
ATOM 2979 C CA . GLN A 1 355 ? 69.992 -31.787 -111.365 1.00 83.00 355 GLN A CA 1
ATOM 2980 C C . GLN A 1 355 ? 69.309 -32.265 -112.655 1.00 83.00 355 GLN A C 1
ATOM 2982 O O . GLN A 1 355 ? 69.156 -31.492 -113.601 1.00 83.00 355 GLN A O 1
ATOM 2987 N N . LEU A 1 356 ? 68.806 -33.502 -112.675 1.00 84.12 356 LEU A N 1
ATOM 2988 C CA . LEU A 1 356 ? 68.042 -34.027 -113.805 1.00 84.12 356 LEU A CA 1
ATOM 2989 C C . LEU A 1 356 ? 66.744 -33.240 -114.046 1.00 84.12 356 LEU A C 1
ATOM 2991 O O . LEU A 1 356 ? 66.371 -33.000 -115.194 1.00 84.12 356 LEU A O 1
ATOM 2995 N N . ARG A 1 357 ? 66.064 -32.799 -112.980 1.00 82.50 357 ARG A N 1
ATOM 2996 C CA . ARG A 1 357 ? 64.866 -31.950 -113.096 1.00 82.50 357 ARG A CA 1
ATOM 2997 C C . ARG A 1 357 ? 65.192 -30.632 -113.799 1.00 82.50 357 ARG A C 1
ATOM 2999 O O . ARG A 1 357 ? 64.453 -30.211 -114.685 1.00 82.50 357 ARG A O 1
ATOM 3006 N N . MET A 1 358 ? 66.318 -30.023 -113.441 1.00 84.44 358 MET A N 1
ATOM 3007 C CA . MET A 1 358 ? 66.798 -28.776 -114.040 1.00 84.44 358 MET A CA 1
ATOM 3008 C C . MET A 1 358 ? 67.164 -28.967 -115.513 1.00 84.44 358 MET A C 1
ATOM 3010 O O . MET A 1 358 ? 66.770 -28.161 -116.351 1.00 84.44 358 MET A O 1
ATOM 3014 N N . LEU A 1 359 ? 67.831 -30.073 -115.856 1.00 86.88 359 LEU A N 1
ATOM 3015 C CA . LEU A 1 359 ? 68.160 -30.419 -117.243 1.00 86.88 359 LEU A CA 1
ATOM 3016 C C . LEU A 1 359 ? 66.912 -30.639 -118.110 1.00 86.88 359 LEU A C 1
ATOM 3018 O O . LEU A 1 359 ? 66.892 -30.202 -119.259 1.00 86.88 359 LEU A O 1
ATOM 3022 N N . ILE A 1 360 ? 65.848 -31.245 -117.568 1.00 85.25 360 ILE A N 1
ATOM 3023 C CA . ILE A 1 360 ? 64.557 -31.360 -118.270 1.00 85.25 360 ILE A CA 1
ATOM 3024 C C . ILE A 1 360 ? 63.953 -29.973 -118.518 1.00 85.25 360 ILE A C 1
ATOM 3026 O O . ILE A 1 360 ? 63.489 -29.708 -119.624 1.00 85.25 360 ILE A O 1
ATOM 3030 N N . ILE A 1 361 ? 63.991 -29.070 -117.530 1.00 84.62 361 ILE A N 1
ATOM 3031 C CA . ILE A 1 361 ? 63.506 -27.690 -117.696 1.00 84.62 361 ILE A CA 1
ATOM 3032 C C . ILE A 1 361 ? 64.287 -26.976 -118.805 1.00 84.62 361 ILE A C 1
ATOM 3034 O O . ILE A 1 361 ? 63.667 -26.379 -119.686 1.00 84.62 361 ILE A O 1
ATOM 3038 N N . VAL A 1 362 ? 65.620 -27.074 -118.806 1.00 85.62 362 VAL A N 1
ATOM 3039 C CA . VAL A 1 362 ? 66.478 -26.467 -119.839 1.00 85.62 362 VAL A CA 1
ATOM 3040 C C . VAL A 1 362 ? 66.181 -27.062 -121.220 1.00 85.62 362 VAL A C 1
ATOM 3042 O O . VAL A 1 362 ? 65.996 -26.311 -122.176 1.00 85.62 362 VAL A O 1
ATOM 3045 N N . ALA A 1 363 ? 66.036 -28.386 -121.336 1.00 84.00 363 ALA A N 1
ATOM 3046 C CA . ALA A 1 363 ? 65.683 -29.042 -122.597 1.00 84.00 363 ALA A CA 1
ATOM 3047 C C . ALA A 1 363 ? 64.296 -28.617 -123.117 1.00 84.00 363 ALA A C 1
ATOM 3049 O O . ALA A 1 363 ? 64.149 -28.325 -124.303 1.00 84.00 363 ALA A O 1
ATOM 3050 N N . ILE A 1 364 ? 63.285 -28.504 -122.244 1.00 84.00 364 ILE A N 1
ATOM 3051 C CA . ILE A 1 364 ? 61.952 -27.996 -122.618 1.00 84.00 364 ILE A CA 1
ATOM 3052 C C . ILE A 1 364 ? 62.033 -26.536 -123.068 1.00 84.00 364 ILE A C 1
ATOM 3054 O O . ILE A 1 364 ? 61.388 -26.163 -124.049 1.00 84.00 364 ILE A O 1
ATOM 3058 N N . GLN A 1 365 ? 62.795 -25.697 -122.361 1.00 83.06 365 GLN A N 1
ATOM 3059 C CA . GLN A 1 365 ? 62.970 -24.291 -122.724 1.00 83.06 365 GLN A CA 1
ATOM 3060 C C . GLN A 1 365 ? 63.643 -24.153 -124.090 1.00 83.06 365 GLN A C 1
ATOM 3062 O O . GLN A 1 365 ? 63.130 -23.418 -124.933 1.00 83.06 365 GLN A O 1
ATOM 3067 N N . ASN A 1 366 ? 64.722 -24.897 -124.337 1.00 82.81 366 ASN A N 1
ATOM 3068 C CA . ASN A 1 366 ? 65.415 -24.916 -125.625 1.00 82.81 366 ASN A CA 1
ATOM 3069 C C . ASN A 1 366 ? 64.459 -25.339 -126.756 1.00 82.81 366 ASN A C 1
ATOM 3071 O O . ASN A 1 366 ? 64.236 -24.577 -127.702 1.00 82.81 366 ASN A O 1
ATOM 3075 N N . LYS A 1 367 ? 63.742 -26.457 -126.567 1.00 80.81 367 LYS A N 1
ATOM 3076 C CA . LYS A 1 367 ? 62.749 -26.943 -127.533 1.00 80.81 367 LYS A CA 1
ATOM 3077 C C . LYS A 1 367 ? 61.641 -25.928 -127.787 1.00 80.81 367 LYS A C 1
ATOM 3079 O O . LYS A 1 367 ? 61.220 -25.728 -128.930 1.00 80.81 367 LYS A O 1
ATOM 3084 N N . ARG A 1 368 ? 61.171 -25.248 -126.736 1.00 78.94 368 ARG A N 1
ATOM 3085 C CA . ARG A 1 368 ? 60.176 -24.168 -126.813 1.00 78.94 368 ARG A CA 1
ATOM 3086 C C . ARG A 1 368 ? 60.674 -22.995 -127.652 1.00 78.94 368 ARG A C 1
ATOM 3088 O O . ARG A 1 368 ? 59.905 -22.508 -128.481 1.00 78.94 368 ARG A O 1
ATOM 3095 N N . PHE A 1 369 ? 61.908 -22.541 -127.438 1.00 79.50 369 PHE A N 1
ATOM 3096 C CA . PHE A 1 369 ? 62.482 -21.428 -128.194 1.00 79.50 369 PHE A CA 1
ATOM 3097 C C . PHE A 1 369 ? 62.650 -21.785 -129.676 1.00 79.50 369 PHE A C 1
ATOM 3099 O O . PHE A 1 369 ? 62.246 -20.997 -130.530 1.00 79.50 369 PHE A O 1
ATOM 3106 N N . ASN A 1 370 ? 63.124 -22.995 -129.987 1.00 78.25 370 ASN A N 1
ATOM 3107 C CA . ASN A 1 370 ? 63.372 -23.418 -131.369 1.00 78.25 370 ASN A CA 1
ATOM 3108 C C . ASN A 1 370 ? 62.086 -23.708 -132.162 1.00 78.25 370 ASN A C 1
ATOM 3110 O O . ASN A 1 370 ? 62.014 -23.433 -133.358 1.00 78.25 370 ASN A O 1
ATOM 3114 N N . THR A 1 371 ? 61.048 -24.252 -131.519 1.00 72.81 371 THR A N 1
ATOM 3115 C CA . THR A 1 371 ? 59.807 -24.677 -132.206 1.00 72.81 371 THR A CA 1
ATOM 3116 C C . THR A 1 371 ? 58.682 -23.637 -132.188 1.00 72.81 371 THR A C 1
ATOM 3118 O O . THR A 1 371 ? 57.607 -23.885 -132.739 1.00 72.81 371 THR A O 1
ATOM 3121 N N . GLN A 1 372 ? 58.887 -22.483 -131.540 1.00 66.75 372 GLN A N 1
ATOM 3122 C CA . GLN A 1 372 ? 57.850 -21.467 -131.290 1.00 66.75 372 GLN A CA 1
ATOM 3123 C C . GLN A 1 372 ? 56.585 -22.021 -130.604 1.00 66.75 372 GLN A C 1
ATOM 3125 O O . GLN A 1 372 ? 55.496 -21.472 -130.763 1.00 66.75 372 GLN A O 1
ATOM 3130 N N . PHE A 1 373 ? 56.712 -23.106 -129.830 1.00 67.00 373 PHE A N 1
ATOM 3131 C CA . PHE A 1 373 ? 55.611 -23.685 -129.048 1.00 67.00 373 PHE A CA 1
ATOM 3132 C C . PHE A 1 373 ? 54.419 -24.200 -129.880 1.00 67.00 373 PHE A C 1
ATOM 3134 O O . PHE A 1 373 ? 53.285 -24.254 -129.398 1.00 67.00 373 PHE A O 1
ATOM 3141 N N . LYS A 1 374 ? 54.652 -24.596 -131.138 1.00 68.25 374 LYS A N 1
ATOM 3142 C CA . LYS A 1 374 ? 53.621 -25.228 -131.971 1.00 68.25 374 LYS A CA 1
ATOM 3143 C C . LYS A 1 374 ? 53.498 -26.709 -131.619 1.00 68.25 374 LYS A C 1
ATOM 3145 O O . LYS A 1 374 ? 54.302 -27.522 -132.064 1.00 68.25 374 LYS A O 1
ATOM 3150 N N . PHE A 1 375 ? 52.471 -27.054 -130.848 1.00 72.12 375 PHE A N 1
ATOM 3151 C CA . PHE A 1 375 ? 52.124 -28.440 -130.546 1.00 72.12 375 PHE A CA 1
ATOM 3152 C C . PHE A 1 375 ? 50.906 -28.900 -131.330 1.00 72.12 375 PHE A C 1
ATOM 3154 O O . PHE A 1 375 ? 49.921 -28.174 -131.462 1.00 72.12 375 PHE A O 1
ATOM 3161 N N . LYS A 1 376 ? 50.934 -30.159 -131.757 1.00 73.75 376 LYS A N 1
ATOM 3162 C CA . LYS A 1 376 ? 49.713 -30.907 -132.059 1.00 73.75 376 LYS A CA 1
ATOM 3163 C C . LYS A 1 376 ? 49.172 -31.561 -130.776 1.00 73.75 376 LYS A C 1
ATOM 3165 O O . LYS A 1 376 ? 49.932 -31.720 -129.819 1.00 73.75 376 LYS A O 1
ATOM 3170 N N . PRO A 1 377 ? 47.885 -31.955 -130.729 1.00 78.56 377 PRO A N 1
ATOM 3171 C CA . PRO A 1 377 ? 47.225 -32.389 -129.493 1.00 78.56 377 PRO A CA 1
ATOM 3172 C C . PRO A 1 377 ? 47.948 -33.506 -128.721 1.00 78.56 377 PRO A C 1
ATOM 3174 O O . PRO A 1 377 ? 48.039 -33.428 -127.499 1.00 78.56 377 PRO A O 1
ATOM 3177 N N . ILE A 1 378 ? 48.507 -34.503 -129.420 1.00 80.12 378 ILE A N 1
ATOM 3178 C CA . ILE A 1 378 ? 49.216 -35.642 -128.802 1.00 80.12 378 ILE A CA 1
ATOM 3179 C C . ILE A 1 378 ? 50.521 -35.181 -128.136 1.00 80.12 378 ILE A C 1
ATOM 3181 O O . ILE A 1 378 ? 50.741 -35.449 -126.957 1.00 80.12 378 ILE A O 1
ATOM 3185 N N . ALA A 1 379 ? 51.341 -34.398 -128.844 1.00 78.81 379 ALA A N 1
ATOM 3186 C CA . ALA A 1 379 ? 52.572 -33.834 -128.289 1.00 78.81 379 ALA A CA 1
ATOM 3187 C C . ALA A 1 379 ? 52.288 -32.915 -127.084 1.00 78.81 379 ALA A C 1
ATOM 3189 O O . ALA A 1 379 ? 52.985 -32.967 -126.074 1.00 78.81 379 ALA A O 1
ATOM 3190 N N . PHE A 1 380 ? 51.212 -32.120 -127.140 1.00 79.38 380 PHE A N 1
ATOM 3191 C CA . PHE A 1 380 ? 50.793 -31.288 -126.009 1.00 79.38 380 PHE A CA 1
ATOM 3192 C C . PHE A 1 380 ? 50.414 -32.127 -124.777 1.00 79.38 380 PHE A C 1
ATOM 3194 O O . PHE A 1 380 ? 50.831 -31.813 -123.662 1.00 79.38 380 PHE A O 1
ATOM 3201 N N . GLN A 1 381 ? 49.667 -33.219 -124.967 1.00 79.94 381 GLN A N 1
ATOM 3202 C CA . GLN A 1 381 ? 49.327 -34.141 -123.881 1.00 79.94 381 GLN A CA 1
ATOM 3203 C C . GLN A 1 381 ? 50.563 -34.837 -123.298 1.00 79.94 381 GLN A C 1
ATOM 3205 O O . GLN A 1 381 ? 50.665 -34.960 -122.078 1.00 79.94 381 GLN A O 1
ATOM 3210 N N . ASN A 1 382 ? 51.510 -35.261 -124.138 1.00 81.62 382 ASN A N 1
ATOM 3211 C CA . ASN A 1 382 ? 52.760 -35.879 -123.691 1.00 81.62 382 ASN A CA 1
ATOM 3212 C C . ASN A 1 382 ? 53.602 -34.909 -122.850 1.00 81.62 382 ASN A C 1
ATOM 3214 O O . ASN A 1 382 ? 54.092 -35.282 -121.788 1.00 81.62 382 ASN A O 1
ATOM 3218 N N . VAL A 1 383 ? 53.699 -33.641 -123.255 1.00 78.31 383 VAL A N 1
ATOM 3219 C CA . VAL A 1 383 ? 54.424 -32.618 -122.488 1.00 78.31 383 VAL A CA 1
ATOM 3220 C C . VAL A 1 383 ? 53.713 -32.261 -121.186 1.00 78.31 383 VAL A C 1
ATOM 3222 O O . VAL A 1 383 ? 54.370 -32.140 -120.157 1.00 78.31 383 VAL A O 1
ATOM 3225 N N . LEU A 1 384 ? 52.380 -32.162 -121.172 1.00 77.12 384 LEU A N 1
ATOM 3226 C CA . LEU A 1 384 ? 51.623 -31.955 -119.930 1.00 77.12 384 LEU A CA 1
ATOM 3227 C C . LEU A 1 384 ? 51.856 -33.072 -118.903 1.00 77.12 384 LEU A C 1
ATOM 3229 O O . LEU A 1 384 ? 51.896 -32.799 -117.705 1.00 77.12 384 LEU A O 1
ATOM 3233 N N . LYS A 1 385 ? 52.046 -34.318 -119.353 1.00 77.56 385 LYS A N 1
ATOM 3234 C CA . LYS A 1 385 ? 52.388 -35.450 -118.476 1.00 77.56 385 LYS A CA 1
ATOM 3235 C C . LYS A 1 385 ? 53.796 -35.354 -117.870 1.00 77.56 385 LYS A C 1
ATOM 3237 O O . LYS A 1 385 ? 54.062 -36.071 -116.916 1.00 77.56 385 LYS A O 1
ATOM 3242 N N . LEU A 1 386 ? 54.690 -34.496 -118.376 1.00 74.12 386 LEU A N 1
ATOM 3243 C CA . LEU A 1 386 ? 55.987 -34.230 -117.730 1.00 74.12 386 LEU A CA 1
ATOM 3244 C C . LEU A 1 386 ? 55.864 -33.279 -116.529 1.00 74.12 386 LEU A C 1
ATOM 3246 O O . LEU A 1 386 ? 56.717 -33.307 -115.646 1.00 74.12 386 LEU A O 1
ATOM 3250 N N . PHE A 1 387 ? 54.825 -32.437 -116.501 1.00 66.44 387 PHE A N 1
ATOM 3251 C CA . PHE A 1 387 ? 54.602 -31.448 -115.439 1.00 66.44 387 PHE A CA 1
ATOM 3252 C C . PHE A 1 387 ? 53.684 -31.946 -114.311 1.00 66.44 387 PHE A C 1
ATOM 3254 O O . PHE A 1 387 ? 53.705 -31.369 -113.224 1.00 66.44 387 PHE A O 1
ATOM 32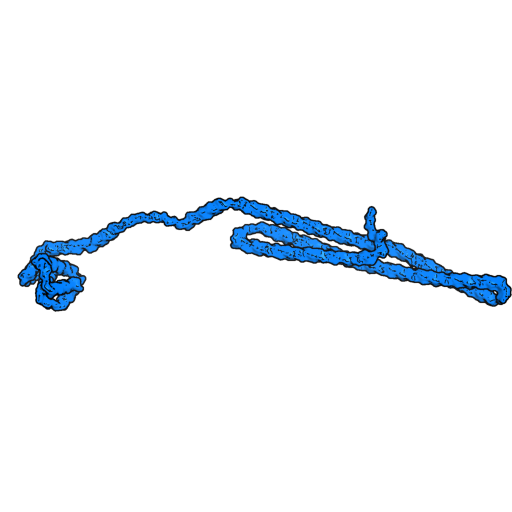61 N N . ASN A 1 388 ? 52.903 -33.003 -114.560 1.00 58.78 388 ASN A N 1
ATOM 3262 C CA . ASN A 1 388 ? 51.974 -33.636 -113.610 1.00 58.78 388 ASN A CA 1
ATOM 3263 C C . ASN A 1 388 ? 52.543 -34.958 -113.067 1.00 58.78 388 ASN A C 1
ATOM 3265 O O . ASN A 1 388 ? 52.419 -35.256 -111.849 1.00 58.78 388 ASN A O 1
#

Radius of gyration: 75.3 Å; chains: 1; bounding box: 138×70×199 Å

pLDDT: mean 80.17, std 13.55, range [41.91, 97.88]

Sequence (388 aa):
MQQNYAESLFSYFSQVANQLQAGPKIIEEVVDLYEERANLEEKYAKSLDKLNVQGPYILFKKSHNQQIILSLEFMLSNKRGSNYLTQQVIQQQNTTSKKLIEEAKKMEKENLVLNQEFKKNFQEYKQKKREYEQYATILVVYNLLSEYSQKKRINQYYKVNQIQQEYFDLEQKYQQSVNDYNQNCEISKTKMQEILNTMQEQEEKRIGMFQDSLIKQIIFEVSHSKNVQYDLEKITEVINDIITKDEVAKFIANIKQEGPNLFEKSDVIHLTSFISNSLQKFFQKEFDELLTLNNDEKVMNIITNVEAGFDLKPEDQKQQETYYAAKLVYDCWKEEDIQQQMFQEVKKKTKDNYQLRMLIIVAIQNKRFNTQFKFKPIAFQNVLKLFN

Secondary structure (DSSP, 8-state):
----HHHHSGGGHHHHHHHHHHHHHHHHHHHHHHHHHHHHHHHHHHHHHHHHHHGGGTS-SS-THHHHHHHHHHHHHHHHHHHHHHHHHHHHHHHHHHHHHHHHHHHHHHHHHHHHHHHHHHHHHHHHHHHHHHHHHHHHHHHH-TTS-HHHHHHHHHHHHHHHHHHHHHHHHHHHHHHHHHHHHHHHHHHHHHHHHHHHHHHHHHHHHHHHHHHHHHHHHHHHHHHHHHHHHHHHHHHHT--HHHHHHHHHHHHHHHS--S--------THHHHHHHHHHHHHHHHHHHHHHHT-HHHHHHHHHHHTTPPP--SSHHHHHHHHHHHHHHHHTSSSPPPHHHHHHHHHHHHH-HHHHHHHHHHHHHHHHHHTT---HHHHHHHHHHH-

Foldseek 3Di:
DDDACLVPVLVPVVVLLVCLVVVLVVVVVVLVVVVVVLVVVLVVLVVVVVCVVVVCVPPNPDDPSVVVSVLSVVVSVVSVVLSVVLVVLSVVSNVVSVVLVVVLVVLVVVLVVLVVQLVVLVVQLVVLVVVLVVLVVVLVVLVPDPPHDPVVNVVSVVVSVVSVVVNVVSVVSNVVSVVVSVVSVVVSSVSSSVSRNVSVVSVVVSVVSVVVSVVVVVVVVVVSVVVVVVVVVVVVVVVVPDDVVVVVVVVVVVCVVPDDPPDDPDDDDPPVPPVVVVVVVPVDVVVVLLVVLLPPPLLVVLLVCVLVVDDDDADDPLSVLSNVLSVLLNVLQDPDADDPVSLVVLVVCCVPDVSSVSSNVSSNVVVCVVVVPDGDPSSVVSVVSNVD

Organism: NCBI:txid65129

InterPro domains:
  IPR001060 FCH domain [PF00611] (14-53)